Protein 4DJT (pdb70)

Nearest PDB structures (foldseek):
  4djt-assembly1_A  TM=1.005E+00  e=6.568E-42  Encephalitozoon cuniculi GB-M1
  1qg4-assembly1_A  TM=8.975E-01  e=1.927E-22  Canis lupus familiaris
  1byu-assembly1_A  TM=8.974E-01  e=4.120E-22  Canis lupus familiaris
  1qg4-assembly2_B  TM=8.877E-01  e=2.330E-22  Canis lupus familiaris
  3bfk-assembly2_B  TM=8.171E-01  e=3.791E-13  Plasmodium falciparum 3D7

Structure (mmCIF, N/CA/C/O backbone):
data_4DJT
#
_entry.id   4DJT
#
_cell.length_a   42.570
_cell.length_b   89.250
_cell.length_c   54.980
_cell.angle_alpha   90.000
_cell.angle_beta   108.060
_cell.angle_gamma   90.000
#
_symmetry.space_group_name_H-M   'P 1 21 1'
#
loop_
_entity.id
_entity.type
_entity.pdbx_description
1 polymer 'GTP-binding nuclear protein GSP1'
2 non-polymer "GUANOSINE-5'-DIPHOSPHATE"
3 non-polymer 'MAGNESIUM ION'
4 non-polymer 'SODIUM ION'
5 water water
#
loop_
_atom_site.group_PDB
_atom_site.id
_atom_site.type_symbol
_atom_site.label_atom_id
_atom_site.label_alt_id
_atom_site.label_comp_id
_atom_site.label_asym_id
_atom_site.label_entity_id
_atom_site.label_seq_id
_atom_site.pdbx_PDB_ins_code
_atom_site.Cartn_x
_atom_site.Cartn_y
_atom_site.Cartn_z
_atom_site.occupancy
_atom_site.B_iso_or_equiv
_atom_site.auth_seq_id
_atom_site.auth_comp_id
_atom_site.auth_asym_id
_atom_site.auth_atom_id
_atom_site.pdbx_PDB_model_num
ATOM 1 N N . LEU A 1 10 ? -8.366 13.113 20.013 1.00 24.00 6 LEU A N 1
ATOM 2 C CA . LEU A 1 10 ? -8.316 11.955 20.972 1.00 24.20 6 LEU A CA 1
ATOM 3 C C . LEU A 1 10 ? -7.017 12.180 21.751 1.00 21.59 6 LEU A C 1
ATOM 4 O O . LEU A 1 10 ? -5.992 12.318 21.131 1.00 21.56 6 LEU A O 1
ATOM 9 N N . THR A 1 11 ? -7.075 12.204 23.087 1.00 21.26 7 THR A N 1
ATOM 10 C CA . THR A 1 11 ? -5.935 12.670 23.933 1.00 19.77 7 THR A CA 1
ATOM 11 C C . THR A 1 11 ? -5.586 11.670 25.008 1.00 18.79 7 THR A C 1
ATOM 12 O O . THR A 1 11 ? -6.443 11.216 25.755 1.00 18.25 7 THR A O 1
ATOM 16 N N . TYR A 1 12 ? -4.300 11.348 25.113 1.00 16.13 8 TYR A N 1
ATOM 17 C CA . TYR A 1 12 ? -3.851 10.305 26.009 1.00 15.82 8 TYR A CA 1
ATOM 18 C C . TYR A 1 12 ? -2.600 10.749 26.724 1.00 15.60 8 TYR A C 1
ATOM 19 O O . TYR A 1 12 ? -1.689 11.256 26.091 1.00 15.15 8 TYR A O 1
ATOM 28 N N . LYS A 1 13 ? -2.550 10.567 28.036 1.00 15.37 9 LYS A N 1
ATOM 29 C CA . LYS A 1 13 ? -1.301 10.787 28.755 1.00 14.75 9 LYS A CA 1
ATOM 30 C C . LYS A 1 13 ? -0.431 9.551 28.667 1.00 14.56 9 LYS A C 1
ATOM 31 O O . LYS A 1 13 ? -0.891 8.421 28.977 1.00 15.07 9 LYS A O 1
ATOM 37 N N . ILE A 1 14 ? 0.852 9.755 28.377 1.00 12.86 10 ILE A N 1
ATOM 38 C CA . ILE A 1 14 ? 1.786 8.632 28.288 1.00 12.57 10 ILE A CA 1
ATOM 39 C C . ILE A 1 14 ? 2.970 8.957 29.196 1.00 12.52 10 ILE A C 1
ATOM 40 O O . ILE A 1 14 ? 3.525 10.060 29.107 1.00 11.84 10 ILE A O 1
ATOM 45 N N . CYS A 1 15 ? 3.401 7.999 30.006 1.00 12.77 11 CYS A N 1
ATOM 46 C CA . CYS A 1 15 ? 4.610 8.162 30.827 1.00 13.19 11 CYS A CA 1
ATOM 47 C C . CYS A 1 15 ? 5.817 7.524 30.197 1.00 13.70 11 CYS A C 1
ATOM 48 O O . CYS A 1 15 ? 5.774 6.342 29.817 1.00 13.23 11 CYS A O 1
ATOM 51 N N . LEU A 1 16 ? 6.909 8.280 30.114 1.00 13.20 12 LEU A N 1
ATOM 52 C CA . LEU A 1 16 ? 8.222 7.668 29.808 1.00 14.37 12 LEU A CA 1
ATOM 53 C C . LEU A 1 16 ? 8.863 7.195 31.083 1.00 14.86 12 LEU A C 1
ATOM 54 O O . LEU A 1 16 ? 9.022 7.952 32.030 1.00 16.12 12 LEU A O 1
ATOM 59 N N . ILE A 1 17 ? 9.275 5.952 31.085 1.00 14.79 13 ILE A N 1
ATOM 60 C CA . ILE A 1 17 ? 9.911 5.365 32.243 1.00 15.66 13 ILE A CA 1
ATOM 61 C C . ILE A 1 17 ? 11.124 4.556 31.841 1.00 15.84 13 ILE A C 1
ATOM 62 O O . ILE A 1 17 ? 11.310 4.221 30.671 1.00 15.41 13 ILE A O 1
ATOM 67 N N . GLY A 1 18 ? 11.960 4.279 32.838 1.00 16.48 14 GLY A N 1
ATOM 68 C CA . GLY A 1 18 ? 13.228 3.626 32.619 1.00 16.96 14 GLY A CA 1
ATOM 69 C C . GLY A 1 18 ? 14.335 4.338 33.371 1.00 17.07 14 GLY A C 1
ATOM 70 O O . GLY A 1 18 ? 14.192 5.498 33.767 1.00 17.47 14 GLY A O 1
ATOM 71 N N . ASP A 1 19 ? 15.442 3.635 33.569 1.00 18.26 15 ASP A N 1
ATOM 72 C CA . ASP A 1 19 ? 16.528 4.164 34.387 1.00 19.46 15 ASP A CA 1
ATOM 73 C C . ASP A 1 19 ? 17.096 5.468 33.847 1.00 18.77 15 ASP A C 1
ATOM 74 O O . ASP A 1 19 ? 17.027 5.748 32.664 1.00 18.52 15 ASP A O 1
ATOM 79 N N . GLY A 1 20 ? 17.713 6.229 34.737 1.00 18.69 16 GLY A N 1
ATOM 80 C CA . GLY A 1 20 ? 18.500 7.359 34.328 1.00 18.07 16 GLY A CA 1
ATOM 81 C C . GLY A 1 20 ? 19.541 6.926 33.309 1.00 18.15 16 GLY A C 1
ATOM 82 O O . GLY A 1 20 ? 20.192 5.854 33.445 1.00 17.55 16 GLY A O 1
ATOM 83 N N . GLY A 1 21 ? 19.682 7.719 32.263 1.00 17.12 17 GLY A N 1
ATOM 84 C CA . GLY A 1 21 ? 20.736 7.525 31.297 1.00 17.68 17 GLY A CA 1
ATOM 85 C C . GLY A 1 21 ? 20.361 6.692 30.088 1.00 18.19 17 GLY A C 1
ATOM 86 O O . GLY A 1 21 ? 21.182 6.564 29.169 1.00 18.87 17 GLY A O 1
ATOM 87 N N . VAL A 1 22 ? 19.125 6.163 30.052 1.00 17.42 18 VAL A N 1
ATOM 88 C CA . VAL A 1 22 ? 18.738 5.197 28.996 1.00 17.60 18 VAL A CA 1
ATOM 89 C C . VAL A 1 22 ? 18.310 5.871 27.712 1.00 17.01 18 VAL A C 1
ATOM 90 O O . VAL A 1 22 ? 18.255 5.214 26.685 1.00 17.52 18 VAL A O 1
ATOM 94 N N . GLY A 1 23 ? 17.988 7.182 27.772 1.00 16.35 19 GLY A N 1
ATOM 95 C CA . GLY A 1 23 ? 17.667 7.984 26.583 1.00 15.04 19 GLY A CA 1
ATOM 96 C C . GLY A 1 23 ? 16.223 8.520 26.506 1.00 14.25 19 GLY A C 1
ATOM 97 O O . GLY A 1 23 ? 15.788 8.903 25.450 1.00 13.14 19 GLY A O 1
ATOM 98 N N . LYS A 1 24 ? 15.479 8.511 27.622 1.00 13.75 20 LYS A N 1
ATOM 99 C CA . LYS A 1 24 ? 14.097 9.021 27.630 1.00 13.05 20 LYS A CA 1
ATOM 100 C C . LYS A 1 24 ? 14.012 10.454 27.089 1.00 12.81 20 LYS A C 1
ATOM 101 O O . LYS A 1 24 ? 13.194 10.747 26.198 1.00 12.03 20 LYS A O 1
ATOM 107 N N . THR A 1 25 ? 14.835 11.341 27.637 1.00 12.21 21 THR A N 1
ATOM 108 C CA . THR A 1 25 ? 14.799 12.742 27.251 1.00 12.56 21 THR A CA 1
ATOM 109 C C . THR A 1 25 ? 15.271 12.946 25.825 1.00 12.52 21 THR A C 1
ATOM 110 O O . THR A 1 25 ? 14.638 13.698 25.053 1.00 12.85 21 THR A O 1
ATOM 114 N N . THR A 1 26 ? 16.314 12.225 25.425 1.00 13.55 22 THR A N 1
ATOM 115 C CA . THR A 1 26 ? 16.790 12.292 24.026 1.00 14.09 22 THR A CA 1
ATOM 116 C C . THR A 1 26 ? 15.682 11.920 23.031 1.00 13.84 22 THR A C 1
ATOM 117 O O . THR A 1 26 ? 15.530 12.565 21.963 1.00 14.53 22 THR A O 1
ATOM 121 N N . TYR A 1 27 ? 14.893 10.915 23.404 1.00 13.49 23 TYR A N 1
ATOM 122 C CA . TYR A 1 27 ? 13.782 10.457 22.597 1.00 13.70 23 TYR A CA 1
ATOM 123 C C . TYR A 1 27 ? 12.735 11.538 22.405 1.00 13.36 23 TYR A C 1
ATOM 124 O O . TYR A 1 27 ? 12.419 11.888 21.270 1.00 13.29 23 TYR A O 1
ATOM 133 N N . ILE A 1 28 ? 12.222 12.100 23.512 1.00 12.86 24 ILE A N 1
ATOM 134 C CA . ILE A 1 28 ? 11.014 12.927 23.449 1.00 12.66 24 ILE A CA 1
ATOM 135 C C . ILE A 1 28 ? 11.269 14.431 23.317 1.00 12.53 24 ILE A C 1
ATOM 136 O O . ILE A 1 28 ? 10.398 15.146 22.868 1.00 12.24 24 ILE A O 1
ATOM 141 N N . ASN A 1 29 ? 12.449 14.909 23.744 1.00 11.92 25 ASN A N 1
ATOM 142 C CA . ASN A 1 29 ? 12.665 16.338 23.927 1.00 12.19 25 ASN A CA 1
ATOM 143 C C . ASN A 1 29 ? 12.983 16.989 22.544 1.00 13.01 25 ASN A C 1
ATOM 144 O O . ASN A 1 29 ? 14.108 17.474 22.293 1.00 12.38 25 ASN A O 1
ATOM 149 N N . ARG A 1 30 ? 11.982 16.881 21.670 1.00 13.56 26 ARG A N 1
ATOM 150 C CA . ARG A 1 30 ? 12.019 17.398 20.316 1.00 14.87 26 ARG A CA 1
ATOM 151 C C . ARG A 1 30 ? 10.901 18.406 20.169 1.00 14.69 26 ARG A C 1
ATOM 152 O O . ARG A 1 30 ? 10.014 18.499 21.004 1.00 14.89 26 ARG A O 1
ATOM 160 N N . VAL A 1 31 ? 10.941 19.182 19.108 1.00 15.29 27 VAL A N 1
ATOM 161 C CA . VAL A 1 31 ? 9.982 20.258 18.977 1.00 15.30 27 VAL A CA 1
ATOM 162 C C . VAL A 1 31 ? 8.546 19.745 18.993 1.00 15.44 27 VAL A C 1
ATOM 163 O O . VAL A 1 31 ? 7.721 20.268 19.745 1.00 15.60 27 VAL A O 1
ATOM 167 N N . LEU A 1 32 ? 8.260 18.695 18.212 1.00 15.43 28 LEU A N 1
ATOM 168 C CA . LEU A 1 32 ? 6.897 18.084 18.194 1.00 15.03 28 LEU A CA 1
ATOM 169 C C . LEU A 1 32 ? 5.852 19.174 17.947 1.00 15.94 28 LEU A C 1
ATOM 170 O O . LEU A 1 32 ? 6.012 19.922 16.992 1.00 16.22 28 LEU A O 1
ATOM 175 N N . ASP A 1 33 ? 4.773 19.256 18.746 1.00 15.88 29 ASP A N 1
ATOM 176 C CA . ASP A 1 33 ? 3.737 20.278 18.521 1.00 16.86 29 ASP A CA 1
ATOM 177 C C . ASP A 1 33 ? 4.263 21.676 18.749 1.00 17.25 29 ASP A C 1
ATOM 178 O O . ASP A 1 33 ? 3.636 22.634 18.293 1.00 18.87 29 ASP A O 1
ATOM 183 N N . GLY A 1 34 ? 5.417 21.798 19.412 1.00 16.88 30 GLY A N 1
ATOM 184 C CA . GLY A 1 34 ? 6.123 23.088 19.559 1.00 17.45 30 GLY A CA 1
ATOM 185 C C . GLY A 1 34 ? 6.714 23.224 20.967 1.00 17.32 30 GLY A C 1
ATOM 186 O O . GLY A 1 34 ? 6.246 22.589 21.909 1.00 16.48 30 GLY A O 1
ATOM 187 N N . ARG A 1 35 ? 7.756 24.033 21.106 1.00 17.71 31 ARG A N 1
ATOM 188 C CA . ARG A 1 35 ? 8.325 24.284 22.447 1.00 18.34 31 ARG A CA 1
ATOM 189 C C . ARG A 1 35 ? 7.329 24.907 23.409 1.00 19.47 31 ARG A C 1
ATOM 190 O O . ARG A 1 35 ? 7.277 24.531 24.586 1.00 19.28 31 ARG A O 1
ATOM 198 N N . PHE A 1 36 ? 6.585 25.910 22.934 1.00 21.52 32 PHE A N 1
ATOM 199 C CA . PHE A 1 36 ? 5.699 26.713 23.852 1.00 24.51 32 PHE A CA 1
ATOM 200 C C . PHE A 1 36 ? 4.538 25.885 24.362 1.00 23.76 32 PHE A C 1
ATOM 201 O O . PHE A 1 36 ? 4.012 26.125 25.459 1.00 25.27 32 PHE A O 1
ATOM 209 N N . GLU A 1 37 ? 4.172 24.870 23.608 1.00 21.92 33 GLU A N 1
ATOM 210 C CA . GLU A 1 37 ? 3.065 24.020 24.003 1.00 22.14 33 GLU A CA 1
ATOM 211 C C . GLU A 1 37 ? 3.429 23.078 25.152 1.00 19.94 33 GLU A C 1
ATOM 212 O O . GLU A 1 37 ? 2.557 22.505 25.781 1.00 18.50 33 GLU A O 1
ATOM 218 N N . LYS A 1 38 ? 4.725 22.909 25.414 1.00 18.88 34 LYS A N 1
ATOM 219 C CA . LYS A 1 38 ? 5.159 22.003 26.463 1.00 17.26 34 LYS A CA 1
ATOM 220 C C . LYS A 1 38 ? 4.872 22.648 27.806 1.00 18.94 34 LYS A C 1
ATOM 221 O O . LYS A 1 38 ? 4.668 23.875 27.893 1.00 20.46 34 LYS A O 1
ATOM 227 N N . ASN A 1 39 ? 4.804 21.850 28.857 1.00 18.50 35 ASN A N 1
ATOM 228 C CA . ASN A 1 39 ? 4.575 22.425 30.171 1.00 19.16 35 ASN A CA 1
ATOM 229 C C . ASN A 1 39 ? 5.444 21.758 31.202 1.00 17.70 35 ASN A C 1
ATOM 230 O O . ASN A 1 39 ? 5.937 20.677 30.983 1.00 16.08 35 ASN A O 1
ATOM 235 N N . TYR A 1 40 ? 5.664 22.439 32.320 1.00 17.26 36 TYR A N 1
ATOM 236 C CA . TYR A 1 40 ? 6.482 21.910 33.376 1.00 17.41 36 TYR A CA 1
ATOM 237 C C . TYR A 1 40 ? 5.699 21.920 34.675 1.00 18.60 36 TYR A C 1
ATOM 238 O O . TYR A 1 40 ? 5.007 22.900 35.000 1.00 18.80 36 TYR A O 1
ATOM 247 N N . ASN A 1 41 ? 5.833 20.858 35.440 1.00 18.28 37 ASN A N 1
ATOM 248 C CA . ASN A 1 41 ? 5.175 20.794 36.708 1.00 20.42 37 ASN A CA 1
ATOM 249 C C . ASN A 1 41 ? 6.235 20.527 37.764 1.00 20.12 37 ASN A C 1
ATOM 250 O O . ASN A 1 41 ? 6.832 19.463 37.791 1.00 18.94 37 ASN A O 1
ATOM 255 N N . ALA A 1 42 ? 6.497 21.541 38.586 1.00 21.72 38 ALA A N 1
ATOM 256 C CA . ALA A 1 42 ? 7.542 21.457 39.605 1.00 22.97 38 ALA A CA 1
ATOM 257 C C . ALA A 1 42 ? 7.183 20.494 40.738 1.00 24.20 38 ALA A C 1
ATOM 258 O O . ALA A 1 42 ? 8.063 19.874 41.324 1.00 23.89 38 ALA A O 1
ATOM 260 N N . THR A 1 43 ? 5.895 20.349 41.039 1.00 24.54 39 THR A N 1
ATOM 261 C CA . THR A 1 43 ? 5.496 19.425 42.119 1.00 26.15 39 THR A CA 1
ATOM 262 C C . THR A 1 43 ? 5.883 17.991 41.750 1.00 25.92 39 THR A C 1
ATOM 263 O O . THR A 1 43 ? 6.442 17.249 42.570 1.00 25.78 39 THR A O 1
ATOM 267 N N . VAL A 1 44 ? 5.614 17.623 40.502 1.00 25.18 40 VAL A N 1
ATOM 268 C CA . VAL A 1 44 ? 5.919 16.286 40.038 1.00 24.78 40 VAL A CA 1
ATOM 269 C C . VAL A 1 44 ? 7.367 16.134 39.596 1.00 23.86 40 VAL A C 1
ATOM 270 O O . VAL A 1 44 ? 7.931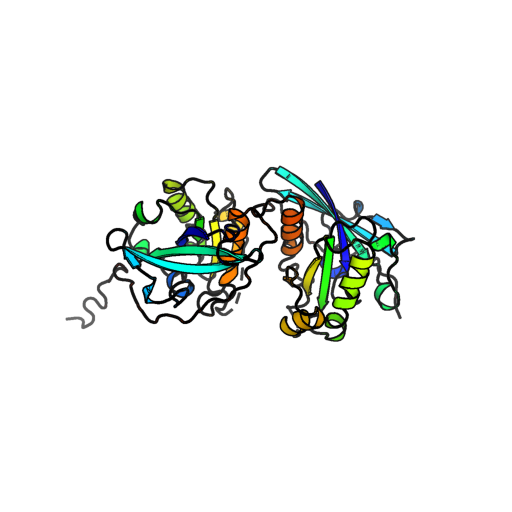 15.068 39.783 1.00 25.05 40 VAL A O 1
ATOM 274 N N . GLY A 1 45 ? 7.975 17.199 39.048 1.00 21.19 41 GLY A N 1
ATOM 275 C CA . GLY A 1 45 ? 9.316 17.098 38.456 1.00 20.33 41 GLY A CA 1
ATOM 276 C C . GLY A 1 45 ? 9.186 16.519 37.035 1.00 18.78 41 GLY A C 1
ATOM 277 O O . GLY A 1 45 ? 9.804 15.499 36.678 1.00 17.46 41 GLY A O 1
ATOM 278 N N . ALA A 1 46 ? 8.317 17.118 36.239 1.00 17.31 42 ALA A N 1
ATOM 279 C CA . ALA A 1 46 ? 8.060 16.564 34.930 1.00 15.96 42 ALA A CA 1
ATOM 280 C C . ALA A 1 46 ? 7.702 17.624 33.925 1.00 14.99 42 ALA A C 1
ATOM 281 O O . ALA A 1 46 ? 7.146 18.660 34.263 1.00 15.45 42 ALA A O 1
ATOM 283 N N . VAL A 1 47 ? 8.086 17.356 32.681 1.00 14.09 43 VAL A N 1
ATOM 284 C CA . VAL A 1 47 ? 7.696 18.134 31.538 1.00 13.55 43 VAL A CA 1
ATOM 285 C C . VAL A 1 47 ? 6.705 17.326 30.710 1.00 13.16 43 VAL A C 1
ATOM 286 O O . VAL A 1 47 ? 6.954 16.160 30.391 1.00 12.90 43 VAL A O 1
ATOM 290 N N . ASN A 1 48 ? 5.594 17.950 30.345 1.00 13.12 44 ASN A N 1
ATOM 291 C CA . ASN A 1 48 ? 4.711 17.375 29.327 1.00 12.85 44 ASN A CA 1
ATOM 292 C C . ASN A 1 48 ? 5.078 17.827 27.935 1.00 12.40 44 ASN A C 1
ATOM 293 O O . ASN A 1 48 ? 5.151 19.023 27.679 1.00 12.98 44 ASN A O 1
ATOM 298 N N . HIS A 1 49 ? 5.229 16.859 27.028 1.00 12.16 45 HIS A N 1
ATOM 299 C CA . HIS A 1 49 ? 5.496 17.095 25.588 1.00 12.64 45 HIS A CA 1
ATOM 300 C C . HIS A 1 49 ? 4.307 16.684 24.764 1.00 12.67 45 HIS A C 1
ATOM 301 O O . HIS A 1 49 ? 4.083 15.499 24.561 1.00 12.65 45 HIS A O 1
ATOM 308 N N . PRO A 1 50 ? 3.502 17.642 24.311 1.00 13.40 46 PRO A N 1
ATOM 309 C CA . PRO A 1 50 ? 2.404 17.258 23.403 1.00 14.02 46 PRO A CA 1
ATOM 310 C C . PRO A 1 50 ? 2.915 16.921 22.021 1.00 13.83 46 PRO A C 1
ATOM 311 O O . PRO A 1 50 ? 3.677 17.698 21.433 1.00 13.62 46 PRO A O 1
ATOM 315 N N . VAL A 1 51 ? 2.489 15.766 21.515 1.00 14.90 47 VAL A N 1
ATOM 316 C CA . VAL A 1 51 ? 2.741 15.379 20.113 1.00 15.27 47 VAL A CA 1
ATOM 317 C C . VAL A 1 51 ? 1.415 14.899 19.460 1.00 16.17 47 VAL A C 1
ATOM 318 O O . VAL A 1 51 ? 0.749 13.972 19.955 1.00 17.17 47 VAL A O 1
ATOM 322 N N . THR A 1 52 ? 1.072 15.552 18.359 1.00 16.72 48 THR A N 1
ATOM 323 C CA . THR A 1 52 ? -0.153 15.315 17.627 1.00 18.08 48 THR A CA 1
ATOM 324 C C . THR A 1 52 ? 0.174 14.646 16.290 1.00 18.00 48 THR A C 1
ATOM 325 O O . THR A 1 52 ? 1.077 15.068 15.558 1.00 18.28 48 THR A O 1
ATOM 329 N N . PHE A 1 53 ? -0.583 13.595 15.999 1.00 17.63 49 PHE A N 1
ATOM 330 C CA . PHE A 1 53 ? -0.567 12.939 14.714 1.00 18.20 49 PHE A CA 1
ATOM 331 C C . PHE A 1 53 ? -1.973 13.010 14.125 1.00 19.76 49 PHE A C 1
ATOM 332 O O . PHE A 1 53 ? -2.964 12.967 14.844 1.00 19.76 49 PHE A O 1
ATOM 340 N N . LEU A 1 54 ? -2.042 13.086 12.815 1.00 21.51 50 LEU A N 1
ATOM 341 C CA . LEU A 1 54 ? -3.314 12.903 12.097 1.00 23.10 50 LEU A CA 1
ATOM 342 C C . LEU A 1 54 ? -3.334 11.485 11.557 1.00 23.25 50 LEU A C 1
ATOM 343 O O . LEU A 1 54 ? -2.335 10.997 10.993 1.00 22.59 50 LEU A O 1
ATOM 348 N N . ASP A 1 55 ? -4.434 10.776 11.767 1.00 24.27 51 ASP A N 1
ATOM 349 C CA . ASP A 1 55 ? -4.546 9.449 11.213 1.00 25.42 51 ASP A CA 1
ATOM 350 C C . ASP A 1 55 ? -5.256 9.408 9.843 1.00 26.21 51 ASP A C 1
ATOM 351 O O . ASP A 1 55 ? -5.635 10.452 9.273 1.00 24.46 51 ASP A O 1
ATOM 356 N N . ASP A 1 56 ? -5.331 8.201 9.300 1.00 26.09 52 ASP A N 1
ATOM 357 C CA . ASP A 1 56 ? -5.785 7.948 7.921 1.00 28.62 52 ASP A CA 1
ATOM 358 C C . ASP A 1 56 ? -7.287 8.174 7.746 1.00 30.25 52 ASP A C 1
ATOM 359 O O . ASP A 1 56 ? -7.808 8.123 6.614 1.00 30.29 52 ASP A O 1
ATOM 364 N N . GLN A 1 57 ? -7.979 8.343 8.866 1.00 30.74 53 GLN A N 1
ATOM 365 C CA . GLN A 1 57 ? -9.408 8.636 8.884 1.00 32.30 53 GLN A CA 1
ATOM 366 C C . GLN A 1 57 ? -9.684 10.059 9.354 1.00 32.71 53 GLN A C 1
ATOM 367 O O . GLN A 1 57 ? -10.836 10.415 9.662 1.00 33.39 53 GLN A O 1
ATOM 373 N N . GLY A 1 58 ? -8.624 10.870 9.412 1.00 31.06 54 GLY A N 1
ATOM 374 C CA . GLY A 1 58 ? -8.744 12.284 9.761 1.00 30.79 54 GLY A CA 1
ATOM 375 C C . GLY A 1 58 ? -8.935 12.574 11.248 1.00 30.88 54 GLY A C 1
ATOM 376 O O . GLY A 1 58 ? -9.326 13.671 11.601 1.00 31.75 54 GLY A O 1
ATOM 377 N N . ASN A 1 59 ? -8.653 11.612 12.124 1.00 29.05 55 ASN A N 1
ATOM 378 C CA . ASN A 1 59 ? -8.714 11.884 13.558 1.00 28.27 55 ASN A CA 1
ATOM 379 C C . ASN A 1 59 ? -7.414 12.533 14.011 1.00 26.31 55 ASN A C 1
ATOM 380 O O . ASN A 1 59 ? -6.327 12.192 13.515 1.00 26.28 55 ASN A O 1
ATOM 385 N N . VAL A 1 60 ? -7.546 13.473 14.933 1.00 26.20 56 VAL A N 1
ATOM 386 C CA . VAL A 1 60 ? -6.411 14.133 15.573 1.00 25.91 56 VAL A CA 1
ATOM 387 C C . VAL A 1 60 ? -6.114 13.347 16.836 1.00 24.12 56 VAL A C 1
ATOM 388 O O . VAL A 1 60 ? -6.976 13.233 17.717 1.00 25.29 56 VAL A O 1
ATOM 392 N N . ILE A 1 61 ? -4.897 12.825 16.936 1.00 22.00 57 ILE A N 1
ATOM 393 C CA . ILE A 1 61 ? -4.519 12.008 18.054 1.00 20.67 57 ILE A CA 1
ATOM 394 C C . ILE A 1 61 ? -3.390 12.686 18.775 1.00 19.15 57 ILE A C 1
ATOM 395 O O . ILE A 1 61 ? -2.329 12.879 18.194 1.00 19.75 57 ILE A O 1
ATOM 400 N N . LYS A 1 62 ? -3.637 13.101 20.007 1.00 18.60 58 LYS A N 1
ATOM 401 C CA . LYS A 1 62 ? -2.626 13.846 20.769 1.00 18.82 58 LYS A CA 1
ATOM 402 C C . LYS A 1 62 ? -2.157 13.018 21.942 1.00 17.01 58 LYS A C 1
ATOM 403 O O . LYS A 1 62 ? -2.979 12.524 22.759 1.00 17.22 58 LYS A O 1
ATOM 409 N N . PHE A 1 63 ? -0.840 12.845 22.023 1.00 15.44 59 PHE A N 1
ATOM 410 C CA . PHE A 1 63 ? -0.218 12.226 23.183 1.00 14.16 59 PHE A CA 1
ATOM 411 C C . PHE A 1 63 ? 0.425 13.326 24.044 1.00 14.59 59 PHE A C 1
ATOM 412 O O . PHE A 1 63 ? 1.231 14.125 23.567 1.00 14.72 59 PHE A O 1
ATOM 420 N N . ASN A 1 64 ? 0.087 13.334 25.323 1.00 14.40 60 ASN A N 1
ATOM 421 C CA . ASN A 1 64 ? 0.749 14.209 26.267 1.00 13.99 60 ASN A CA 1
ATOM 422 C C . ASN A 1 64 ? 1.758 13.374 26.980 1.00 13.06 60 ASN A C 1
ATOM 423 O O . ASN A 1 64 ? 1.407 12.574 27.876 1.00 12.66 60 ASN A O 1
ATOM 428 N N . VAL A 1 65 ? 3.009 13.459 26.512 1.00 12.80 61 VAL A N 1
ATOM 429 C CA . VAL A 1 65 ? 4.039 12.540 26.916 1.00 12.12 61 VAL A CA 1
ATOM 430 C C . VAL A 1 65 ? 4.866 13.172 28.050 1.00 12.21 61 VAL A C 1
ATOM 431 O O . VAL A 1 65 ? 5.454 14.219 27.878 1.00 11.90 61 VAL A O 1
ATOM 435 N N . TRP A 1 66 ? 4.815 12.566 29.243 1.00 12.42 62 TRP A N 1
ATOM 436 C CA . TRP A 1 66 ? 5.541 13.075 30.414 1.00 12.67 62 TRP A CA 1
ATOM 437 C C . TRP A 1 66 ? 6.909 12.533 30.487 1.00 12.57 62 TRP A C 1
ATOM 438 O O . TRP A 1 66 ? 7.118 11.325 30.307 1.00 13.02 62 TRP A O 1
ATOM 449 N N . ASP A 1 67 ? 7.862 13.409 30.750 1.00 12.44 63 ASP A N 1
ATOM 450 C CA . ASP A 1 67 ? 9.276 13.023 30.932 1.00 12.61 63 ASP A CA 1
ATOM 451 C C . ASP A 1 67 ? 9.698 13.565 32.259 1.00 12.99 63 ASP A C 1
ATOM 452 O O . ASP A 1 67 ? 9.225 14.629 32.658 1.00 14.44 63 ASP A O 1
ATOM 457 N N . THR A 1 68 ? 10.637 12.899 32.918 1.00 12.72 64 THR A N 1
ATOM 458 C CA . THR A 1 68 ? 11.148 13.382 34.179 1.00 13.72 64 THR A CA 1
ATOM 459 C C . THR A 1 68 ? 12.199 14.485 33.948 1.00 13.69 64 THR A C 1
ATOM 460 O O . THR A 1 68 ? 12.627 14.729 32.839 1.00 12.92 64 THR A O 1
ATOM 464 N N . ALA A 1 69 ? 12.568 15.158 35.036 1.00 14.61 65 ALA A N 1
ATOM 465 C CA . ALA A 1 69 ? 13.693 16.100 35.032 1.00 14.80 65 ALA A CA 1
ATOM 466 C C . ALA A 1 69 ? 14.987 15.459 35.622 1.00 16.34 65 ALA A C 1
ATOM 467 O O . ALA A 1 69 ? 15.900 16.163 36.036 1.00 16.26 65 ALA A O 1
ATOM 469 N N . GLY A 1 70 ? 15.054 14.129 35.653 1.00 17.00 66 GLY A N 1
ATOM 470 C CA . GLY A 1 70 ? 16.244 13.424 36.035 1.00 17.84 66 GLY A CA 1
ATOM 471 C C . GLY A 1 70 ? 16.200 12.831 37.436 1.00 19.08 66 GLY A C 1
ATOM 472 O O . GLY A 1 70 ? 17.130 12.125 37.841 1.00 20.03 66 GLY A O 1
ATOM 473 N N . GLN A 1 71 ? 15.122 13.082 38.176 1.00 18.95 67 GLN A N 1
ATOM 474 C CA . GLN A 1 71 ? 15.098 12.700 39.599 1.00 20.20 67 GLN A CA 1
ATOM 475 C C . GLN A 1 71 ? 15.141 11.165 39.827 1.00 20.81 67 G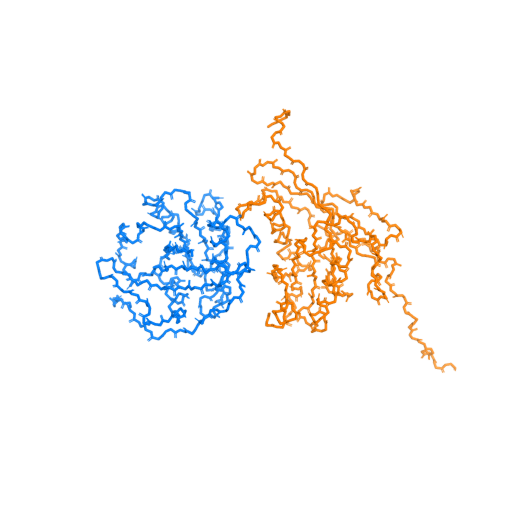LN A C 1
ATOM 476 O O . GLN A 1 71 ? 15.534 10.727 40.924 1.00 22.32 67 GLN A O 1
ATOM 482 N N . GLU A 1 72 ? 14.787 10.363 38.792 1.00 20.52 68 GLU A N 1
ATOM 483 C CA . GLU A 1 72 ? 14.859 8.887 38.849 1.00 21.37 68 GLU A CA 1
ATOM 484 C C . GLU A 1 72 ? 16.276 8.361 39.099 1.00 24.30 68 GLU A C 1
ATOM 485 O O . GLU A 1 72 ? 16.436 7.217 39.488 1.00 26.28 68 GLU A O 1
ATOM 491 N N . LYS A 1 73 ? 17.279 9.204 38.877 1.00 26.72 69 LYS A N 1
ATOM 492 C CA . LYS A 1 73 ? 18.673 8.812 39.060 1.00 29.83 69 LYS A CA 1
ATOM 493 C C . LYS A 1 73 ? 18.967 8.540 40.516 1.00 31.36 69 LYS A C 1
ATOM 494 O O . LYS A 1 73 ? 19.745 7.645 40.834 1.00 33.88 69 LYS A O 1
ATOM 500 N N . LYS A 1 74 ? 18.331 9.290 41.401 1.00 32.07 70 LYS A N 1
ATOM 501 C CA . LYS A 1 74 ? 18.609 9.169 42.837 1.00 33.21 70 LYS A CA 1
ATOM 502 C C . LYS A 1 74 ? 17.342 8.874 43.661 1.00 35.02 70 LYS A C 1
ATOM 503 O O . LYS A 1 74 ? 17.439 8.566 44.831 1.00 36.52 70 LYS A O 1
ATOM 505 N N . ALA A 1 75 ? 16.158 8.932 43.054 1.00 34.16 71 ALA A N 1
ATOM 506 C CA . ALA A 1 75 ? 14.911 8.891 43.824 1.00 34.83 71 ALA A CA 1
ATOM 507 C C . ALA A 1 75 ? 13.822 8.115 43.148 1.00 34.99 71 ALA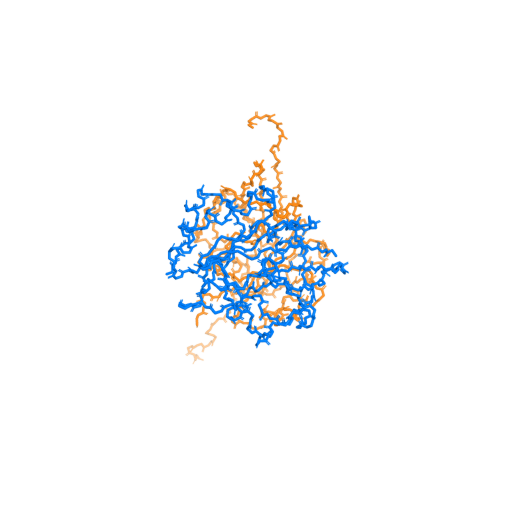 A C 1
ATOM 508 O O . ALA A 1 75 ? 13.919 7.790 41.973 1.00 35.24 71 ALA A O 1
ATOM 510 N N . VAL A 1 76 ? 12.758 7.836 43.903 1.00 36.40 72 VAL A N 1
ATOM 511 C CA . VAL A 1 76 ? 11.551 7.203 43.370 1.00 34.31 72 VAL A CA 1
ATOM 512 C C . VAL A 1 76 ? 10.615 8.277 42.824 1.00 31.18 72 VAL A C 1
ATOM 513 O O . VAL A 1 76 ? 10.484 9.334 43.408 1.00 31.86 72 VAL A O 1
ATOM 517 N N . LEU A 1 77 ? 9.956 8.005 41.713 1.00 29.30 73 LEU A N 1
ATOM 518 C CA . LEU A 1 77 ? 9.024 8.981 41.145 1.00 27.67 73 LEU A CA 1
ATOM 519 C C . LEU A 1 77 ? 7.745 9.001 41.964 1.00 28.77 73 LEU A C 1
ATOM 520 O O . LEU A 1 77 ? 7.336 7.967 42.514 1.00 29.32 73 LEU A O 1
ATOM 525 N N . LYS A 1 78 ? 7.134 10.185 42.056 1.00 27.11 74 LYS A N 1
ATOM 526 C CA . LYS A 1 78 ? 5.881 10.383 42.767 1.00 27.24 74 LYS A CA 1
ATOM 527 C C . LYS A 1 78 ? 4.746 9.704 42.004 1.00 26.18 74 LYS A C 1
ATOM 528 O O . LYS A 1 78 ? 4.792 9.583 40.790 1.00 24.87 74 LYS A O 1
ATOM 534 N N . ASP A 1 79 ? 3.732 9.268 42.738 1.00 26.38 75 ASP A N 1
ATOM 535 C CA . ASP A 1 79 ? 2.550 8.666 42.153 1.00 25.67 75 ASP A CA 1
ATOM 536 C C . ASP A 1 79 ? 1.878 9.582 41.142 1.00 23.36 75 ASP A C 1
ATOM 537 O O . ASP A 1 79 ? 1.360 9.110 40.144 1.00 22.05 75 ASP A O 1
ATOM 542 N N . VAL A 1 80 ? 1.879 10.890 41.405 1.00 23.09 76 VAL A N 1
ATOM 543 C CA . VAL A 1 80 ? 1.261 11.861 40.481 1.00 22.12 76 VAL A CA 1
ATOM 544 C C . VAL A 1 80 ? 1.899 11.860 39.093 1.00 20.60 76 VAL A C 1
ATOM 545 O O . VAL A 1 80 ? 1.255 12.240 38.133 1.00 20.84 76 VAL A O 1
ATOM 549 N N . TYR A 1 81 ? 3.138 11.410 38.996 1.00 18.91 77 TYR A N 1
ATOM 550 C CA . TYR A 1 81 ? 3.762 11.205 37.698 1.00 17.65 77 TYR A CA 1
ATOM 551 C C . TYR A 1 81 ? 2.938 10.221 36.885 1.00 17.55 77 TYR A C 1
ATOM 552 O O . TYR A 1 81 ? 2.681 10.442 35.698 1.00 18.05 77 TYR A O 1
ATOM 561 N N . TYR A 1 82 ? 2.549 9.119 37.531 1.00 18.73 78 TYR A N 1
ATOM 562 C CA . TYR A 1 82 ? 1.851 8.025 36.847 1.00 19.49 78 TYR A CA 1
ATOM 563 C C . TYR A 1 82 ? 0.350 8.279 36.700 1.00 20.12 78 TYR A C 1
ATOM 564 O O . TYR A 1 82 ? -0.270 7.834 35.735 1.00 18.58 78 TYR A O 1
ATOM 573 N N . ILE A 1 83 ? -0.250 8.961 37.675 1.00 21.27 79 ILE A N 1
ATOM 574 C CA . ILE A 1 83 ? -1.716 9.051 37.743 1.00 22.37 79 ILE A CA 1
ATOM 575 C C . ILE A 1 83 ? -2.324 9.619 36.463 1.00 21.69 79 ILE A C 1
ATOM 576 O O . ILE A 1 83 ? -1.852 10.611 35.923 1.00 20.96 79 ILE A O 1
ATOM 581 N N . GLY A 1 84 ? -3.363 8.971 35.971 1.00 21.25 80 GLY A N 1
ATOM 582 C CA . GLY A 1 84 ? -4.047 9.446 34.783 1.00 21.41 80 GLY A CA 1
ATOM 583 C C . GLY A 1 84 ? -3.446 8.955 33.465 1.00 20.24 80 GLY A C 1
ATOM 584 O O . GLY A 1 84 ? -4.006 9.240 32.403 1.00 20.49 80 GLY A O 1
ATOM 585 N N . ALA A 1 85 ? -2.312 8.245 33.524 1.00 18.28 81 ALA A N 1
ATOM 586 C CA . ALA A 1 85 ? -1.664 7.708 32.306 1.00 17.15 81 ALA A CA 1
ATOM 587 C C . ALA A 1 85 ? -2.530 6.653 31.663 1.00 17.11 81 ALA A C 1
ATOM 588 O O . ALA A 1 85 ? -3.098 5.796 32.363 1.00 17.29 81 ALA A O 1
ATOM 590 N N . SER A 1 86 ? -2.586 6.702 30.334 1.00 16.38 82 SER A N 1
ATOM 591 C CA . SER A 1 86 ? -3.220 5.669 29.532 1.00 16.65 82 SER A CA 1
ATOM 592 C C . SER A 1 86 ? -2.224 4.611 29.100 1.00 15.79 82 SER A C 1
ATOM 593 O O . SER A 1 86 ? -2.641 3.554 28.644 1.00 16.68 82 SER A O 1
ATOM 596 N N . GLY A 1 87 ? -0.917 4.911 29.178 1.00 14.44 83 GLY A N 1
ATOM 597 C CA . GLY A 1 87 ? 0.113 4.009 28.699 1.00 13.91 83 GLY A CA 1
ATOM 598 C C . GLY A 1 87 ? 1.471 4.470 29.128 1.00 13.53 83 GLY A C 1
ATOM 599 O O . GLY A 1 87 ? 1.595 5.556 29.709 1.00 13.96 83 GLY A O 1
ATOM 600 N N . ALA A 1 88 ? 2.484 3.644 28.851 1.00 12.84 84 ALA A N 1
ATOM 601 C CA . ALA A 1 88 ? 3.869 3.954 29.174 1.00 12.30 84 ALA A CA 1
ATOM 602 C C . ALA A 1 88 ? 4.759 3.471 28.044 1.00 12.19 84 ALA A C 1
ATOM 603 O O . ALA A 1 88 ? 4.443 2.473 27.343 1.00 12.09 84 ALA A O 1
ATOM 605 N N . ILE A 1 89 ? 5.875 4.174 27.849 1.00 12.31 85 ILE A N 1
ATOM 606 C CA . ILE A 1 89 ? 6.943 3.743 27.001 1.00 12.55 85 ILE A CA 1
ATOM 607 C C . ILE A 1 89 ? 8.127 3.540 27.914 1.00 12.82 85 ILE A C 1
ATOM 608 O O . ILE A 1 89 ? 8.541 4.462 28.613 1.00 12.57 85 ILE A O 1
ATOM 613 N N . LEU A 1 90 ? 8.595 2.300 27.986 1.00 12.79 86 LEU A N 1
ATOM 614 C CA . LEU A 1 90 ? 9.614 1.905 28.956 1.00 13.76 86 LEU A CA 1
ATOM 615 C C . LEU A 1 90 ? 10.889 1.593 28.219 1.00 14.34 86 LEU A C 1
ATOM 616 O O . LEU A 1 90 ? 10.899 0.759 27.311 1.00 14.76 86 LEU A O 1
ATOM 621 N N . PHE A 1 91 ? 11.963 2.330 28.531 1.00 15.34 87 PHE A N 1
ATOM 622 C CA . PHE A 1 91 ? 13.199 2.225 27.789 1.00 16.25 87 PHE A CA 1
ATOM 623 C C . PHE A 1 91 ? 14.244 1.492 28.604 1.00 17.89 87 PHE A C 1
ATOM 624 O O . PHE A 1 91 ? 14.287 1.617 29.831 1.00 17.07 87 PHE A O 1
ATOM 632 N N . PHE A 1 92 ? 15.136 0.816 27.898 1.00 18.72 88 PHE A N 1
ATOM 633 C CA . PHE A 1 92 ? 16.429 0.483 28.462 1.00 20.77 88 PHE A CA 1
ATOM 634 C C . PHE A 1 92 ? 17.527 0.797 27.458 1.00 21.98 88 PHE A C 1
ATOM 635 O O . PHE A 1 92 ? 17.276 1.074 26.303 1.00 20.53 88 PHE A O 1
ATOM 643 N N . ASP A 1 93 ? 18.755 0.755 27.950 1.00 25.29 89 ASP A N 1
ATOM 64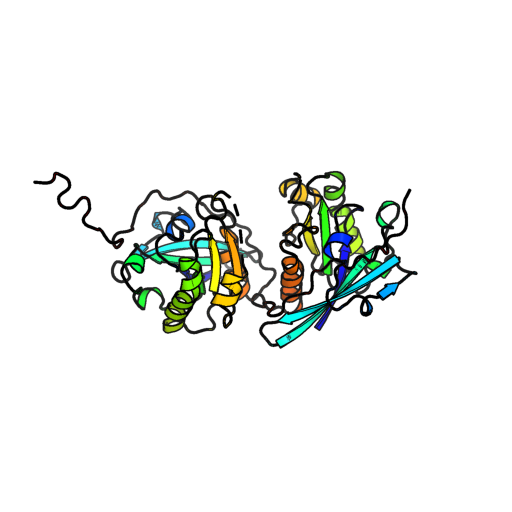4 C CA . ASP A 1 93 ? 19.953 0.974 27.179 1.00 26.32 89 ASP A CA 1
ATOM 645 C C . ASP A 1 93 ? 20.536 -0.407 26.883 1.00 29.33 89 ASP A C 1
ATOM 646 O O . ASP A 1 93 ? 20.894 -1.152 27.820 1.00 30.47 89 ASP A O 1
ATOM 651 N N . VAL A 1 94 ? 20.615 -0.760 25.603 1.00 29.25 90 VAL A N 1
ATOM 652 C CA . VAL A 1 94 ? 21.053 -2.094 25.196 1.00 31.90 90 VAL A CA 1
ATOM 653 C C . VAL A 1 94 ? 22.510 -2.358 25.554 1.00 35.06 90 VAL A C 1
ATOM 654 O O . VAL A 1 94 ? 22.978 -3.506 25.460 1.00 38.42 90 VAL A O 1
ATOM 658 N N . THR A 1 95 ? 23.231 -1.310 25.948 1.00 35.80 91 THR A N 1
ATOM 659 C CA . THR A 1 95 ? 24.620 -1.464 26.390 1.00 39.41 91 THR A CA 1
ATOM 660 C C . THR A 1 95 ? 24.792 -1.450 27.931 1.00 41.73 91 THR A C 1
ATOM 661 O O . THR A 1 95 ? 25.929 -1.408 28.411 1.00 45.86 91 THR A O 1
ATOM 665 N N . SER A 1 96 ? 23.694 -1.525 28.704 1.00 40.13 92 SER A N 1
ATOM 666 C CA . SER A 1 96 ? 23.801 -1.537 30.186 1.00 39.96 92 SER A CA 1
ATOM 667 C C . SER A 1 96 ? 22.814 -2.488 30.915 1.00 40.47 92 SER A C 1
ATOM 668 O O . SER A 1 96 ? 21.598 -2.222 30.969 1.00 36.06 92 SER A O 1
ATOM 671 N N . ARG A 1 97 ? 23.362 -3.548 31.542 1.00 38.60 93 ARG A N 1
ATOM 672 C CA . ARG A 1 97 ? 22.546 -4.623 32.151 1.00 39.11 93 ARG A CA 1
ATOM 673 C C . ARG A 1 97 ? 21.707 -4.169 33.361 1.00 37.42 93 ARG A C 1
ATOM 674 O O . ARG A 1 97 ? 20.627 -4.686 33.589 1.00 41.01 93 ARG A O 1
ATOM 676 N N . ILE A 1 98 ? 22.223 -3.240 34.150 1.00 38.40 94 ILE A N 1
ATOM 677 C CA . ILE A 1 98 ? 21.466 -2.641 35.273 1.00 37.44 94 ILE A CA 1
ATOM 678 C C . ILE A 1 98 ? 20.098 -2.110 34.805 1.00 34.74 94 ILE A C 1
ATOM 679 O O . ILE A 1 98 ? 19.051 -2.363 35.442 1.00 32.08 94 ILE A O 1
ATOM 681 N N . THR A 1 99 ? 20.121 -1.375 33.693 1.00 34.15 95 THR A N 1
ATOM 682 C CA . THR A 1 99 ? 18.906 -0.740 33.150 1.00 31.85 95 THR A CA 1
ATOM 683 C C . THR A 1 99 ? 17.904 -1.781 32.685 1.00 31.81 95 THR A C 1
ATOM 684 O O . THR A 1 99 ? 16.674 -1.598 32.845 1.00 30.84 95 THR A O 1
ATOM 688 N N . CYS A 1 100 ? 18.415 -2.880 32.124 1.00 32.49 96 CYS A N 1
ATOM 689 C CA . CYS A 1 100 ? 17.573 -4.000 31.750 1.00 33.81 96 CYS A CA 1
ATOM 690 C C . CYS A 1 100 ? 17.018 -4.707 32.986 1.00 33.41 96 CYS A C 1
ATOM 691 O O . CYS A 1 100 ? 15.843 -5.023 33.039 1.00 32.16 96 CYS A O 1
ATOM 694 N N . GLN A 1 101 ? 17.870 -4.910 33.992 1.00 36.05 97 GLN A N 1
ATOM 695 C CA . GLN A 1 101 ? 17.472 -5.586 35.245 1.00 36.15 97 GLN A CA 1
ATOM 696 C C . GLN A 1 101 ? 16.305 -4.891 35.947 1.00 34.20 97 GLN A C 1
ATOM 697 O O . GLN A 1 101 ? 15.404 -5.566 36.459 1.00 35.23 97 GLN A O 1
ATOM 699 N N . ASN A 1 102 ? 16.299 -3.548 35.949 1.00 30.68 98 ASN A N 1
ATOM 700 C CA A ASN A 1 102 ? 15.277 -2.793 36.671 0.50 28.92 98 ASN A CA 1
ATOM 701 C CA B ASN A 1 102 ? 15.271 -2.808 36.666 0.50 29.29 98 ASN A CA 1
ATOM 702 C C . ASN A 1 102 ? 13.963 -2.699 35.883 1.00 27.49 98 ASN A C 1
ATOM 703 O O . ASN A 1 102 ? 13.007 -2.069 36.349 1.00 26.39 98 ASN A O 1
ATOM 712 N N . LEU A 1 103 ? 13.900 -3.317 34.693 1.00 26.42 99 LEU A N 1
ATOM 713 C CA . LEU A 1 103 ? 12.672 -3.243 33.899 1.00 24.98 99 LEU A CA 1
ATOM 714 C C . LEU A 1 103 ? 11.440 -3.733 34.673 1.00 25.20 99 LEU A C 1
ATOM 715 O O . LEU A 1 103 ? 10.378 -3.122 34.613 1.00 23.46 99 LEU A O 1
ATOM 720 N N . ALA A 1 104 ? 11.579 -4.845 35.395 1.00 26.77 100 ALA A N 1
ATOM 721 C CA . ALA A 1 104 ? 10.440 -5.426 36.097 1.00 26.18 100 ALA A CA 1
ATOM 722 C C . ALA A 1 104 ? 9.973 -4.496 37.205 1.00 25.66 100 ALA A C 1
ATOM 723 O O . ALA A 1 104 ? 8.775 -4.398 37.490 1.00 27.53 100 ALA A O 1
ATOM 725 N N . ARG A 1 105 ? 10.927 -3.854 37.839 1.00 25.87 101 ARG A N 1
ATOM 726 C CA . ARG A 1 105 ? 10.672 -2.853 38.872 1.00 26.47 101 ARG A CA 1
ATOM 727 C C . ARG A 1 105 ? 9.893 -1.653 38.303 1.00 24.26 101 ARG A C 1
ATOM 728 O O . ARG A 1 105 ? 8.954 -1.170 38.931 1.00 24.24 101 ARG A O 1
ATOM 730 N N . TRP A 1 106 ? 10.285 -1.199 37.110 1.00 22.34 102 TRP A N 1
ATOM 731 C CA . TRP A 1 106 ? 9.587 -0.116 36.424 1.00 20.81 102 TRP A CA 1
ATOM 732 C C . TRP A 1 106 ? 8.197 -0.495 36.048 1.00 20.76 102 TRP A C 1
ATOM 733 O O . TRP A 1 106 ? 7.239 0.262 36.299 1.00 20.44 102 TRP A O 1
ATOM 744 N N . VAL A 1 107 ? 8.033 -1.673 35.455 1.00 20.80 103 VAL A N 1
ATOM 745 C CA . VAL A 1 107 ? 6.684 -2.154 35.164 1.00 20.96 103 VAL A CA 1
ATOM 746 C C . VAL A 1 107 ? 5.828 -2.197 36.440 1.00 22.69 103 VAL A C 1
ATOM 747 O O . VAL A 1 107 ? 4.654 -1.771 36.429 1.00 21.93 103 VAL A O 1
ATOM 751 N N . LYS A 1 108 ? 6.385 -2.718 37.528 1.00 24.54 104 LYS A N 1
ATOM 752 C CA . LYS A 1 108 ? 5.592 -2.883 38.765 1.00 26.70 104 LYS A CA 1
ATOM 753 C C . LYS A 1 108 ? 5.223 -1.521 39.351 1.00 26.96 104 LYS A C 1
ATOM 754 O O . LYS A 1 108 ? 4.118 -1.334 39.814 1.00 28.35 104 LYS A O 1
ATOM 756 N N . GLU A 1 109 ? 6.143 -0.570 39.277 1.00 28.49 105 GLU A N 1
ATOM 757 C CA . GLU A 1 109 ? 5.914 0.759 39.806 1.00 28.78 105 GLU A CA 1
ATOM 758 C C . GLU A 1 1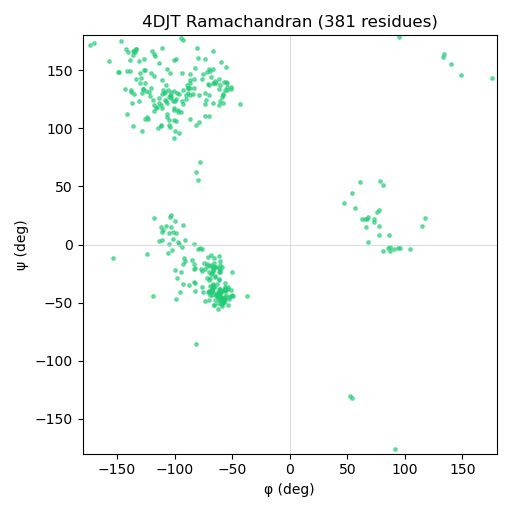09 ? 4.770 1.457 39.026 1.00 26.11 105 GLU A C 1
ATOM 759 O O . GLU A 1 109 ? 3.872 2.065 39.632 1.00 24.61 105 GLU A O 1
ATOM 765 N N . PHE A 1 110 ? 4.785 1.319 37.698 1.00 23.16 106 PHE A N 1
ATOM 766 C CA . PHE A 1 110 ? 3.774 1.905 36.839 1.00 21.26 106 PHE A CA 1
ATOM 767 C C . PHE A 1 110 ? 2.407 1.261 37.086 1.00 21.54 106 PHE A C 1
ATOM 768 O O . PHE A 1 110 ? 1.419 1.969 37.353 1.00 21.12 106 PHE A O 1
ATOM 776 N N . GLN A 1 111 ? 2.376 -0.074 37.031 1.00 21.58 107 GLN A N 1
ATOM 777 C CA .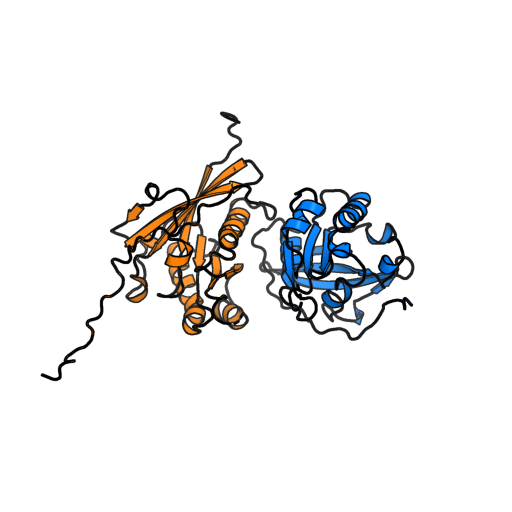 GLN A 1 111 ? 1.178 -0.836 37.250 1.00 22.30 107 GLN A CA 1
ATOM 778 C C . GLN A 1 111 ? 0.634 -0.708 38.665 1.00 23.55 107 GLN A C 1
ATOM 779 O O . GLN A 1 111 ? -0.563 -0.829 38.865 1.00 23.49 107 GLN A O 1
ATOM 785 N N . ALA A 1 112 ? 1.495 -0.433 39.630 1.00 23.26 108 ALA A N 1
ATOM 786 C CA . ALA A 1 112 ? 1.021 -0.238 41.016 1.00 25.89 108 ALA A CA 1
ATOM 787 C C . ALA A 1 112 ? 0.115 1.010 41.144 1.00 25.46 108 ALA A C 1
ATOM 788 O O . ALA A 1 112 ? -0.742 1.069 42.021 1.00 27.17 108 ALA A O 1
ATOM 790 N N . VAL A 1 113 ? 0.329 1.998 40.269 1.00 23.51 109 VAL A N 1
ATOM 791 C CA . VAL A 1 113 ? -0.532 3.174 40.194 1.00 23.78 109 VAL A CA 1
ATOM 792 C C . VAL A 1 113 ? -1.665 3.116 39.132 1.00 22.68 109 VAL A C 1
ATOM 793 O O . VAL A 1 113 ? -2.780 3.538 39.421 1.00 23.54 109 VAL A O 1
ATOM 797 N N . VAL A 1 114 ? -1.408 2.594 37.932 1.00 21.75 110 VAL A N 1
ATOM 798 C CA A VAL A 1 114 ? -2.327 2.688 36.784 0.50 21.56 110 VAL A CA 1
ATOM 799 C CA B VAL A 1 114 ? -2.428 2.692 36.868 0.50 21.60 110 VAL A CA 1
ATOM 800 C C . VAL A 1 114 ? -3.093 1.378 36.527 1.00 22.07 110 VAL A C 1
ATOM 801 O O . VAL A 1 114 ? -4.076 1.372 35.813 1.00 21.90 110 VAL A O 1
ATOM 808 N N . GLY A 1 115 ? -2.590 0.269 37.093 1.00 23.12 111 GLY A N 1
ATOM 809 C CA . GLY A 1 115 ? -3.183 -1.054 36.885 1.00 23.89 111 GLY A CA 1
ATOM 810 C C . GLY A 1 115 ? -2.498 -1.816 35.759 1.00 24.06 111 GLY A C 1
ATOM 811 O O . GLY A 1 115 ? -1.612 -1.282 35.085 1.00 22.55 111 GLY A O 1
ATOM 812 N N . ASN A 1 116 ? -2.956 -3.040 35.535 1.00 24.50 112 ASN A N 1
ATOM 813 C CA . ASN A 1 116 ? -2.293 -3.996 34.667 1.00 26.13 112 ASN A CA 1
ATOM 814 C C . ASN A 1 116 ? -2.862 -4.040 33.264 1.00 25.68 112 ASN A C 1
ATOM 815 O O . ASN A 1 116 ? -2.443 -4.874 32.476 1.00 27.52 112 ASN A O 1
ATOM 820 N N . GLU A 1 117 ? -3.835 -3.206 32.945 1.00 26.18 113 GLU A N 1
ATOM 821 C CA . GLU A 1 117 ? -4.414 -3.210 31.586 1.00 26.63 113 GLU A CA 1
ATOM 822 C C . GLU A 1 117 ? -3.745 -2.207 30.632 1.00 23.33 113 GLU A C 1
ATOM 823 O O . GLU A 1 117 ? -3.652 -2.460 29.432 1.00 21.91 113 GLU A O 1
ATOM 829 N N . ALA A 1 118 ? -3.319 -1.076 31.173 1.00 21.75 114 ALA A N 1
ATOM 830 C CA . ALA A 1 118 ? -2.696 -0.015 30.359 1.00 20.29 114 ALA A CA 1
ATOM 831 C C . ALA A 1 118 ? -1.473 -0.506 29.605 1.00 19.37 114 ALA A C 1
ATOM 832 O O . ALA A 1 118 ? -0.554 -1.099 30.197 1.00 19.97 114 ALA A O 1
ATOM 834 N N . PRO A 1 119 ? -1.423 -0.240 28.301 1.00 18.37 115 PRO A N 1
ATOM 835 C CA . PRO A 1 119 ? -0.338 -0.782 27.513 1.00 18.00 115 PRO A CA 1
ATOM 836 C C . PRO A 1 119 ? 1.014 -0.209 27.908 1.00 17.18 115 PRO A C 1
ATOM 837 O O . PRO A 1 119 ? 1.142 1.023 28.156 1.00 16.62 115 PRO A O 1
ATOM 841 N N . ILE A 1 120 ? 2.009 -1.088 27.941 1.00 16.84 116 ILE A N 1
ATOM 842 C CA . ILE A 1 120 ? 3.386 -0.706 28.130 1.00 15.96 116 ILE A CA 1
ATOM 843 C C . ILE A 1 120 ? 4.178 -1.144 26.892 1.00 15.86 116 ILE A C 1
ATOM 844 O O . ILE A 1 120 ? 4.120 -2.296 26.512 1.00 15.31 116 ILE A O 1
ATOM 849 N N . VAL A 1 121 ? 4.874 -0.207 26.241 1.00 14.40 117 VAL A N 1
ATOM 850 C CA . VAL A 1 121 ? 5.675 -0.513 25.067 1.00 14.53 117 VAL A CA 1
ATOM 851 C C . VAL A 1 121 ? 7.094 -0.480 25.536 1.00 15.01 117 VAL A C 1
ATOM 852 O O . VAL A 1 121 ? 7.481 0.443 26.263 1.00 13.73 117 VAL A O 1
ATOM 856 N N . VAL A 1 122 ? 7.862 -1.504 25.166 1.00 15.07 118 VAL A N 1
ATOM 857 C CA . VAL A 1 122 ? 9.256 -1.595 25.590 1.00 15.72 118 VAL A CA 1
ATOM 858 C C . VAL A 1 122 ? 10.143 -1.215 24.429 1.00 16.04 118 VAL A C 1
ATOM 859 O O . VAL A 1 122 ? 9.984 -1.738 23.339 1.00 17.72 118 VAL A O 1
ATOM 863 N N . CYS A 1 123 ? 11.075 -0.282 24.681 1.00 16.43 119 CYS A N 1
ATOM 864 C CA . CYS A 1 123 ? 12.048 0.162 23.686 1.00 16.83 119 CYS A CA 1
ATOM 865 C C . CYS A 1 123 ? 13.481 -0.121 24.102 1.00 17.35 119 CYS A C 1
ATOM 866 O O . CYS A 1 123 ? 13.946 0.354 25.121 1.00 16.73 119 CYS A O 1
ATOM 869 N N . ALA A 1 124 ? 14.146 -0.912 23.275 1.00 18.05 120 ALA A N 1
ATOM 870 C CA . ALA A 1 124 ? 15.566 -1.107 23.319 1.00 19.27 120 ALA A CA 1
ATOM 871 C C . ALA A 1 124 ? 16.238 0.083 22.655 1.00 18.93 120 ALA A C 1
ATOM 872 O O . ALA A 1 124 ? 16.263 0.179 21.421 1.00 19.35 120 ALA A O 1
ATOM 874 N N . ASN A 1 125 ? 16.828 0.967 23.460 1.00 19.15 121 ASN A N 1
ATOM 875 C CA . ASN A 1 125 ? 17.428 2.180 22.923 1.00 18.84 121 ASN A CA 1
ATOM 876 C C . ASN A 1 125 ? 18.962 2.092 22.780 1.00 20.40 121 ASN A C 1
ATOM 877 O O . ASN A 1 125 ? 19.615 1.270 23.438 1.00 21.73 121 ASN A O 1
ATOM 882 N N . LYS A 1 126 ? 19.495 2.946 21.911 1.00 20.62 122 LYS A N 1
ATOM 883 C CA . LYS A 1 126 ? 20.948 3.077 21.680 1.00 23.85 122 LYS A CA 1
ATOM 884 C C . LYS A 1 126 ? 21.447 1.916 20.846 1.00 26.28 122 LYS A C 1
ATOM 885 O O . LYS A 1 126 ? 22.639 1.553 20.926 1.00 28.73 122 LYS A O 1
ATOM 891 N N . ILE A 1 127 ? 20.562 1.347 20.010 1.00 27.95 123 ILE A N 1
ATOM 892 C CA . ILE A 1 127 ? 20.992 0.257 19.102 1.00 31.23 123 ILE A CA 1
ATOM 893 C C . ILE A 1 127 ? 22.065 0.728 18.144 1.00 33.51 123 ILE A C 1
ATOM 894 O O . ILE A 1 127 ? 22.643 -0.087 17.429 1.00 35.84 123 ILE A O 1
ATOM 899 N N . ASP A 1 128 ? 22.306 2.038 18.104 1.00 33.35 124 ASP A N 1
ATOM 900 C CA . ASP A 1 128 ? 23.413 2.587 17.294 1.00 35.30 124 ASP A CA 1
ATOM 901 C C . ASP A 1 128 ? 24.823 2.321 17.838 1.00 38.06 124 ASP A C 1
ATOM 902 O O . ASP A 1 128 ? 25.781 2.433 17.095 1.00 40.24 124 ASP A O 1
ATOM 907 N N . ILE A 1 129 ? 24.955 1.951 19.111 1.00 39.07 125 ILE A N 1
ATOM 908 C CA . ILE A 1 129 ? 26.285 1.809 19.720 1.00 40.84 125 ILE A CA 1
ATOM 909 C C . ILE A 1 129 ? 26.908 0.462 19.377 1.00 43.05 125 ILE A C 1
ATOM 910 O O . ILE A 1 129 ? 26.210 -0.464 18.964 1.00 40.66 125 ILE A O 1
ATOM 915 N N . LYS A 1 134 ? 25.786 -5.960 23.114 1.00 48.78 130 LYS A N 1
ATOM 916 C CA . LYS A 1 134 ? 24.447 -5.403 23.334 1.00 46.53 130 LYS A CA 1
ATOM 917 C C . LYS A 1 134 ? 23.553 -6.430 24.061 1.00 47.56 130 LYS A C 1
ATOM 918 O O . LYS A 1 134 ? 23.656 -7.644 23.827 1.00 47.65 130 LYS A O 1
ATOM 920 N N . ILE A 1 135 ? 22.702 -5.937 24.960 1.00 46.41 131 ILE A N 1
ATOM 921 C CA . ILE A 1 135 ? 21.806 -6.790 25.732 1.00 45.20 131 ILE A CA 1
ATOM 922 C C . ILE A 1 135 ? 20.782 -7.438 24.813 1.00 45.56 131 ILE A C 1
ATOM 923 O O . ILE A 1 135 ? 20.008 -6.755 24.150 1.00 47.69 131 ILE A O 1
ATOM 928 N N . SER A 1 136 ? 20.774 -8.763 24.819 1.00 45.06 132 SER A N 1
ATOM 929 C CA . SER A 1 136 ? 19.824 -9.557 24.069 1.00 43.90 132 SER A CA 1
ATOM 930 C C . SER A 1 136 ? 18.398 -9.347 24.575 1.00 42.97 132 SER A C 1
ATOM 931 O O . SER A 1 136 ? 18.159 -9.253 25.786 1.00 44.88 132 SER A O 1
ATOM 934 N N . LYS A 1 137 ? 17.449 -9.295 23.645 1.00 40.74 133 LYS A N 1
ATOM 935 C CA . LYS A 1 137 ? 16.047 -9.391 23.969 1.00 39.36 133 LYS A CA 1
ATOM 936 C C . LYS A 1 137 ? 15.678 -10.598 24.886 1.00 39.29 133 LYS A C 1
ATOM 937 O O . LYS A 1 137 ? 14.643 -10.562 25.560 1.00 34.55 133 LYS A O 1
ATOM 943 N N . LYS A 1 138 ? 16.498 -11.661 24.886 1.00 32.76 134 LYS A N 1
ATOM 944 C CA . LYS A 1 138 ? 16.251 -12.815 25.761 1.00 32.40 134 LYS A CA 1
ATOM 945 C C . LYS A 1 138 ? 16.308 -12.392 27.196 1.00 33.58 134 LYS A C 1
ATOM 946 O O . LYS A 1 138 ? 15.495 -12.845 28.017 1.00 33.64 134 LYS A O 1
ATOM 952 N N . LEU A 1 139 ? 17.289 -11.541 27.512 1.00 32.19 135 LEU A N 1
ATOM 953 C CA . LEU A 1 139 ? 17.501 -11.109 28.884 1.00 33.19 135 LEU A CA 1
ATOM 954 C C . LEU A 1 139 ? 16.330 -10.263 29.322 1.00 31.23 135 LEU A C 1
ATOM 955 O O . LEU A 1 139 ? 15.897 -10.360 30.475 1.00 31.08 135 LEU A O 1
ATOM 960 N N . VAL A 1 140 ? 15.787 -9.468 28.391 1.00 30.98 136 VAL A N 1
ATOM 961 C CA . VAL A 1 140 ? 14.576 -8.660 28.678 1.00 30.07 136 VAL A CA 1
ATOM 962 C C . VAL A 1 140 ? 13.412 -9.570 29.040 1.00 29.48 136 VAL A C 1
ATOM 963 O O . VAL A 1 140 ? 12.747 -9.389 30.067 1.00 26.44 136 VAL A O 1
ATOM 967 N N . MET A 1 141 ? 13.215 -10.594 28.219 1.00 29.20 137 MET A N 1
ATOM 968 C CA . MET A 1 141 ? 12.150 -11.540 28.437 1.00 31.17 137 MET A CA 1
ATOM 969 C C . MET A 1 141 ? 12.288 -12.246 29.772 1.00 31.23 137 MET A C 1
ATOM 970 O O . MET A 1 141 ? 11.295 -12.487 30.445 1.00 31.99 137 MET A O 1
ATOM 975 N N . GLU A 1 142 ? 13.509 -12.576 30.166 1.00 31.47 138 GLU A N 1
ATOM 976 C CA . GLU A 1 142 ? 13.678 -13.242 31.458 1.00 32.49 138 GLU A CA 1
ATOM 977 C C . GLU A 1 142 ? 13.526 -12.319 32.646 1.00 31.83 138 GLU A C 1
ATOM 978 O O . GLU A 1 142 ? 12.868 -12.678 33.619 1.00 30.57 138 GLU A O 1
ATOM 984 N N . VAL A 1 143 ? 14.075 -11.102 32.550 1.00 31.62 139 VAL A N 1
ATOM 985 C CA . VAL A 1 143 ? 13.877 -10.107 33.597 1.00 31.52 139 VAL A CA 1
ATOM 986 C C . VAL A 1 143 ? 12.376 -9.900 33.785 1.00 29.83 139 VAL A C 1
ATOM 987 O O . VAL A 1 143 ? 11.886 -9.760 34.907 1.00 29.42 139 VAL A O 1
ATOM 991 N N . LEU A 1 144 ? 11.633 -9.938 32.687 1.00 28.77 140 LEU A N 1
ATOM 992 C CA . LEU A 1 144 ? 10.200 -9.715 32.738 1.00 28.42 140 LEU A CA 1
ATOM 993 C C . LEU A 1 144 ? 9.395 -11.023 32.881 1.00 27.68 140 LEU A C 1
ATOM 994 O O . LEU A 1 144 ? 8.191 -11.031 32.691 1.00 28.17 140 LEU A O 1
ATOM 999 N N . LYS A 1 145 ? 10.063 -12.114 33.289 1.00 27.20 141 LYS A N 1
ATOM 1000 C CA . LYS A 1 145 ? 9.403 -13.390 33.586 1.00 26.52 141 LYS A CA 1
ATOM 1001 C C . LYS A 1 145 ? 8.614 -13.872 32.394 1.00 24.14 141 LYS A C 1
ATOM 1002 O O . LYS A 1 145 ? 7.586 -14.499 32.535 1.00 24.60 141 LYS A O 1
ATOM 1004 N N . GLY A 1 146 ? 9.088 -13.554 31.208 1.00 24.07 142 GLY A N 1
ATOM 1005 C CA . GLY A 1 146 ? 8.460 -14.032 30.011 1.00 22.60 142 GLY A CA 1
ATOM 1006 C C . GLY A 1 146 ? 7.242 -13.280 29.534 1.00 22.12 142 GLY A C 1
ATOM 1007 O O . GLY A 1 146 ? 6.748 -13.582 28.458 1.00 20.85 142 GLY A O 1
ATOM 1008 N N . LYS A 1 147 ? 6.745 -12.292 30.307 1.00 21.37 143 LYS A N 1
ATOM 1009 C CA . LYS A 1 147 ? 5.531 -11.564 29.886 1.00 21.91 143 LYS A CA 1
ATOM 1010 C C . LYS A 1 147 ? 5.805 -10.799 28.603 1.00 21.08 143 LYS A C 1
ATOM 1011 O O . LYS A 1 147 ? 6.877 -10.210 28.442 1.00 21.24 143 LYS A O 1
ATOM 1013 N N . ASN A 1 148 ? 4.847 -10.817 27.689 1.00 20.26 144 ASN A N 1
ATOM 1014 C CA . ASN A 1 148 ? 5.014 -10.133 26.429 1.00 20.86 144 ASN A CA 1
ATOM 1015 C C . ASN A 1 148 ? 4.591 -8.658 26.537 1.00 19.43 144 ASN A C 1
ATOM 1016 O O . ASN A 1 148 ? 3.519 -8.325 27.107 1.00 19.19 144 ASN A O 1
ATOM 1021 N N . TYR A 1 149 ? 5.431 -7.814 25.974 1.00 18.39 145 TYR A N 1
ATOM 1022 C CA . TYR A 1 149 ? 5.171 -6.383 25.759 1.00 18.42 145 TYR A CA 1
ATOM 1023 C C . TYR A 1 149 ? 5.593 -6.100 24.353 1.00 17.72 145 TYR A C 1
ATOM 1024 O O . TYR A 1 149 ? 6.553 -6.703 23.856 1.00 16.74 145 TYR A O 1
ATOM 1033 N N . GLU A 1 150 ? 4.848 -5.246 23.661 1.00 16.73 146 GLU A N 1
ATOM 1034 C CA . GLU A 1 150 ? 5.221 -4.844 22.328 1.00 16.78 146 GLU A CA 1
ATOM 1035 C C . GLU A 1 150 ? 6.577 -4.174 22.436 1.00 16.89 146 GLU A C 1
ATOM 1036 O O . GLU A 1 150 ? 6.828 -3.446 23.381 1.00 17.20 146 GLU A O 1
ATOM 1042 N N . TYR A 1 151 ? 7.473 -4.491 21.503 1.00 17.45 147 TYR A N 1
ATOM 1043 C CA . TYR A 1 151 ? 8.905 -4.260 21.675 1.00 17.15 147 TYR A CA 1
ATOM 1044 C C . TYR A 1 151 ? 9.458 -3.653 20.413 1.00 17.10 147 TYR A C 1
ATOM 1045 O O . TYR A 1 151 ? 9.264 -4.185 19.325 1.00 16.31 147 TYR A O 1
ATOM 1054 N N . PHE A 1 152 ? 10.183 -2.549 20.565 1.00 17.01 148 PHE A N 1
ATOM 1055 C CA . PHE A 1 152 ? 10.854 -1.923 19.430 1.00 18.69 148 PHE A CA 1
ATOM 1056 C C . PHE A 1 152 ? 12.312 -1.647 19.717 1.00 19.47 148 PHE A C 1
ATOM 1057 O O . PHE A 1 152 ? 12.668 -1.270 20.826 1.00 18.92 148 PHE A O 1
ATOM 1065 N N . GLU A 1 153 ? 13.142 -1.823 18.688 1.00 21.06 149 GLU A N 1
ATOM 1066 C CA . GLU A 1 153 ? 14.557 -1.385 18.729 1.00 23.42 149 GLU A CA 1
ATOM 1067 C C . GLU A 1 153 ? 14.610 0.012 18.127 1.00 22.58 149 GLU A C 1
ATOM 1068 O O . GLU A 1 153 ? 14.080 0.244 17.035 1.00 23.99 149 GLU A O 1
ATOM 1074 N N . ILE A 1 154 ? 15.137 0.974 18.878 1.00 21.83 150 ILE A N 1
ATOM 1075 C CA . ILE A 1 154 ? 15.171 2.385 18.409 1.00 21.20 150 ILE A CA 1
ATOM 1076 C C . ILE A 1 154 ? 16.550 3.021 18.661 1.00 21.33 150 ILE A C 1
ATOM 1077 O O . ILE A 1 154 ? 17.343 2.548 19.480 1.00 21.52 150 ILE A O 1
ATOM 1082 N N . SER A 1 155 ? 16.766 4.153 18.016 1.00 21.37 151 SER A N 1
ATOM 1083 C CA . SER A 1 155 ? 17.823 5.088 18.424 1.00 21.96 151 SER A CA 1
ATOM 1084 C C . SER A 1 155 ? 17.198 6.462 18.694 1.00 21.12 151 SER A C 1
ATOM 1085 O O . SER A 1 155 ? 16.746 7.145 17.805 1.00 21.34 151 SER A O 1
ATOM 1088 N N . ALA A 1 156 ? 17.127 6.832 19.958 1.00 20.64 152 ALA A N 1
ATOM 1089 C CA . ALA A 1 156 ? 16.601 8.137 20.305 1.00 21.66 152 ALA A CA 1
ATOM 1090 C C . ALA A 1 156 ? 17.455 9.239 19.705 1.00 22.91 152 ALA A C 1
ATOM 1091 O O . ALA A 1 156 ? 16.958 10.312 19.431 1.00 22.43 152 ALA A O 1
ATOM 1093 N N . LYS A 1 157 ? 18.751 8.987 19.528 1.00 26.03 153 LYS A N 1
ATOM 1094 C CA . LYS A 1 157 ? 19.656 9.997 18.924 1.00 28.61 153 LYS A CA 1
ATOM 1095 C C . LYS A 1 157 ? 19.195 10.405 17.514 1.00 30.23 153 LYS A C 1
ATOM 1096 O O . LYS A 1 157 ? 19.000 11.598 17.227 1.00 31.45 153 LYS A O 1
ATOM 1102 N N . THR A 1 158 ? 18.987 9.413 16.649 1.00 29.38 154 THR A N 1
ATOM 1103 C CA . THR A 1 158 ? 18.711 9.667 15.237 1.00 29.99 154 THR A CA 1
ATOM 1104 C C . THR A 1 158 ? 17.217 9.664 14.906 1.00 30.06 154 THR A C 1
ATOM 1105 O O . THR A 1 158 ? 16.840 9.828 13.753 1.00 31.29 154 THR A O 1
ATOM 1109 N N . ALA A 1 159 ? 16.382 9.453 15.912 1.00 28.91 155 ALA A N 1
ATOM 1110 C CA . ALA A 1 159 ? 14.947 9.345 15.719 1.00 29.96 155 ALA A CA 1
ATOM 1111 C C . ALA A 1 159 ? 14.518 8.097 14.905 1.00 29.81 155 ALA A C 1
ATOM 1112 O O . ALA A 1 159 ? 13.372 8.009 14.466 1.00 30.75 155 ALA A O 1
ATOM 1114 N N . HIS A 1 160 ? 15.421 7.119 14.748 1.00 30.43 156 HIS A N 1
ATOM 1115 C CA . HIS A 1 160 ? 15.092 5.862 14.062 1.00 29.58 156 HIS A CA 1
ATOM 1116 C C . HIS A 1 160 ? 13.939 5.226 14.786 1.00 26.02 156 HIS A C 1
ATOM 1117 O O . HIS A 1 160 ? 14.030 4.965 15.971 1.00 23.97 156 HIS A O 1
ATOM 1124 N N . ASN A 1 161 ? 12.849 4.999 14.058 1.00 25.04 157 ASN A N 1
ATOM 1125 C CA . ASN A 1 161 ? 11.640 4.358 14.567 1.00 23.33 157 ASN A CA 1
ATOM 1126 C C . ASN A 1 161 ? 10.846 5.171 15.604 1.00 21.23 157 ASN A C 1
ATOM 1127 O O . ASN A 1 161 ? 10.071 4.588 16.361 1.00 20.51 157 ASN A O 1
ATOM 1132 N N . PHE A 1 162 ? 10.998 6.504 15.593 1.00 19.76 158 PHE A N 1
ATOM 1133 C CA . PHE A 1 162 ? 10.398 7.360 16.599 1.00 17.64 158 PHE A CA 1
ATOM 1134 C C . PHE A 1 162 ? 8.911 7.107 16.722 1.00 16.97 158 PHE A C 1
ATOM 1135 O O . PHE A 1 162 ? 8.368 7.069 17.822 1.00 15.40 158 PHE A O 1
ATOM 1143 N N . GLY A 1 163 ? 8.245 7.008 15.566 1.00 16.45 159 GLY A N 1
ATOM 1144 C CA . GLY A 1 163 ? 6.813 6.868 15.547 1.00 16.42 159 GLY A CA 1
ATOM 1145 C C . GLY A 1 163 ? 6.236 5.556 15.986 1.00 15.20 159 GLY A C 1
ATOM 1146 O O . GLY A 1 163 ? 5.013 5.503 16.294 1.00 14.20 159 GLY A O 1
ATOM 1147 N N . LEU A 1 164 ? 7.042 4.479 16.002 1.00 15.27 160 LEU A N 1
ATOM 1148 C CA . LEU A 1 164 ? 6.456 3.145 16.164 1.00 15.54 160 LEU A CA 1
ATOM 1149 C C . LEU A 1 164 ? 5.728 2.952 17.516 1.00 14.32 160 LEU A C 1
ATOM 1150 O O . LEU A 1 164 ? 4.636 2.393 17.529 1.00 14.44 160 LEU A O 1
ATOM 1155 N N . PRO A 1 165 ? 6.338 3.404 18.657 1.00 13.67 161 PRO A N 1
ATOM 1156 C CA . PRO A 1 165 ? 5.610 3.219 19.910 1.00 13.04 161 PRO A CA 1
ATOM 1157 C C . PRO A 1 165 ? 4.269 3.938 19.899 1.00 12.73 161 PRO A C 1
ATOM 1158 O O . PRO A 1 165 ? 3.285 3.411 20.396 1.00 11.98 161 PRO A O 1
ATOM 1162 N N . PHE A 1 166 ? 4.247 5.146 19.335 1.00 12.24 162 PHE A N 1
ATOM 1163 C CA . PHE A 1 166 ? 3.004 5.938 19.292 1.00 12.36 162 PHE A CA 1
ATOM 1164 C C . PHE A 1 166 ? 1.995 5.313 18.349 1.00 12.15 162 PHE A C 1
ATOM 1165 O O . PHE A 1 166 ? 0.782 5.283 18.624 1.00 12.25 162 PHE A O 1
ATOM 1173 N N . LEU A 1 167 ? 2.459 4.810 17.228 1.00 12.73 163 LEU A N 1
ATOM 1174 C CA . LEU A 1 167 ? 1.573 4.106 16.298 1.00 13.02 163 LEU A CA 1
ATOM 1175 C C . LEU A 1 167 ? 0.891 2.931 16.982 1.00 13.07 163 LEU A C 1
ATOM 1176 O O . LEU A 1 167 ? -0.326 2.760 16.880 1.00 13.13 163 LEU A O 1
ATOM 1181 N N . HIS A 1 168 ? 1.669 2.105 17.682 1.00 12.76 164 HIS A N 1
ATOM 1182 C CA . HIS A 1 168 ? 1.088 0.987 18.452 1.00 13.10 164 HIS A CA 1
ATOM 1183 C C . HIS A 1 168 ? 0.063 1.428 19.479 1.00 12.52 164 HIS A C 1
ATOM 1184 O O . HIS A 1 168 ? -1.027 0.868 19.575 1.00 13.12 164 HIS A O 1
ATOM 1191 N N . LEU A 1 169 ? 0.411 2.451 20.242 1.00 12.65 165 LEU A N 1
ATOM 1192 C CA . LEU A 1 169 ? -0.461 2.975 21.294 1.00 12.63 165 LEU A CA 1
ATOM 1193 C C . LEU A 1 169 ? -1.779 3.501 20.711 1.00 12.92 165 LEU A C 1
ATOM 1194 O O . LEU A 1 169 ? -2.848 3.191 21.232 1.00 13.45 165 LEU A O 1
ATOM 1199 N N . ALA A 1 170 ? -1.713 4.233 19.606 1.00 13.11 166 ALA A N 1
ATOM 1200 C CA . ALA A 1 170 ? -2.922 4.720 18.901 1.00 13.90 166 ALA A CA 1
ATOM 1201 C C . ALA A 1 170 ? -3.825 3.585 18.448 1.00 14.30 166 ALA A C 1
ATOM 1202 O O . ALA A 1 170 ? -5.093 3.651 18.596 1.00 15.38 166 ALA A O 1
ATOM 1204 N N . ARG A 1 171 ? -3.215 2.503 17.957 1.00 14.36 167 ARG A N 1
ATOM 1205 C CA . ARG A 1 171 ? -3.971 1.309 17.594 1.00 14.93 167 ARG A CA 1
ATOM 1206 C C . ARG A 1 171 ? -4.704 0.658 18.759 1.00 15.74 167 ARG A C 1
ATOM 1207 O O . ARG A 1 171 ? -5.907 0.355 18.643 1.00 16.61 167 ARG A O 1
ATOM 1215 N N . ILE A 1 172 ? -4.018 0.495 19.888 1.00 16.30 168 ILE A N 1
ATOM 1216 C CA . ILE A 1 172 ? -4.624 -0.030 21.107 1.00 17.17 168 ILE A CA 1
ATOM 1217 C C . ILE A 1 172 ? -5.803 0.838 21.563 1.00 18.15 168 ILE A C 1
ATOM 1218 O O . ILE A 1 172 ? -6.929 0.341 21.841 1.00 17.74 168 ILE A O 1
ATOM 1223 N N . PHE A 1 173 ? -5.546 2.140 21.656 1.00 18.00 169 PHE A N 1
ATOM 1224 C CA . PHE A 1 173 ? -6.526 3.047 22.201 1.00 19.26 169 PHE A CA 1
ATOM 1225 C C . PHE A 1 173 ? -7.756 3.167 21.316 1.00 19.77 169 PHE A C 1
ATOM 1226 O O . PHE A 1 173 ? -8.891 3.220 21.849 1.00 21.48 169 PHE A O 1
ATOM 1234 N N . THR A 1 174 ? -7.556 3.216 19.992 1.00 19.22 170 THR A N 1
ATOM 1235 C CA . THR A 1 174 ? -8.679 3.329 19.029 1.00 19.96 170 THR A CA 1
ATOM 1236 C C . THR A 1 174 ? -9.318 1.980 18.719 1.00 21.12 170 THR A C 1
ATOM 1237 O O . THR A 1 174 ? -10.464 1.924 18.241 1.00 22.10 170 THR A O 1
ATOM 1241 N N . GLY A 1 175 ? -8.588 0.895 18.961 1.00 19.76 171 GLY A N 1
ATOM 1242 C CA . GLY A 1 175 ? -9.039 -0.423 18.577 1.00 20.41 171 GLY A CA 1
ATOM 1243 C C . GLY A 1 175 ? -8.894 -0.755 17.090 1.00 20.89 171 GLY A C 1
ATOM 1244 O O . GLY A 1 175 ? -9.386 -1.787 16.658 1.00 21.70 171 GLY A O 1
ATOM 1245 N N . ARG A 1 176 ? -8.226 0.115 16.318 1.00 20.03 172 ARG A N 1
ATOM 1246 C CA . ARG A 1 176 ? -8.113 -0.016 14.880 1.00 20.12 172 ARG A CA 1
ATOM 1247 C C . ARG A 1 176 ? -6.709 -0.510 14.556 1.00 18.91 172 ARG A C 1
ATOM 1248 O O . ARG A 1 176 ? -5.761 0.264 14.575 1.00 17.69 172 ARG A O 1
ATOM 1256 N N . PRO A 1 177 ? -6.563 -1.804 14.241 1.00 18.85 173 PRO A N 1
ATOM 1257 C CA . PRO A 1 177 ? -5.206 -2.333 14.019 1.00 18.80 173 PRO A CA 1
ATOM 1258 C C . PRO A 1 177 ? -4.568 -1.795 12.747 1.00 18.87 173 PRO A C 1
ATOM 1259 O O . PRO A 1 177 ? -3.335 -1.851 12.594 1.00 17.80 173 PRO A O 1
ATOM 1263 N N . ASP A 1 178 ? -5.396 -1.272 11.845 1.00 20.06 174 ASP A N 1
ATOM 1264 C CA . ASP A 1 178 ? -4.910 -0.731 10.558 1.00 21.80 174 ASP A CA 1
ATOM 1265 C C . ASP A 1 178 ? -4.760 0.781 10.542 1.00 21.80 174 ASP A C 1
ATOM 1266 O O . ASP A 1 178 ? -4.451 1.370 9.506 1.00 23.61 174 ASP A O 1
ATOM 1271 N N . LEU A 1 179 ? -4.884 1.412 11.707 1.00 21.07 175 LEU A N 1
ATOM 1272 C CA . LEU A 1 179 ? -4.692 2.837 11.804 1.00 20.30 175 LEU A CA 1
ATOM 1273 C C . LEU A 1 179 ? -3.271 3.137 11.391 1.00 20.39 175 LEU A C 1
ATOM 1274 O O . LEU A 1 179 ? -2.350 2.464 11.831 1.00 19.01 175 LEU A O 1
ATOM 1279 N N . ILE A 1 180 ? -3.098 4.143 10.544 1.00 21.86 176 ILE A N 1
ATOM 1280 C CA . ILE A 1 180 ? -1.760 4.688 10.233 1.00 22.63 176 ILE A CA 1
ATOM 1281 C C . ILE A 1 180 ? -1.706 6.207 10.440 1.00 22.00 176 ILE A C 1
ATOM 1282 O O . ILE A 1 180 ? -2.727 6.884 10.452 1.00 22.25 176 ILE A O 1
ATOM 1287 N N . PHE A 1 181 ? -0.498 6.740 10.597 1.00 22.36 177 PHE A N 1
ATOM 1288 C CA . PHE A 1 181 ? -0.330 8.182 10.718 1.00 21.97 177 PHE A CA 1
ATOM 1289 C C . PHE A 1 181 ? -0.077 8.735 9.340 1.00 22.61 177 PHE A C 1
ATOM 1290 O O . PHE A 1 181 ? 0.705 8.183 8.594 1.00 24.75 177 PHE A O 1
ATOM 1298 N N . VAL A 1 182 ? -0.763 9.804 8.992 1.00 23.68 178 VAL A N 1
ATOM 1299 C CA . VAL A 1 182 ? -0.578 10.415 7.673 1.00 25.23 178 VAL A CA 1
ATOM 1300 C C . VAL A 1 182 ? 0.097 11.763 7.744 1.00 26.32 178 VAL A C 1
ATOM 1301 O O . VAL A 1 182 ? 0.207 12.440 6.744 1.00 27.99 178 VAL A O 1
ATOM 1305 N N . SER A 1 183 ? 0.491 12.181 8.937 1.00 26.03 179 SER A N 1
ATOM 1306 C CA . SER A 1 183 ? 1.235 13.437 9.128 1.00 26.28 179 SER A CA 1
ATOM 1307 C C . SER A 1 183 ? 2.630 13.086 9.617 1.00 26.62 179 SER A C 1
ATOM 1308 O O . SER A 1 183 ? 2.842 12.005 10.139 1.00 27.24 179 SER A O 1
ATOM 1311 N N . ASN A 1 184 ? 3.581 13.984 9.394 1.00 28.79 180 ASN A N 1
ATOM 1312 C CA . ASN A 1 184 ? 4.972 13.804 9.835 1.00 29.84 180 ASN A CA 1
ATOM 1313 C C . ASN A 1 184 ? 5.252 14.726 11.008 1.00 29.57 180 ASN A C 1
ATOM 1314 O O . ASN A 1 184 ? 4.862 15.890 10.980 1.00 32.62 180 ASN A O 1
ATOM 1319 N N . VAL A 1 185 ? 5.936 14.227 12.027 1.00 27.19 181 VAL A N 1
ATOM 1320 C CA . VAL A 1 185 ? 6.185 15.054 13.210 1.00 26.32 181 VAL A CA 1
ATOM 1321 C C . VAL A 1 185 ? 7.518 15.776 13.123 1.00 24.93 181 VAL A C 1
ATOM 1322 O O . VAL A 1 185 ? 8.491 15.240 12.548 1.00 25.72 181 VAL A O 1
ATOM 1326 N N . ASN A 1 186 ? 7.567 16.971 13.706 1.00 23.55 182 ASN A N 1
ATOM 1327 C CA . ASN A 1 186 ? 8.819 17.773 13.789 1.00 23.36 182 ASN A CA 1
ATOM 1328 C C . ASN A 1 186 ? 9.758 17.154 14.820 1.00 22.10 182 ASN A C 1
ATOM 1329 O O . ASN A 1 186 ? 9.465 17.179 16.035 1.00 20.87 182 ASN A O 1
ATOM 1334 N N . LEU A 1 187 ? 10.854 16.582 14.345 1.00 20.77 183 LEU A N 1
ATOM 1335 C CA . LEU A 1 187 ? 11.738 15.780 15.214 1.00 21.29 183 LEU A CA 1
ATOM 1336 C C . LEU A 1 187 ? 12.994 16.518 15.604 1.00 19.98 183 LEU A C 1
ATOM 1337 O O . LEU A 1 187 ? 13.965 15.904 16.084 1.00 19.50 183 LEU A O 1
ATOM 1342 N N . GLU A 1 188 ? 13.008 17.835 15.393 1.00 19.42 184 GLU A N 1
ATOM 1343 C CA A GLU A 1 188 ? 14.183 18.601 15.726 0.70 20.17 184 GLU A CA 1
ATOM 1344 C CA B GLU A 1 188 ? 14.161 18.679 15.733 0.30 19.39 184 GLU A CA 1
ATOM 1345 C C . GLU A 1 188 ? 14.357 18.653 17.252 1.00 18.46 184 GLU A C 1
ATOM 1346 O O . GLU A 1 188 ? 13.399 18.844 17.989 1.00 16.56 184 GLU A O 1
ATOM 1357 N N . PRO A 1 189 ? 15.588 18.376 17.718 1.00 17.78 185 PRO A N 1
ATOM 1358 C CA . PRO A 1 189 ? 15.870 18.533 19.159 1.00 17.05 185 PRO A CA 1
ATOM 1359 C C . PRO A 1 189 ? 15.529 19.941 19.624 1.00 16.54 185 PRO A C 1
ATOM 1360 O O . PRO A 1 189 ? 15.810 20.901 18.907 1.00 17.31 185 PRO A O 1
ATOM 1364 N N . THR A 1 190 ? 14.935 20.080 20.813 1.00 15.25 186 THR A N 1
ATOM 1365 C CA . THR A 1 190 ? 14.524 21.401 21.296 1.00 15.28 186 THR A CA 1
ATOM 1366 C C . THR A 1 190 ? 15.666 22.324 21.661 1.00 16.23 186 THR A C 1
ATOM 1367 O O . THR A 1 190 ? 15.484 23.540 21.657 1.00 16.16 186 THR A O 1
ATOM 1371 N N . GLU A 1 191 ? 16.791 21.746 22.073 1.00 16.80 187 GLU A N 1
ATOM 1372 C CA . GLU A 1 191 ? 17.906 22.490 22.682 1.00 18.06 187 GLU A CA 1
ATOM 1373 C C . GLU A 1 191 ? 17.516 23.104 24.047 1.00 17.46 187 GLU A C 1
ATOM 1374 O O . GLU A 1 191 ? 18.162 24.046 24.543 1.00 17.91 187 GLU A O 1
ATOM 1380 N N . VAL A 1 192 ? 16.476 22.540 24.679 1.00 16.48 188 VAL A N 1
ATOM 1381 C CA . VAL A 1 192 ? 16.021 22.971 25.984 1.00 15.94 188 VAL A CA 1
ATOM 1382 C C . VAL A 1 192 ? 16.433 21.902 26.977 1.00 15.55 188 VAL A C 1
ATOM 1383 O O . VAL A 1 192 ? 15.976 20.751 26.906 1.00 15.66 188 VAL A O 1
ATOM 1387 N N . ASN A 1 193 ? 17.354 22.260 27.854 1.00 15.57 189 ASN A N 1
ATOM 1388 C CA . ASN A 1 193 ? 17.705 21.377 28.947 1.00 16.02 189 ASN A CA 1
ATOM 1389 C C . ASN A 1 193 ? 16.905 21.736 30.185 1.00 15.07 189 ASN A C 1
ATOM 1390 O O . ASN A 1 193 ? 17.087 22.807 30.770 1.00 14.74 189 ASN A O 1
ATOM 1395 N N . TYR A 1 194 ? 16.024 20.831 30.603 1.00 14.44 190 TYR A N 1
ATOM 1396 C CA . TYR A 1 194 ? 15.214 21.054 31.773 1.00 13.95 190 TYR A CA 1
ATOM 1397 C C . TYR A 1 194 ? 15.611 20.127 32.930 1.00 14.88 190 TYR A C 1
ATOM 1398 O O . TYR A 1 194 ? 14.894 20.062 33.954 1.00 15.49 190 TYR A O 1
ATOM 1407 N N . ASP A 1 195 ? 16.741 19.443 32.782 1.00 15.26 191 ASP A N 1
ATOM 1408 C CA . ASP A 1 195 ? 17.132 18.449 33.758 1.00 15.87 191 ASP A CA 1
ATOM 1409 C C . ASP A 1 195 ? 17.678 19.159 35.000 1.00 15.64 191 ASP A C 1
ATOM 1410 O O . ASP A 1 195 ? 18.444 20.110 34.898 1.00 15.00 191 ASP A O 1
ATOM 1415 N N . TYR A 1 196 ? 17.379 18.606 36.162 1.00 16.63 192 TYR A N 1
ATOM 1416 C CA . TYR A 1 196 ? 18.046 19.023 37.384 1.00 16.92 192 TYR A CA 1
ATOM 1417 C C . TYR A 1 196 ? 19.490 18.578 37.295 1.00 18.29 192 TYR A C 1
ATOM 1418 O O . TYR A 1 196 ? 19.798 17.518 36.754 1.00 17.90 192 TYR A O 1
ATOM 1427 N N . HIS A 1 197 ? 20.387 19.387 37.824 1.00 19.51 193 HIS A N 1
ATOM 1428 C CA . HIS A 1 197 ? 21.769 18.983 37.905 1.00 21.16 193 HIS A CA 1
ATOM 1429 C C . HIS A 1 197 ? 21.933 17.880 38.936 1.00 23.00 193 HIS A C 1
ATOM 1430 O O . HIS A 1 197 ? 21.392 17.968 40.038 1.00 22.67 193 HIS A O 1
ATOM 1437 N N . SER A 1 198 ? 22.731 16.877 38.599 1.00 26.66 194 SER A N 1
ATOM 1438 C CA . SER A 1 198 ? 22.904 15.682 39.442 1.00 31.15 194 SER A CA 1
ATOM 1439 C C . SER A 1 198 ? 24.413 15.321 39.504 1.00 34.21 194 SER A C 1
ATOM 1440 O O . SER A 1 198 ? 24.946 14.760 38.547 1.00 37.11 194 SER A O 1
ATOM 1443 N N . PRO A 1 199 ? 25.100 15.671 40.618 1.00 36.00 195 PRO A N 1
ATOM 1444 C CA . PRO A 1 199 ? 26.585 15.603 40.786 1.00 37.38 195 PRO A CA 1
ATOM 1445 C C . PRO A 1 199 ? 27.257 14.227 40.655 1.00 38.06 195 PRO A C 1
ATOM 1446 O O . PRO A 1 199 ? 26.672 13.289 40.136 1.00 37.99 195 PRO A O 1
ATOM 1450 N N . GLY B 1 1 ? -10.443 -26.367 24.715 1.00 39.42 -3 GLY B N 1
ATOM 1451 C CA . GLY B 1 1 ? -10.094 -27.802 24.505 1.00 38.43 -3 GLY B CA 1
ATOM 1452 C C . GLY B 1 1 ? -11.036 -28.417 23.484 1.00 35.12 -3 GLY B C 1
ATOM 1453 O O . GLY B 1 1 ? -11.940 -27.737 22.999 1.00 34.95 -3 GLY B O 1
ATOM 1454 N N . PRO B 1 2 ? -10.815 -29.702 23.145 1.00 35.51 -2 PRO B N 1
ATOM 1455 C CA . PRO B 1 2 ? -11.627 -30.485 22.214 1.00 33.99 -2 PRO B CA 1
ATOM 1456 C C . PRO B 1 2 ? -13.116 -30.278 22.407 1.00 30.88 -2 PRO B C 1
ATOM 1457 O O . PRO B 1 2 ? -13.630 -30.558 23.480 1.00 29.03 -2 PRO B O 1
ATOM 1461 N N . GLY B 1 3 ? -13.792 -29.807 21.360 1.00 30.08 -1 GLY B N 1
ATOM 1462 C CA . GLY B 1 3 ? -15.246 -29.665 21.366 1.00 29.13 -1 GLY B CA 1
ATOM 1463 C C . GLY B 1 3 ? -15.785 -28.323 21.853 1.00 27.54 -1 GLY B C 1
ATOM 1464 O O . GLY B 1 3 ? -16.977 -28.108 21.808 1.00 27.87 -1 GLY B O 1
ATOM 1465 N N . SER B 1 4 ? -14.931 -27.417 22.299 1.00 29.23 0 SER B N 1
ATOM 1466 C CA . SER B 1 4 ? -15.411 -26.171 22.946 1.00 30.58 0 SER B CA 1
ATOM 1467 C C . SER B 1 4 ? -16.079 -25.195 21.959 1.00 30.69 0 SER B C 1
ATOM 1468 O O . SER B 1 4 ? -16.922 -24.356 22.362 1.00 32.21 0 SER B O 1
ATOM 1471 N N . MET B 1 5 ? -15.728 -25.325 20.677 1.00 29.32 1 MET B N 1
ATOM 1472 C CA . MET B 1 5 ? -16.229 -24.421 19.608 1.00 29.92 1 MET B CA 1
ATOM 1473 C C . MET B 1 5 ? -15.701 -23.013 19.743 1.00 32.95 1 MET B C 1
ATOM 1474 O O . MET B 1 5 ? -16.080 -22.150 18.967 1.00 35.26 1 MET B O 1
ATOM 1479 N N . GLU B 1 6 ? -14.842 -22.772 20.733 1.00 34.48 2 GLU B N 1
ATOM 1480 C CA . GLU B 1 6 ? -14.283 -21.433 20.968 1.00 38.94 2 GLU B CA 1
ATOM 1481 C C . GLU B 1 6 ? -13.085 -21.168 20.023 1.00 39.88 2 GLU B C 1
ATOM 1482 O O . GLU B 1 6 ? -12.722 -20.016 19.751 1.00 42.59 2 GLU B O 1
ATOM 1484 N N . ARG B 1 7 ? -12.511 -22.243 19.500 1.00 38.64 3 ARG B N 1
ATOM 1485 C CA . ARG B 1 7 ? -11.310 -22.185 18.683 1.00 40.27 3 ARG B CA 1
ATOM 1486 C C . ARG B 1 7 ? -11.688 -21.937 17.220 1.00 39.50 3 ARG B C 1
ATOM 1487 O O . ARG B 1 7 ? -12.237 -22.812 16.571 1.00 41.95 3 ARG B O 1
ATOM 1495 N N . ARG B 1 8 ? -11.419 -20.741 16.713 1.00 37.44 4 ARG B N 1
ATOM 1496 C CA . ARG B 1 8 ? -11.795 -20.392 15.353 1.00 37.00 4 ARG B CA 1
ATOM 1497 C C . ARG B 1 8 ? -10.686 -20.842 14.376 1.00 34.04 4 ARG B C 1
ATOM 1498 O O . ARG B 1 8 ? -9.485 -20.718 14.678 1.00 29.97 4 ARG B O 1
ATOM 1506 N N . GLU B 1 9 ? -11.099 -21.380 13.231 1.00 32.47 5 GLU B N 1
ATOM 1507 C CA . GLU B 1 9 ? -10.188 -21.688 12.128 1.00 31.11 5 GLU B CA 1
ATOM 1508 C C . GLU B 1 9 ? -10.387 -20.626 11.086 1.00 29.96 5 GLU B C 1
ATOM 1509 O O . GLU B 1 9 ? -11.386 -20.619 10.368 1.00 31.91 5 GLU B O 1
ATOM 1515 N N . LEU B 1 10 ? -9.473 -19.680 11.063 1.00 20.20 6 LEU B N 1
ATOM 1516 C CA . LEU B 1 10 ? -9.563 -18.533 10.204 1.00 19.95 6 LEU B CA 1
ATOM 1517 C C . LEU B 1 10 ? -8.535 -18.701 9.115 1.00 19.51 6 LEU B C 1
ATOM 1518 O O . LEU B 1 10 ? -7.362 -18.888 9.412 1.00 19.78 6 LEU B O 1
ATOM 1523 N N . THR B 1 11 ? -8.982 -18.660 7.868 1.00 17.95 7 THR B N 1
ATOM 1524 C CA . THR B 1 11 ? -8.140 -18.982 6.742 1.00 17.25 7 THR B CA 1
ATOM 1525 C C . THR B 1 11 ? -8.200 -17.855 5.721 1.00 17.09 7 THR B C 1
ATOM 1526 O O . THR B 1 11 ? -9.289 -17.375 5.372 1.00 17.18 7 THR B O 1
ATOM 1530 N N . TYR B 1 12 ? -7.036 -17.449 5.235 1.00 15.42 8 TYR B N 1
ATOM 1531 C CA . TYR B 1 12 ? -6.918 -16.273 4.381 1.00 15.83 8 TYR B CA 1
ATOM 1532 C C . TYR B 1 12 ? -5.986 -16.541 3.254 1.00 15.73 8 TYR B C 1
ATOM 1533 O O . TYR B 1 12 ? -4.864 -16.950 3.484 1.00 15.46 8 TYR B O 1
ATOM 1542 N N . LYS B 1 13 ? -6.402 -16.216 2.039 1.00 15.92 9 LYS B N 1
ATOM 1543 C CA . LYS B 1 13 ? -5.459 -16.232 0.888 1.00 15.79 9 LYS B CA 1
ATOM 1544 C C . LYS B 1 13 ? -4.699 -14.903 0.835 1.00 15.47 9 LYS B C 1
ATOM 1545 O O . LYS B 1 13 ? -5.325 -13.821 0.825 1.00 15.21 9 LYS B O 1
ATOM 1551 N N . ILE B 1 14 ? -3.374 -14.989 0.736 1.00 14.18 10 ILE B N 1
ATOM 1552 C CA . ILE B 1 14 ? -2.515 -13.831 0.637 1.00 14.74 10 ILE B CA 1
ATOM 1553 C C . ILE B 1 14 ? -1.698 -13.949 -0.654 1.00 15.43 10 ILE B C 1
ATOM 1554 O O . ILE B 1 14 ? -1.086 -14.987 -0.917 1.00 16.03 10 ILE B O 1
ATOM 1559 N N . CYS B 1 15 ? -1.668 -12.893 -1.437 1.00 15.67 11 CYS B N 1
ATOM 1560 C CA . CYS B 1 15 ? -0.849 -12.833 -2.645 1.00 15.76 11 CYS B CA 1
ATOM 1561 C C . CYS B 1 15 ? 0.482 -12.140 -2.341 1.00 15.35 11 CYS B C 1
ATOM 1562 O O . CYS B 1 15 ? 0.496 -11.033 -1.809 1.00 14.88 11 CYS B O 1
ATOM 1565 N N . LEU B 1 16 ? 1.579 -12.775 -2.725 1.00 15.53 12 LEU B N 1
ATOM 1566 C CA . LEU B 1 16 ? 2.885 -12.134 -2.730 1.00 15.78 12 LEU B CA 1
ATOM 1567 C C . LEU B 1 16 ? 3.067 -11.455 -4.058 1.00 16.98 12 LEU B C 1
ATOM 1568 O O . LEU B 1 16 ? 2.855 -12.068 -5.098 1.00 18.88 12 LEU B O 1
ATOM 1573 N N . ILE B 1 17 ? 3.465 -10.196 -4.042 1.00 17.10 13 ILE B N 1
ATOM 1574 C CA . ILE B 1 17 ? 3.597 -9.454 -5.266 1.00 18.18 13 ILE B CA 1
ATOM 1575 C C . ILE B 1 17 ? 4.799 -8.564 -5.251 1.00 18.37 13 ILE B C 1
ATOM 1576 O O . ILE B 1 17 ? 5.409 -8.348 -4.211 1.00 18.57 13 ILE B O 1
ATOM 1581 N N . GLY B 1 18 ? 5.149 -8.084 -6.438 1.00 18.56 14 GLY B N 1
ATOM 1582 C CA . GLY B 1 18 ? 6.320 -7.259 -6.620 1.00 18.55 14 GLY B CA 1
ATOM 1583 C C . GLY B 1 18 ? 7.122 -7.707 -7.811 1.00 18.94 14 GLY B C 1
ATOM 1584 O O . GLY B 1 18 ? 6.958 -8.827 -8.308 1.00 17.59 14 GLY B O 1
ATOM 1585 N N . ASP B 1 19 ? 8.024 -6.831 -8.256 1.00 19.15 15 ASP B N 1
ATOM 1586 C CA . ASP B 1 19 ? 8.828 -7.114 -9.432 1.00 19.89 15 ASP B CA 1
ATOM 1587 C C . ASP B 1 19 ? 9.609 -8.416 -9.332 1.00 19.99 15 ASP B C 1
ATOM 1588 O O . ASP B 1 19 ? 9.979 -8.872 -8.236 1.00 19.24 15 ASP B O 1
ATOM 1593 N N . GLY B 1 20 ? 9.888 -9.005 -10.499 1.00 20.28 16 GLY B N 1
ATOM 1594 C CA . GLY B 1 20 ? 10.870 -10.069 -10.571 1.00 20.33 16 GLY B CA 1
ATOM 1595 C C . GLY B 1 20 ? 12.188 -9.717 -9.917 1.00 20.27 16 GLY B C 1
ATOM 1596 O O . GLY B 1 20 ? 12.699 -8.582 -10.073 1.00 20.79 16 GLY B O 1
ATOM 1597 N N . GLY B 1 21 ? 12.703 -10.656 -9.114 1.00 19.44 17 GLY B N 1
ATOM 1598 C CA . GLY B 1 21 ? 13.974 -10.521 -8.432 1.00 19.25 17 GLY B CA 1
ATOM 1599 C C . GLY B 1 21 ? 13.996 -9.832 -7.070 1.00 18.53 17 GLY B C 1
ATOM 1600 O O . GLY B 1 21 ? 15.069 -9.712 -6.465 1.00 19.28 17 GLY B O 1
ATOM 1601 N N . VAL B 1 22 ? 12.853 -9.356 -6.586 1.00 17.63 18 VAL B N 1
ATOM 1602 C CA . VAL B 1 22 ? 12.827 -8.588 -5.332 1.00 17.32 18 VAL B CA 1
ATOM 1603 C C . VAL B 1 22 ? 12.954 -9.490 -4.088 1.00 17.32 18 VAL B C 1
ATOM 1604 O O . VAL B 1 22 ? 13.301 -9.009 -3.000 1.00 17.52 18 VAL B O 1
ATOM 1608 N N . GLY B 1 23 ? 12.633 -10.784 -4.259 1.00 18.30 19 GLY B N 1
ATOM 1609 C CA . GLY B 1 23 ? 12.869 -11.816 -3.226 1.00 17.64 19 GLY B CA 1
ATOM 1610 C C . GLY B 1 23 ? 11.630 -12.496 -2.695 1.00 16.99 19 GLY B C 1
ATOM 1611 O O . GLY B 1 23 ? 11.665 -13.091 -1.621 1.00 16.73 19 GLY B O 1
ATOM 1612 N N . LYS B 1 24 ? 10.550 -12.481 -3.479 1.00 16.82 20 LYS B N 1
ATOM 1613 C CA . LYS B 1 24 ? 9.265 -13.092 -3.042 1.00 16.22 20 LYS B CA 1
ATOM 1614 C C . LYS B 1 24 ? 9.417 -14.582 -2.704 1.00 15.90 20 LYS B C 1
ATOM 1615 O O . LYS B 1 24 ? 8.987 -15.034 -1.654 1.00 15.32 20 LYS B O 1
ATOM 1621 N N . THR B 1 25 ? 10.045 -15.318 -3.613 1.00 15.78 21 THR B N 1
ATOM 1622 C CA . THR B 1 25 ? 10.196 -16.748 -3.488 1.00 15.60 21 THR B CA 1
ATOM 1623 C C . THR B 1 25 ? 11.119 -17.082 -2.325 1.00 15.75 21 THR B C 1
ATOM 1624 O O . THR B 1 25 ? 10.821 -17.961 -1.540 1.00 15.77 21 THR B O 1
ATOM 1628 N N . THR B 1 26 ? 12.233 -16.360 -2.187 1.00 15.87 22 THR B N 1
ATOM 1629 C CA . THR B 1 26 ? 13.132 -16.556 -1.057 1.00 16.03 22 THR B CA 1
ATOM 1630 C C . THR B 1 26 ? 12.418 -16.393 0.296 1.00 15.55 22 THR B C 1
ATOM 1631 O O . THR B 1 26 ? 12.686 -17.126 1.230 1.00 15.89 22 THR B O 1
ATOM 1635 N N . TYR B 1 27 ? 11.533 -15.417 0.389 1.00 15.35 23 TYR B N 1
ATOM 1636 C CA . TYR B 1 27 ? 10.760 -15.168 1.598 1.00 14.61 23 TYR B CA 1
ATOM 1637 C C . TYR B 1 27 ? 9.919 -16.368 1.967 1.00 14.49 23 TYR B C 1
ATOM 1638 O O . TYR B 1 27 ? 10.017 -16.868 3.093 1.00 14.53 23 TYR B O 1
ATOM 1647 N N . ILE B 1 28 ? 9.153 -16.875 1.003 1.00 15.15 24 ILE B N 1
ATOM 1648 C CA . ILE B 1 28 ? 8.081 -17.856 1.312 1.00 14.35 24 ILE B CA 1
ATOM 1649 C C . ILE B 1 28 ? 8.432 -19.321 1.063 1.00 15.26 24 ILE B C 1
ATOM 1650 O O . ILE B 1 28 ? 7.764 -20.221 1.608 1.00 14.67 24 ILE B O 1
ATOM 1655 N N . ASN B 1 29 ? 9.418 -19.591 0.212 1.00 15.00 25 ASN B N 1
ATOM 1656 C CA . ASN B 1 29 ? 9.648 -20.970 -0.256 1.00 15.78 25 ASN B CA 1
ATOM 1657 C C . ASN B 1 29 ? 10.367 -21.809 0.789 1.00 16.04 25 ASN B C 1
ATOM 1658 O O . ASN B 1 29 ? 11.519 -22.185 0.629 1.00 16.30 25 ASN B O 1
ATOM 1663 N N . ARG B 1 30 ? 9.639 -22.121 1.855 1.00 15.52 26 ARG B N 1
ATOM 1664 C CA . ARG B 1 30 ? 10.157 -22.764 3.038 1.00 16.24 26 ARG B CA 1
ATOM 1665 C C . ARG B 1 30 ? 9.171 -23.856 3.450 1.00 15.51 26 ARG B C 1
ATOM 1666 O O . ARG B 1 30 ? 8.024 -23.863 2.962 1.00 14.91 26 ARG B O 1
ATOM 1674 N N . VAL B 1 31 ? 9.594 -24.739 4.357 1.00 14.90 27 VAL B N 1
ATOM 1675 C CA . VAL B 1 31 ? 8.734 -25.843 4.742 1.00 14.75 27 VAL B CA 1
ATOM 1676 C C . VAL B 1 31 ? 7.382 -25.373 5.274 1.00 13.81 27 VAL B C 1
ATOM 1677 O O . VAL B 1 31 ? 6.323 -25.877 4.848 1.00 13.25 27 VAL B O 1
ATOM 1681 N N . LEU B 1 32 ? 7.408 -24.421 6.206 1.00 13.30 28 LEU B N 1
ATOM 1682 C CA . LEU B 1 32 ? 6.193 -23.894 6.787 1.00 13.10 28 LEU B CA 1
ATOM 1683 C C . LEU B 1 32 ? 5.334 -25.051 7.339 1.00 13.58 28 LEU B C 1
ATOM 1684 O O . LEU B 1 32 ? 5.851 -25.872 8.085 1.00 14.14 28 LEU B O 1
ATOM 1689 N N . ASP B 1 33 ? 4.048 -25.063 7.030 1.00 14.09 29 ASP B N 1
ATOM 1690 C CA . ASP B 1 33 ? 3.137 -26.114 7.494 1.00 15.41 29 ASP B CA 1
ATOM 1691 C C . ASP B 1 33 ? 3.535 -27.519 7.016 1.00 16.56 29 ASP B C 1
ATOM 1692 O O . ASP B 1 33 ? 3.144 -28.513 7.650 1.00 17.98 29 ASP B O 1
ATOM 1697 N N . GLY B 1 34 ? 4.307 -27.602 5.942 1.00 17.25 30 GLY B N 1
ATOM 1698 C CA . GLY B 1 34 ? 4.857 -28.876 5.466 1.00 18.56 30 GLY B CA 1
ATOM 1699 C C . GLY B 1 34 ? 5.023 -28.871 3.960 1.00 19.82 30 GLY B C 1
ATOM 1700 O O . GLY B 1 34 ? 4.239 -28.228 3.245 1.00 19.30 30 GLY B O 1
ATOM 1701 N N . ARG B 1 35 ? 6.059 -29.552 3.462 1.00 21.20 31 ARG B N 1
ATOM 1702 C CA . ARG B 1 35 ? 6.258 -29.678 2.014 1.00 23.20 31 ARG B CA 1
ATOM 1703 C C . ARG B 1 35 ? 5.014 -30.169 1.275 1.00 24.09 31 ARG B C 1
ATOM 1704 O O . ARG B 1 35 ? 4.692 -29.728 0.178 1.00 23.54 31 ARG B O 1
ATOM 1712 N N . PHE B 1 36 ? 4.303 -31.095 1.872 1.00 25.00 32 PHE B N 1
ATOM 1713 C CA . PHE B 1 36 ? 3.229 -31.725 1.136 1.00 26.52 32 PHE B CA 1
ATOM 1714 C C . PHE B 1 36 ? 1.859 -31.044 1.289 1.00 24.62 32 PHE B C 1
ATOM 1715 O O . PHE B 1 36 ? 0.898 -31.482 0.717 1.00 24.97 32 PHE B O 1
ATOM 1723 N N . GLU B 1 37 ? 1.824 -29.923 1.993 1.00 22.84 33 GLU B N 1
ATOM 1724 C CA . GLU B 1 37 ? 0.653 -29.088 2.089 1.00 22.48 33 GLU B CA 1
ATOM 1725 C C . GLU B 1 37 ? 0.572 -28.117 0.912 1.00 21.04 33 GLU B C 1
ATOM 1726 O O . GLU B 1 37 ? -0.458 -27.458 0.717 1.00 20.37 33 GLU B O 1
ATOM 1732 N N . LYS B 1 38 ? 1.672 -27.980 0.170 1.00 19.29 34 LYS B N 1
ATOM 1733 C CA . LYS B 1 38 ? 1.769 -26.996 -0.899 1.00 19.26 34 LYS B CA 1
ATOM 1734 C C . LYS B 1 38 ? 1.071 -27.532 -2.137 1.00 19.96 34 LYS B C 1
ATOM 1735 O O . LYS B 1 38 ? 0.850 -28.709 -2.239 1.00 18.42 34 LYS B O 1
ATOM 1741 N N . ASN B 1 39 ? 0.718 -26.638 -3.043 1.00 19.75 35 ASN B N 1
ATOM 1742 C CA . ASN B 1 39 ? -0.010 -27.004 -4.254 1.00 22.13 35 ASN B CA 1
ATOM 1743 C C . ASN B 1 39 ? 0.501 -26.146 -5.382 1.00 21.80 35 ASN B C 1
ATOM 1744 O O . ASN B 1 39 ? 0.623 -24.935 -5.221 1.00 20.39 35 ASN B O 1
ATOM 1749 N N . TYR B 1 40 ? 0.775 -26.747 -6.526 1.00 21.96 36 TYR B N 1
ATOM 1750 C CA . TYR B 1 40 ? 1.033 -25.956 -7.721 1.00 21.91 36 TYR B CA 1
ATOM 1751 C C . TYR B 1 40 ? -0.220 -25.895 -8.561 1.00 22.75 36 TYR B C 1
ATOM 1752 O O . TYR B 1 40 ? -0.797 -26.936 -8.876 1.00 22.01 36 TYR B O 1
ATOM 1761 N N . ASN B 1 41 ? -0.655 -24.675 -8.870 1.00 22.39 37 ASN B N 1
ATOM 1762 C CA . ASN B 1 41 ? -1.777 -24.425 -9.786 1.00 22.61 37 ASN B CA 1
ATOM 1763 C C . ASN B 1 41 ? -1.218 -24.069 -11.158 1.00 22.41 37 ASN B C 1
ATOM 1764 O O . ASN B 1 41 ? -0.715 -22.984 -11.345 1.00 22.67 37 ASN B O 1
ATOM 1769 N N . ALA B 1 42 ? -1.318 -25.007 -12.104 1.00 21.80 38 ALA B N 1
ATOM 1770 C CA . ALA B 1 42 ? -0.798 -24.844 -13.463 1.00 21.99 38 ALA B CA 1
ATOM 1771 C C . ALA B 1 42 ? -1.523 -23.777 -14.305 1.00 21.90 38 ALA B C 1
ATOM 1772 O O . ALA B 1 42 ? -0.948 -23.255 -15.257 1.00 22.46 38 ALA B O 1
ATOM 1774 N N . THR B 1 43 ? -2.781 -23.486 -13.974 1.00 21.50 39 THR B N 1
ATOM 1775 C CA . THR B 1 43 ? -3.565 -22.472 -14.695 1.00 22.28 39 THR B CA 1
ATOM 1776 C C . THR B 1 43 ? -3.092 -21.068 -14.345 1.00 22.54 39 THR B C 1
ATOM 1777 O O . THR B 1 43 ? -2.801 -20.253 -15.213 1.00 23.61 39 THR B O 1
ATOM 1781 N N . VAL B 1 44 ? -2.954 -20.818 -13.052 1.00 22.71 40 VAL B N 1
ATOM 1782 C CA . VAL B 1 44 ? -2.463 -19.540 -12.559 1.00 23.37 40 VAL B CA 1
ATOM 1783 C C . VAL B 1 44 ? -0.944 -19.397 -12.733 1.00 22.98 40 VAL B C 1
ATOM 1784 O O . VAL B 1 44 ? -0.432 -18.297 -12.976 1.00 25.56 40 VAL B O 1
ATOM 1788 N N . GLY B 1 45 ? -0.213 -20.501 -12.561 1.00 23.15 41 GLY B N 1
ATOM 1789 C CA . GLY B 1 45 ? 1.249 -20.457 -12.503 1.00 23.13 41 GLY B CA 1
ATOM 1790 C C . GLY B 1 45 ? 1.680 -19.974 -11.130 1.00 21.88 41 GLY B C 1
ATOM 1791 O O . GLY B 1 45 ? 2.403 -18.991 -11.001 1.00 21.96 41 GLY B O 1
ATOM 1792 N N . ALA B 1 46 ? 1.193 -20.655 -10.085 1.00 21.45 42 ALA B N 1
ATOM 1793 C CA . ALA B 1 46 ? 1.407 -20.200 -8.714 1.00 20.12 42 ALA B CA 1
ATOM 1794 C C . ALA B 1 46 ? 1.498 -21.384 -7.784 1.00 19.62 42 ALA B C 1
ATOM 1795 O O . ALA B 1 46 ? 0.868 -22.424 -8.007 1.00 20.04 42 ALA B O 1
ATOM 1797 N N . VAL B 1 47 ? 2.282 -21.231 -6.731 1.00 17.81 43 VAL B N 1
ATOM 1798 C CA . VAL B 1 47 ? 2.337 -22.227 -5.699 1.00 17.10 43 VAL B CA 1
ATOM 1799 C C . VAL B 1 47 ? 1.674 -21.632 -4.503 1.00 16.70 43 VAL B C 1
ATOM 1800 O O . VAL B 1 47 ? 1.977 -20.501 -4.128 1.00 16.33 43 VAL B O 1
ATOM 1804 N N . ASN B 1 48 ? 0.749 -22.382 -3.916 1.00 15.98 44 ASN B N 1
ATOM 1805 C CA . ASN B 1 48 ? 0.214 -22.038 -2.621 1.00 15.60 44 ASN B CA 1
ATOM 1806 C C . ASN B 1 48 ? 1.035 -22.674 -1.508 1.00 15.19 44 ASN B C 1
ATOM 1807 O O . ASN B 1 48 ? 1.230 -23.919 -1.484 1.00 14.83 44 ASN B O 1
ATOM 1812 N N . HIS B 1 49 ? 1.493 -21.813 -0.592 1.00 14.29 45 HIS B N 1
ATOM 1813 C CA . HIS B 1 49 ? 2.248 -22.183 0.601 1.00 14.40 45 HIS B CA 1
ATOM 1814 C C . HIS B 1 49 ? 1.434 -21.928 1.852 1.00 14.23 45 HIS B C 1
ATOM 1815 O O . HIS B 1 49 ? 1.364 -20.807 2.312 1.00 13.66 45 HIS B O 1
ATOM 1822 N N . PRO B 1 50 ? 0.857 -22.991 2.460 1.00 14.46 46 PRO B N 1
ATOM 1823 C CA . PRO B 1 50 ? 0.143 -22.848 3.735 1.00 14.05 46 PRO B CA 1
ATOM 1824 C C . PRO B 1 50 ? 1.097 -22.559 4.883 1.00 14.14 46 PRO B C 1
ATOM 1825 O O . PRO B 1 50 ? 2.116 -23.259 5.031 1.00 14.42 46 PRO B O 1
ATOM 1829 N N . VAL B 1 51 ? 0.811 -21.519 5.646 1.00 13.21 47 VAL B N 1
ATOM 1830 C CA . VAL B 1 51 ? 1.532 -21.287 6.881 1.00 13.43 47 VAL B CA 1
ATOM 1831 C C . VAL B 1 51 ? 0.510 -20.889 7.947 1.00 13.54 47 VAL B C 1
ATOM 1832 O O . VAL B 1 51 ? -0.288 -19.947 7.777 1.00 13.83 47 VAL B O 1
ATOM 1836 N N . THR B 1 52 ? 0.491 -21.681 9.007 1.00 13.65 48 THR B N 1
ATOM 1837 C CA . THR B 1 52 ? -0.484 -21.531 10.082 1.00 14.02 48 THR B CA 1
ATOM 1838 C C . THR B 1 52 ? 0.195 -21.035 11.352 1.00 14.42 48 THR B C 1
ATOM 1839 O O . THR B 1 52 ? 1.344 -21.460 11.688 1.00 14.60 48 THR B O 1
ATOM 1843 N N . PHE B 1 53 ? -0.504 -20.160 12.051 1.00 13.99 49 PHE B N 1
ATOM 1844 C CA . PHE B 1 53 ? -0.074 -19.635 13.362 1.00 15.17 49 PHE B CA 1
ATOM 1845 C C . PHE B 1 53 ? -1.190 -19.834 14.375 1.00 15.82 49 PHE B C 1
ATOM 1846 O O . PHE B 1 53 ? -2.367 -19.781 14.015 1.00 15.11 49 PHE B O 1
ATOM 1854 N N . LEU B 1 54 ? -0.811 -20.010 15.644 1.00 16.62 50 LEU B N 1
ATOM 1855 C CA . LEU B 1 54 ? -1.765 -20.027 16.719 1.00 17.32 50 LEU B CA 1
ATOM 1856 C C . LEU B 1 54 ? -1.677 -18.660 17.432 1.00 16.99 50 LEU B C 1
ATOM 1857 O O . LEU B 1 54 ? -0.591 -18.181 17.763 1.00 15.92 50 LEU B O 1
ATOM 1862 N N . ASP B 1 55 ? -2.821 -18.028 17.661 1.00 17.77 51 ASP B N 1
ATOM 1863 C CA . ASP B 1 55 ? -2.795 -16.751 18.365 1.00 18.16 51 ASP B CA 1
ATOM 1864 C C . ASP B 1 55 ? -2.986 -16.921 19.862 1.00 19.12 51 ASP B C 1
ATOM 1865 O O . ASP B 1 55 ? -3.147 -18.043 20.376 1.00 18.12 51 ASP B O 1
ATOM 1870 N N . ASP B 1 56 ? -2.891 -15.811 20.575 1.00 19.91 52 ASP B N 1
ATOM 1871 C CA . ASP B 1 56 ? -2.954 -15.818 22.029 1.00 22.15 52 ASP B CA 1
ATOM 1872 C C . ASP B 1 56 ? -4.335 -16.189 22.608 1.00 23.20 52 ASP B C 1
ATOM 1873 O O . ASP B 1 56 ? -4.467 -16.399 23.816 1.00 23.78 52 ASP B O 1
ATOM 1878 N N . GLN B 1 57 ? -5.333 -16.273 21.748 1.00 23.51 53 GLN B N 1
ATOM 1879 C CA . GLN B 1 57 ? -6.669 -16.734 22.141 1.00 25.75 53 GLN B CA 1
ATOM 1880 C C . GLN B 1 57 ? -6.974 -18.174 21.770 1.00 26.28 53 GLN B C 1
ATOM 1881 O O . GLN B 1 57 ? -8.088 -18.647 22.008 1.00 27.97 53 GLN B O 1
ATOM 1887 N N . GLY B 1 58 ? -5.992 -18.882 21.223 1.00 23.95 54 GLY B N 1
ATOM 1888 C CA . GLY B 1 58 ? -6.172 -20.255 20.813 1.00 24.15 54 GLY B CA 1
ATOM 1889 C C . GLY B 1 58 ? -6.725 -20.447 19.407 1.00 23.52 54 GLY B C 1
ATOM 1890 O O . GLY B 1 58 ? -7.031 -21.568 19.019 1.00 25.63 54 GLY B O 1
ATOM 1891 N N . ASN B 1 59 ? -6.844 -19.384 18.616 1.00 22.36 55 ASN B N 1
ATOM 1892 C CA . ASN B 1 59 ? -7.377 -19.540 17.270 1.00 21.67 55 ASN B CA 1
ATOM 1893 C C . ASN B 1 59 ? -6.295 -20.002 16.310 1.00 20.89 55 ASN B C 1
ATOM 1894 O O . ASN B 1 59 ? -5.140 -19.710 16.515 1.00 19.29 55 ASN B O 1
ATOM 1899 N N . VAL B 1 60 ? -6.716 -20.704 15.276 1.00 19.02 56 VAL B N 1
ATOM 1900 C CA . VAL B 1 60 ? -5.843 -21.266 14.271 1.00 18.91 56 VAL B CA 1
ATOM 1901 C C . VAL B 1 60 ? -5.970 -20.400 13.025 1.00 18.51 56 VAL B C 1
ATOM 1902 O O . VAL B 1 60 ? -7.017 -20.402 12.337 1.00 20.33 56 VAL B O 1
ATOM 1906 N N . ILE B 1 61 ? -4.933 -19.614 12.767 1.00 17.24 57 ILE B N 1
ATOM 1907 C CA . ILE B 1 61 ? -4.928 -18.682 11.641 1.00 16.67 57 ILE B CA 1
ATOM 1908 C C . ILE B 1 61 ? -4.025 -19.191 10.534 1.00 16.25 57 ILE B C 1
ATOM 1909 O O . ILE B 1 61 ? -2.772 -19.249 10.702 1.00 14.61 57 ILE B O 1
ATOM 1914 N N . LYS B 1 62 ? -4.650 -19.617 9.422 1.00 16.62 58 LYS B N 1
ATOM 1915 C CA . LYS B 1 62 ? -3.919 -20.212 8.319 1.00 16.43 58 LYS B CA 1
ATOM 1916 C C . LY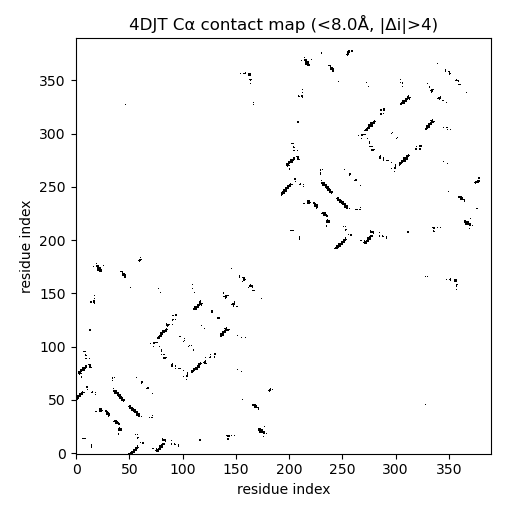S B 1 62 ? -3.902 -19.239 7.154 1.00 15.67 58 LYS B C 1
ATOM 1917 O O . LYS B 1 62 ? -4.955 -18.744 6.729 1.00 14.76 58 LYS B O 1
ATOM 1923 N N . PHE B 1 63 ? -2.699 -18.923 6.696 1.00 13.80 59 PHE B N 1
ATOM 1924 C CA . PHE B 1 63 ? -2.494 -18.142 5.515 1.00 13.63 59 PHE B CA 1
ATOM 1925 C C . PHE B 1 63 ? -2.112 -19.056 4.340 1.00 13.75 59 PHE B C 1
ATOM 1926 O O . PHE B 1 63 ? -1.130 -19.796 4.404 1.00 13.38 59 PHE B O 1
ATOM 1934 N N . ASN B 1 64 ? -2.896 -18.972 3.268 1.00 14.03 60 ASN B N 1
ATOM 1935 C CA . ASN B 1 64 ? -2.628 -19.677 2.034 1.00 14.34 60 ASN B CA 1
ATOM 1936 C C . ASN B 1 64 ? -1.903 -18.658 1.152 1.00 14.57 60 ASN B C 1
ATOM 1937 O O . ASN B 1 64 ? -2.542 -17.796 0.530 1.00 15.16 60 ASN B O 1
ATOM 1942 N N . VAL B 1 65 ? -0.582 -18.726 1.156 1.00 13.99 61 VAL B N 1
ATOM 1943 C CA . VAL B 1 65 ? 0.227 -17.675 0.603 1.00 14.05 61 VAL B CA 1
ATOM 1944 C C . VAL B 1 65 ? 0.618 -18.076 -0.817 1.00 14.36 61 VAL B C 1
ATOM 1945 O O . VAL B 1 65 ? 1.374 -19.018 -0.995 1.00 14.10 61 VAL B O 1
ATOM 1949 N N . TRP B 1 66 ? 0.126 -17.325 -1.800 1.00 14.84 62 TRP B N 1
ATOM 1950 C CA . TRP B 1 66 ? 0.407 -17.599 -3.224 1.00 16.14 62 TRP B CA 1
ATOM 1951 C C . TRP B 1 66 ? 1.646 -16.934 -3.693 1.00 15.89 62 TRP B C 1
ATOM 1952 O O . TRP B 1 66 ? 1.865 -15.747 -3.404 1.00 17.37 62 TRP B O 1
ATOM 1963 N N . ASP B 1 67 ? 2.474 -17.669 -4.416 1.00 16.08 63 ASP B N 1
ATOM 1964 C CA . ASP B 1 67 ? 3.740 -17.139 -4.971 1.00 16.62 63 ASP B CA 1
ATOM 1965 C C . ASP B 1 67 ? 3.776 -17.517 -6.455 1.00 16.89 63 ASP B C 1
ATOM 1966 O O . ASP B 1 67 ? 3.361 -18.616 -6.837 1.00 17.21 63 ASP B O 1
ATOM 1971 N N . THR B 1 68 ? 4.235 -16.584 -7.290 1.00 16.87 64 THR B N 1
ATOM 1972 C CA . THR B 1 68 ? 4.344 -16.816 -8.727 1.00 17.36 64 THR B CA 1
ATOM 1973 C C . THR B 1 68 ? 5.392 -17.870 -9.070 1.00 17.63 64 THR B C 1
ATOM 1974 O O . THR B 1 68 ? 6.210 -18.244 -8.220 1.00 16.42 64 THR B O 1
ATOM 1978 N N . ALA B 1 69 ? 5.342 -18.323 -10.333 1.00 17.97 65 ALA B N 1
ATOM 1979 C CA . ALA B 1 69 ? 6.342 -19.200 -10.938 1.00 19.52 65 ALA B CA 1
ATOM 1980 C C . ALA B 1 69 ? 7.249 -18.387 -11.877 1.00 20.96 65 ALA B C 1
ATOM 1981 O O . ALA B 1 69 ? 7.886 -18.939 -12.794 1.00 21.88 65 ALA B O 1
ATOM 1983 N N . GLY B 1 70 ? 7.350 -17.080 -11.608 1.00 20.90 66 GLY B N 1
ATOM 1984 C CA . GLY B 1 70 ? 8.316 -16.223 -12.296 1.00 22.00 66 GLY B CA 1
ATOM 1985 C C . GLY B 1 70 ? 7.772 -15.463 -13.489 1.00 23.22 66 GLY B C 1
ATOM 1986 O O . GLY B 1 70 ? 8.512 -14.671 -14.106 1.00 25.75 66 GLY B O 1
ATOM 1987 N N . GLN B 1 71 ? 6.499 -15.685 -13.830 1.00 23.16 67 GLN B N 1
ATOM 1988 C CA . GLN B 1 71 ? 5.868 -15.020 -14.970 1.00 24.47 67 GLN B CA 1
ATOM 1989 C C . GLN B 1 71 ? 5.806 -13.483 -14.884 1.00 25.04 67 GLN B C 1
ATOM 1990 O O . GLN B 1 71 ? 5.691 -12.809 -15.921 1.00 27.26 67 GLN B O 1
ATOM 1996 N N . GLU B 1 72 ? 5.864 -12.920 -13.677 1.00 24.56 68 GLU B N 1
ATOM 1997 C CA . GLU B 1 72 ? 5.844 -11.452 -13.522 1.00 24.50 68 GLU B CA 1
ATOM 1998 C C . GLU B 1 72 ? 6.988 -10.753 -14.250 1.00 26.13 68 GLU B C 1
ATOM 1999 O O . GLU B 1 72 ? 6.912 -9.554 -14.481 1.00 27.06 68 GLU B O 1
ATOM 2005 N N . LYS B 1 73 ? 8.057 -11.482 -14.589 1.00 28.63 69 LYS B N 1
ATOM 2006 C CA . LYS B 1 73 ? 9.184 -10.905 -15.376 1.00 31.19 69 LYS B CA 1
ATOM 2007 C C . LYS B 1 73 ? 8.859 -10.843 -16.860 1.00 34.67 69 LYS B C 1
ATOM 2008 O O . LYS B 1 73 ? 9.665 -10.364 -17.650 1.00 37.32 69 LYS B O 1
ATOM 2014 N N . LYS B 1 74 ? 7.705 -11.370 -17.241 1.00 37.77 70 LYS B N 1
ATOM 2015 C CA . LYS B 1 74 ? 7.305 -11.445 -18.633 1.00 40.74 70 LYS B CA 1
ATOM 2016 C C . LYS B 1 74 ? 6.041 -10.654 -18.825 1.00 42.55 70 LYS B C 1
ATOM 2017 O O . LYS B 1 74 ? 5.895 -9.922 -19.807 1.00 43.88 70 LYS B O 1
ATOM 2019 N N . ALA B 1 75 ? 5.107 -10.819 -17.901 1.00 40.21 71 ALA B N 1
ATOM 2020 C CA . ALA B 1 75 ? 3.760 -10.367 -18.117 1.00 40.58 71 ALA B CA 1
ATOM 2021 C C . ALA B 1 75 ? 3.088 -9.893 -16.851 1.00 39.40 71 ALA B C 1
ATOM 2022 O O . ALA B 1 75 ? 3.635 -9.974 -15.749 1.00 34.61 71 ALA B O 1
ATOM 2024 N N . VAL B 1 76 ? 1.882 -9.386 -17.050 1.00 41.02 72 VAL B N 1
ATOM 2025 C CA . VAL B 1 76 ? 0.892 -9.245 -15.996 1.00 39.85 72 VAL B CA 1
ATOM 2026 C C . VAL B 1 76 ? 0.542 -10.626 -15.447 1.00 38.07 72 VAL B C 1
ATOM 2027 O O . VAL B 1 76 ? 0.457 -11.614 -16.204 1.00 39.79 72 VAL B O 1
ATOM 2031 N N . LEU B 1 77 ? 0.336 -10.711 -14.143 1.00 31.15 73 LEU B N 1
ATOM 2032 C CA . LEU B 1 77 ? -0.195 -11.940 -13.563 1.00 29.01 73 LEU B CA 1
ATOM 2033 C C . LEU B 1 77 ? -1.661 -12.094 -13.934 1.00 28.58 73 LEU B C 1
ATOM 2034 O O . LEU B 1 77 ? -2.380 -11.098 -14.106 1.00 28.45 73 LEU B O 1
ATOM 2039 N N . LYS B 1 78 ? -2.111 -13.343 -14.068 1.00 28.91 74 LYS B N 1
ATOM 2040 C CA . LYS B 1 78 ? -3.499 -13.600 -14.429 1.00 27.84 74 LYS B CA 1
ATOM 2041 C C . LYS B 1 78 ? -4.427 -13.165 -13.311 1.00 28.39 74 LYS B C 1
ATOM 2042 O O . LYS B 1 78 ? -4.049 -13.202 -12.121 1.00 26.64 74 LYS B O 1
ATOM 2048 N N . ASP B 1 79 ? -5.650 -12.776 -13.679 1.00 28.69 75 ASP B N 1
ATOM 2049 C CA . ASP B 1 79 ? -6.670 -12.353 -12.705 1.00 29.67 75 ASP B CA 1
ATOM 2050 C C . ASP B 1 79 ? -6.914 -13.398 -11.608 1.00 28.09 75 ASP B C 1
ATOM 2051 O O . ASP B 1 79 ? -7.079 -13.060 -10.425 1.00 28.46 75 ASP B O 1
ATOM 2056 N N . VAL B 1 80 ? -6.889 -14.666 -11.997 1.00 26.96 76 VAL B N 1
ATOM 2057 C CA . VAL B 1 80 ? -7.104 -15.746 -11.054 1.00 26.78 76 VAL B CA 1
ATOM 2058 C C . VAL B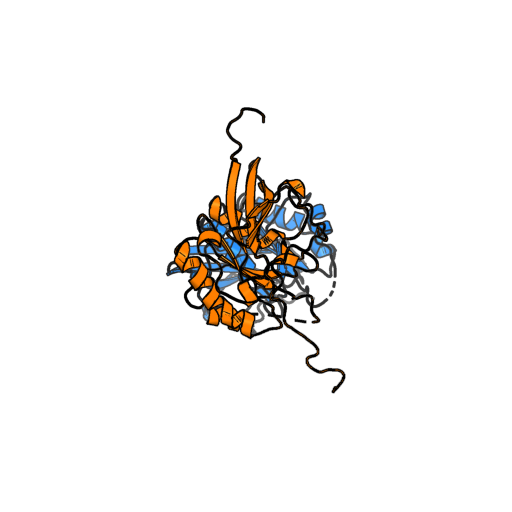 1 80 ? -5.982 -15.842 -9.982 1.00 25.33 76 VAL B C 1
ATOM 2059 O O . VAL B 1 80 ? -6.199 -16.408 -8.904 1.00 26.73 76 VAL B O 1
ATOM 2063 N N . TYR B 1 81 ? -4.812 -15.255 -10.230 1.00 24.49 77 TYR B N 1
ATOM 2064 C CA . TYR B 1 81 ? -3.813 -15.188 -9.149 1.00 23.62 77 TYR B CA 1
ATOM 2065 C C . TYR B 1 81 ? -4.379 -14.421 -7.951 1.00 23.49 77 TYR B C 1
ATOM 2066 O O . TYR B 1 81 ? -4.193 -14.814 -6.786 1.00 23.22 77 TYR B O 1
ATOM 2075 N N . TYR B 1 82 ? -5.089 -13.341 -8.248 1.00 23.57 78 TYR B N 1
ATOM 2076 C CA . TYR B 1 82 ? -5.576 -12.426 -7.234 1.00 23.20 78 TYR B CA 1
ATOM 2077 C C . TYR B 1 82 ? -6.932 -12.792 -6.644 1.00 23.35 78 TYR B C 1
ATOM 2078 O O . TYR B 1 82 ? -7.185 -12.554 -5.471 1.00 21.69 78 TYR B O 1
ATOM 2087 N N . ILE B 1 83 ? -7.819 -13.349 -7.456 1.00 23.26 79 ILE B N 1
ATOM 2088 C CA . ILE B 1 83 ? -9.193 -13.607 -6.998 1.00 25.51 79 ILE B CA 1
ATOM 2089 C C . ILE B 1 83 ? -9.231 -14.366 -5.669 1.00 24.97 79 ILE B C 1
ATOM 2090 O O . ILE B 1 83 ? -8.506 -15.353 -5.465 1.00 24.76 79 ILE B O 1
ATOM 2095 N N . GLY B 1 84 ? -10.094 -13.908 -4.766 1.00 25.61 80 GLY B N 1
ATOM 2096 C CA . GLY B 1 84 ? -10.295 -14.567 -3.480 1.00 23.59 80 GLY B CA 1
ATOM 2097 C C . GLY B 1 84 ? -9.293 -14.143 -2.406 1.00 22.30 80 GLY B C 1
ATOM 2098 O O . GLY B 1 84 ? -9.370 -14.606 -1.270 1.00 22.22 80 GLY B O 1
ATOM 2099 N N . ALA B 1 85 ? -8.330 -13.294 -2.756 1.00 21.49 81 ALA B N 1
ATOM 2100 C CA . ALA B 1 85 ? -7.318 -12.865 -1.777 1.00 20.52 81 ALA B CA 1
ATOM 2101 C C . ALA B 1 85 ? -7.929 -11.940 -0.731 1.00 20.90 81 ALA B C 1
ATOM 2102 O O . ALA B 1 85 ? -8.761 -11.100 -1.058 1.00 21.83 81 ALA B O 1
ATOM 2104 N N . SER B 1 86 ? -7.549 -12.129 0.528 1.00 19.92 82 SER B N 1
ATOM 2105 C CA . SER B 1 86 ? -7.928 -11.214 1.614 1.00 20.03 82 SER B CA 1
ATOM 2106 C C . SER B 1 86 ? -6.909 -10.088 1.847 1.00 19.94 82 SER B C 1
ATOM 2107 O O . SER B 1 86 ? -7.201 -9.118 2.561 1.00 19.80 82 SER B O 1
ATOM 2110 N N . GLY B 1 87 ? -5.711 -10.244 1.274 1.00 17.97 83 GLY B N 1
ATOM 2111 C CA . GLY B 1 87 ? -4.621 -9.328 1.503 1.00 17.67 83 GLY B CA 1
ATOM 2112 C C . GLY B 1 87 ? -3.433 -9.648 0.625 1.00 16.54 83 GLY B C 1
ATOM 2113 O O . GLY B 1 87 ? -3.412 -10.656 -0.076 1.00 16.49 83 GLY B O 1
ATOM 2114 N N . ALA B 1 88 ? -2.458 -8.764 0.640 1.00 16.51 84 ALA B N 1
ATOM 2115 C CA . ALA B 1 88 ? -1.226 -8.934 -0.163 1.00 15.76 84 ALA B CA 1
ATOM 2116 C C . ALA B 1 88 ? 0.002 -8.529 0.611 1.00 15.01 84 ALA B C 1
ATOM 2117 O O . ALA B 1 88 ? -0.064 -7.673 1.480 1.00 15.18 84 ALA B O 1
ATOM 2119 N N . ILE B 1 89 ? 1.107 -9.176 0.306 1.00 14.41 85 ILE B N 1
ATOM 2120 C CA . ILE B 1 89 ? 2.411 -8.754 0.807 1.00 14.07 85 ILE B CA 1
ATOM 2121 C C . ILE B 1 89 ? 3.187 -8.343 -0.448 1.00 14.80 85 ILE B C 1
ATOM 2122 O O . ILE B 1 89 ? 3.421 -9.164 -1.356 1.00 14.83 85 ILE B O 1
ATOM 2127 N N . LEU B 1 90 ? 3.577 -7.072 -0.501 1.00 15.58 86 LEU B N 1
ATOM 2128 C CA . LEU B 1 90 ? 4.184 -6.510 -1.694 1.00 16.37 86 LEU B CA 1
ATOM 2129 C C . LEU B 1 90 ? 5.634 -6.155 -1.391 1.00 16.34 86 LEU B C 1
ATOM 2130 O O . LEU B 1 90 ? 5.927 -5.387 -0.458 1.00 17.05 86 LEU B O 1
ATOM 2135 N N . PHE B 1 91 ? 6.538 -6.735 -2.151 1.00 16.25 87 PHE B N 1
ATOM 2136 C CA A PHE B 1 91 ? 7.980 -6.586 -1.898 0.50 16.31 87 PHE B CA 1
ATOM 2137 C CA B PHE B 1 91 ? 7.988 -6.612 -1.910 0.50 16.89 87 PHE B CA 1
ATOM 2138 C C . PHE B 1 91 ? 8.603 -5.623 -2.889 1.00 17.01 87 PHE B C 1
ATOM 2139 O O . PHE B 1 91 ? 8.181 -5.554 -4.030 1.00 16.78 87 PHE B O 1
ATOM 2154 N N . PHE B 1 92 ? 9.613 -4.892 -2.433 1.00 17.52 88 PHE B N 1
ATOM 2155 C CA . PHE B 1 92 ? 10.565 -4.246 -3.340 1.00 17.72 88 PHE B CA 1
ATOM 2156 C C . PHE B 1 92 ? 11.925 -4.522 -2.805 1.00 18.27 88 PHE B C 1
ATOM 2157 O O . PHE B 1 92 ? 12.056 -5.020 -1.681 1.00 17.34 88 PHE B O 1
ATOM 2165 N N . ASP B 1 93 ? 12.929 -4.219 -3.621 1.00 18.82 89 ASP B N 1
ATOM 2166 C CA . ASP B 1 93 ? 14.325 -4.451 -3.294 1.00 19.72 89 ASP B CA 1
ATOM 2167 C C . ASP B 1 93 ? 14.956 -3.104 -2.984 1.00 19.67 89 ASP B C 1
ATOM 2168 O O . ASP B 1 93 ? 14.924 -2.184 -3.828 1.00 19.66 89 ASP B O 1
ATOM 2173 N N . VAL B 1 94 ? 15.503 -2.972 -1.776 1.00 20.76 90 VAL B N 1
ATOM 2174 C CA . VAL B 1 94 ? 15.980 -1.664 -1.295 1.00 22.20 90 VAL B CA 1
ATOM 2175 C C . VAL B 1 94 ? 17.133 -1.133 -2.137 1.00 24.59 90 VAL B C 1
ATOM 2176 O O . VAL B 1 94 ? 17.431 0.067 -2.108 1.00 26.98 90 VAL B O 1
ATOM 2180 N N . THR B 1 95 ? 17.785 -2.020 -2.878 1.00 25.89 91 THR B N 1
ATOM 2181 C CA . THR B 1 95 ? 18.905 -1.631 -3.746 1.00 26.72 91 THR B CA 1
ATOM 2182 C C . THR B 1 95 ? 18.474 -1.324 -5.180 1.00 26.12 91 THR B C 1
ATOM 2183 O O . THR B 1 95 ? 19.305 -0.983 -6.023 1.00 26.80 91 THR B O 1
ATOM 2187 N N . SER B 1 96 ? 17.190 -1.483 -5.480 1.00 23.78 92 SER B N 1
ATOM 2188 C CA . SER B 1 96 ? 16.702 -1.254 -6.824 1.00 23.66 92 SER B CA 1
ATOM 2189 C C . SER B 1 96 ? 15.506 -0.302 -6.840 1.00 23.27 92 SER B C 1
ATOM 2190 O O . SER B 1 96 ? 14.360 -0.700 -6.642 1.00 22.01 92 SER B O 1
ATOM 2193 N N . ARG B 1 97 ? 15.794 0.966 -7.122 1.00 23.65 93 ARG B N 1
ATOM 2194 C CA . ARG B 1 97 ? 14.784 2.037 -7.125 1.00 23.67 93 ARG B CA 1
ATOM 2195 C C . ARG B 1 97 ? 13.557 1.732 -7.952 1.00 22.54 93 ARG B C 1
ATOM 2196 O O . ARG B 1 97 ? 12.395 1.973 -7.502 1.00 21.85 93 ARG B O 1
ATOM 2204 N N . ILE B 1 98 ? 13.762 1.195 -9.159 1.00 22.46 94 ILE B N 1
ATOM 2205 C CA . ILE B 1 98 ? 12.624 0.879 -10.021 1.00 22.48 94 ILE B CA 1
ATOM 2206 C C . ILE B 1 98 ? 11.617 -0.059 -9.331 1.00 21.44 94 ILE B C 1
ATOM 2207 O O . ILE B 1 98 ? 10.405 0.011 -9.594 1.00 21.57 94 ILE B O 1
ATOM 2212 N N . THR B 1 99 ? 12.107 -0.952 -8.485 1.00 20.88 95 THR B N 1
ATOM 2213 C CA . THR B 1 99 ? 11.206 -1.917 -7.845 1.00 19.82 95 THR B CA 1
ATOM 2214 C C . THR B 1 99 ? 10.343 -1.204 -6.803 1.00 20.10 95 THR B C 1
ATOM 2215 O O . THR B 1 99 ? 9.218 -1.608 -6.543 1.00 18.79 95 THR B O 1
ATOM 2219 N N . CYS B 1 100 ? 10.888 -0.136 -6.230 1.00 20.47 96 CYS B N 1
ATOM 2220 C CA . CYS B 1 100 ? 10.136 0.772 -5.375 1.00 21.28 96 CYS B CA 1
ATOM 2221 C C . CYS B 1 100 ? 9.131 1.596 -6.184 1.00 22.89 96 CYS B C 1
ATOM 2222 O O . CYS B 1 100 ? 7.940 1.640 -5.827 1.00 21.97 96 CYS B O 1
ATOM 2225 N N . GLN B 1 101 ? 9.574 2.187 -7.306 1.00 23.71 97 GLN B N 1
ATOM 2226 C CA . GLN B 1 101 ? 8.663 2.931 -8.167 1.00 25.65 97 GLN B CA 1
ATOM 2227 C C . GLN B 1 101 ? 7.486 2.083 -8.614 1.00 25.52 97 GLN B C 1
ATOM 2228 O O . GLN B 1 101 ? 6.362 2.563 -8.667 1.00 26.24 97 GLN B O 1
ATOM 2234 N N . ASN B 1 102 ? 7.742 0.812 -8.907 1.00 24.18 98 ASN B N 1
ATOM 2235 C CA . ASN B 1 102 ? 6.718 -0.077 -9.418 1.00 24.77 98 ASN B CA 1
ATOM 2236 C C . ASN B 1 102 ? 5.717 -0.586 -8.369 1.00 24.52 98 ASN B C 1
ATOM 2237 O O . ASN B 1 102 ? 4.791 -1.290 -8.727 1.00 25.04 98 ASN B O 1
ATOM 2242 N N . LEU B 1 103 ? 5.919 -0.245 -7.089 1.00 23.76 99 LEU B N 1
ATOM 2243 C CA . LEU B 1 103 ? 4.950 -0.576 -6.029 1.00 23.81 99 LEU B CA 1
ATOM 2244 C C . LEU B 1 103 ? 3.547 -0.072 -6.387 1.00 25.81 99 LEU B C 1
ATOM 2245 O O . LEU B 1 103 ? 2.553 -0.741 -6.125 1.00 25.52 99 LEU B O 1
ATOM 2250 N N . ALA B 1 104 ? 3.482 1.099 -7.026 1.00 27.08 100 ALA B N 1
ATOM 2251 C CA . ALA B 1 104 ? 2.209 1.705 -7.376 1.00 28.95 100 ALA B CA 1
ATOM 2252 C C . ALA B 1 104 ? 1.515 0.866 -8.425 1.00 29.25 100 ALA B C 1
ATOM 2253 O O . ALA B 1 104 ? 0.333 0.629 -8.347 1.00 29.85 100 ALA B O 1
ATOM 2255 N N . ARG B 1 105 ? 2.257 0.340 -9.380 1.00 31.15 101 ARG B N 1
ATOM 2256 C CA . ARG B 1 105 ? 1.617 -0.475 -10.394 1.00 34.05 101 ARG B CA 1
ATOM 2257 C C . ARG B 1 105 ? 1.103 -1.815 -9.806 1.00 31.78 101 ARG B C 1
ATOM 2258 O O . ARG B 1 105 ? 0.041 -2.301 -10.195 1.00 31.74 101 ARG B O 1
ATOM 2266 N N . TRP B 1 106 ? 1.832 -2.384 -8.847 1.00 29.53 102 TRP B N 1
ATOM 2267 C CA . TRP B 1 106 ? 1.424 -3.673 -8.258 1.00 27.72 102 TRP B CA 1
ATOM 2268 C C . TRP B 1 106 ? 0.204 -3.495 -7.433 1.00 26.86 102 TRP B C 1
ATOM 2269 O O . TRP B 1 106 ? -0.692 -4.346 -7.423 1.00 26.07 102 TRP B O 1
ATOM 2280 N N . VAL B 1 107 ? 0.157 -2.391 -6.705 1.00 26.10 103 VAL B N 1
ATOM 2281 C CA . VAL B 1 107 ? -0.988 -2.110 -5.887 1.00 25.90 103 VAL B CA 1
ATOM 2282 C C . VAL B 1 107 ? -2.227 -1.981 -6.771 1.00 26.80 103 VAL B C 1
ATOM 2283 O O . VAL B 1 107 ? -3.302 -2.438 -6.400 1.00 25.51 103 VAL B O 1
ATOM 2287 N N . LYS B 1 108 ? -2.076 -1.372 -7.952 1.00 27.97 104 LYS B N 1
ATOM 2288 C CA . LYS B 1 108 ? -3.222 -1.215 -8.864 1.00 27.82 104 LYS B CA 1
ATOM 2289 C C . LYS B 1 108 ? -3.649 -2.527 -9.477 1.00 27.84 104 LYS B C 1
ATOM 2290 O O . LYS B 1 108 ? -4.849 -2.765 -9.665 1.00 29.84 104 LYS B O 1
ATOM 2292 N N . GLU B 1 109 ? -2.686 -3.358 -9.864 1.00 28.06 105 GLU B N 1
ATOM 2293 C CA . GLU B 1 109 ? -2.988 -4.674 -10.450 1.00 28.28 105 GLU B CA 1
ATOM 2294 C C . GLU B 1 109 ? -3.755 -5.540 -9.461 1.00 27.79 105 GLU B C 1
ATOM 2295 O O . GLU B 1 109 ? -4.711 -6.188 -9.825 1.00 26.88 105 GLU B O 1
ATOM 2301 N N . PHE B 1 110 ? -3.349 -5.504 -8.192 1.00 26.67 106 PHE B N 1
ATOM 2302 C CA . PHE B 1 110 ? -4.027 -6.262 -7.115 1.00 26.21 106 PHE B CA 1
ATOM 2303 C C . PHE B 1 110 ? -5.440 -5.745 -6.888 1.00 27.59 106 PHE B C 1
ATOM 2304 O O . PHE B 1 110 ? -6.429 -6.514 -6.874 1.00 26.51 106 PHE B O 1
ATOM 2312 N N . GLN B 1 111 ? -5.528 -4.432 -6.696 1.00 30.50 107 GLN B N 1
ATOM 2313 C CA . GLN B 1 111 ? -6.804 -3.766 -6.430 1.00 33.15 107 GLN B CA 1
ATOM 2314 C C . GLN B 1 111 ? -7.761 -3.808 -7.625 1.00 32.74 107 GLN B C 1
ATOM 2315 O O . GLN B 1 111 ? -8.982 -3.781 -7.452 1.00 36.12 107 GLN B O 1
ATOM 2321 N N . ALA B 1 112 ? -7.227 -3.986 -8.827 1.00 33.33 108 ALA B N 1
ATOM 2322 C CA . ALA B 1 112 ? -8.086 -4.139 -10.009 1.00 33.76 108 ALA B CA 1
ATOM 2323 C C . ALA B 1 112 ? -8.888 -5.446 -9.959 1.00 32.46 108 ALA B C 1
ATOM 2324 O O . ALA B 1 112 ? -9.931 -5.541 -10.583 1.00 33.10 108 ALA B O 1
ATOM 2326 N N . VAL B 1 113 ? -8.418 -6.433 -9.185 1.00 30.31 109 VAL B N 1
ATOM 2327 C CA . VAL B 1 113 ? -9.164 -7.650 -8.948 1.00 30.09 109 VAL B CA 1
ATOM 2328 C C . VAL B 1 113 ? -9.929 -7.644 -7.591 1.00 29.59 109 VAL B C 1
ATOM 2329 O O . VAL B 1 113 ? -11.118 -7.951 -7.540 1.00 28.96 109 VAL B O 1
ATOM 2333 N N . VAL B 1 114 ? -9.275 -7.258 -6.510 1.00 30.43 110 VAL B N 1
ATOM 2334 C CA . VAL B 1 114 ? -9.849 -7.504 -5.179 1.00 31.08 110 VAL B CA 1
ATOM 2335 C C . VAL B 1 114 ? -10.413 -6.286 -4.488 1.00 31.52 110 VAL B C 1
ATOM 2336 O O . VAL B 1 114 ? -11.053 -6.409 -3.451 1.00 30.87 110 VAL B O 1
ATOM 2340 N N . GLY B 1 115 ? -10.206 -5.110 -5.067 1.00 33.16 111 GLY B N 1
ATOM 2341 C CA . GLY B 1 115 ? -10.765 -3.879 -4.506 1.00 35.03 111 GLY B CA 1
ATOM 2342 C C . GLY B 1 115 ? -9.795 -3.225 -3.548 1.00 35.38 111 GLY B C 1
ATOM 2343 O O . GLY B 1 115 ? -8.700 -3.743 -3.342 1.00 30.82 111 GLY B O 1
ATOM 2344 N N . ASN B 1 116 ? -10.226 -2.126 -2.905 1.00 36.59 112 ASN B N 1
ATOM 2345 C CA . ASN B 1 116 ? -9.331 -1.286 -2.056 1.00 37.62 112 ASN B CA 1
ATOM 2346 C C . ASN B 1 116 ? -9.518 -1.363 -0.535 1.00 35.26 112 ASN B C 1
ATOM 2347 O O . ASN B 1 116 ? -9.027 -0.502 0.177 1.00 36.65 112 ASN B O 1
ATOM 2352 N N . GLU B 1 117 ? -10.203 -2.367 -0.022 1.00 33.58 113 GLU B N 1
ATOM 2353 C CA . GLU B 1 117 ? -10.253 -2.543 1.427 1.00 33.03 113 GLU B CA 1
ATOM 2354 C C . GLU B 1 117 ? -9.215 -3.595 1.900 1.00 31.13 113 GLU B C 1
ATOM 2355 O O . GLU B 1 117 ? -8.772 -3.555 3.028 1.00 31.38 113 GLU B O 1
ATOM 2357 N N . ALA B 1 118 ? -8.886 -4.559 1.044 1.00 29.59 114 ALA B N 1
ATOM 2358 C CA . ALA B 1 118 ? -7.959 -5.634 1.420 1.00 27.05 114 ALA B CA 1
ATOM 2359 C C . ALA B 1 118 ? -6.632 -5.031 1.849 1.00 25.44 114 ALA B C 1
ATOM 2360 O O . ALA B 1 118 ? -6.084 -4.197 1.126 1.00 25.49 114 ALA B O 1
ATOM 2362 N N . PRO B 1 119 ? -6.120 -5.431 3.036 1.00 22.27 115 PRO B N 1
ATOM 2363 C CA . PRO B 1 119 ? -4.882 -4.816 3.513 1.00 22.04 115 PRO B CA 1
ATOM 2364 C C . PRO B 1 119 ? -3.657 -5.208 2.692 1.00 20.06 115 PRO B C 1
ATOM 2365 O O . PRO B 1 119 ? -3.581 -6.305 2.180 1.00 19.62 115 PRO B O 1
ATOM 2369 N N . ILE B 1 120 ? -2.706 -4.297 2.623 1.00 19.86 116 ILE B N 1
ATOM 2370 C CA . ILE B 1 120 ? -1.440 -4.493 1.929 1.00 18.30 116 ILE B CA 1
ATOM 2371 C C . ILE B 1 120 ? -0.309 -4.214 2.914 1.00 17.49 116 ILE B C 1
ATOM 2372 O O . ILE B 1 120 ? -0.347 -3.234 3.669 1.00 17.89 116 ILE B O 1
ATOM 2377 N N . VAL B 1 121 ? 0.657 -5.120 2.957 1.00 16.70 117 VAL B N 1
ATOM 2378 C CA . VAL B 1 121 ? 1.865 -4.923 3.729 1.00 16.09 117 VAL B CA 1
ATOM 2379 C C . VAL B 1 121 ? 2.971 -4.753 2.721 1.00 16.07 117 VAL B C 1
ATOM 2380 O O . VAL B 1 121 ? 3.084 -5.552 1.793 1.00 16.29 117 VAL B O 1
ATOM 2384 N N . VAL B 1 122 ? 3.765 -3.705 2.883 1.00 15.51 118 VAL B N 1
ATOM 2385 C CA . VAL B 1 122 ? 4.883 -3.460 1.994 1.00 15.29 118 VAL B CA 1
ATOM 2386 C C . VAL B 1 122 ? 6.164 -3.857 2.687 1.00 15.39 118 VAL B C 1
ATOM 2387 O O . VAL B 1 122 ? 6.427 -3.443 3.832 1.00 15.59 118 VAL B O 1
ATOM 2391 N N . CYS B 1 123 ? 6.937 -4.708 2.019 1.00 15.28 119 CYS B N 1
ATOM 2392 C CA . CYS B 1 123 ? 8.241 -5.163 2.542 1.00 15.51 119 CYS B CA 1
ATOM 2393 C C . CYS B 1 123 ? 9.427 -4.639 1.750 1.00 15.61 119 CYS B C 1
ATOM 2394 O O . CYS B 1 123 ? 9.583 -4.908 0.528 1.00 16.35 119 CYS B O 1
ATOM 2397 N N . ALA B 1 124 ? 10.240 -3.855 2.439 1.00 15.79 120 ALA B N 1
ATOM 2398 C CA . ALA B 1 124 ? 11.522 -3.395 1.924 1.00 16.20 120 ALA B CA 1
ATOM 2399 C C . ALA B 1 124 ? 12.524 -4.531 2.155 1.00 15.58 120 ALA B C 1
ATOM 2400 O O . ALA B 1 124 ? 12.951 -4.759 3.260 1.00 16.33 120 ALA B O 1
ATOM 2402 N N . ASN B 1 125 ? 12.838 -5.269 1.097 1.00 16.61 121 ASN B N 1
ATOM 2403 C CA . ASN B 1 125 ? 13.649 -6.471 1.203 1.00 16.61 121 ASN B CA 1
ATOM 2404 C C . ASN B 1 125 ? 15.128 -6.234 0.849 1.00 18.22 121 ASN B C 1
ATOM 2405 O O . ASN B 1 125 ? 15.467 -5.248 0.184 1.00 19.37 121 ASN B O 1
ATOM 2410 N N . LYS B 1 126 ? 15.979 -7.153 1.314 1.00 19.19 122 LYS B N 1
ATOM 2411 C CA . LYS B 1 126 ? 17.431 -7.210 1.026 1.00 20.41 122 LYS B CA 1
ATOM 2412 C C . LYS B 1 126 ? 18.212 -6.185 1.860 1.00 21.91 122 LYS B C 1
ATOM 2413 O O . LYS B 1 126 ? 19.277 -5.704 1.431 1.00 23.52 122 LYS B O 1
ATOM 2419 N N . ILE B 1 127 ? 17.686 -5.875 3.050 1.00 21.61 123 ILE B N 1
ATOM 2420 C CA . ILE B 1 127 ? 18.321 -4.882 3.961 1.00 24.48 123 ILE B CA 1
ATOM 2421 C C . ILE B 1 127 ? 19.654 -5.375 4.528 1.00 25.73 123 ILE B C 1
ATOM 2422 O O . ILE B 1 127 ? 20.439 -4.582 4.992 1.00 26.83 123 ILE B O 1
ATOM 2427 N N . ASP B 1 128 ? 19.894 -6.684 4.446 1.00 27.27 124 ASP B N 1
ATOM 2428 C CA . ASP B 1 128 ? 21.179 -7.291 4.776 1.00 30.16 124 ASP B CA 1
ATOM 2429 C C . ASP B 1 128 ? 22.318 -6.895 3.807 1.00 32.03 124 ASP B C 1
ATOM 2430 O O . ASP B 1 128 ? 23.499 -7.060 4.143 1.00 32.72 124 ASP B O 1
ATOM 2435 N N . ILE B 1 129 ? 21.970 -6.426 2.607 1.00 32.69 125 ILE B N 1
ATOM 2436 C CA . ILE B 1 129 ? 22.976 -6.094 1.613 1.00 33.56 125 ILE B CA 1
ATOM 2437 C C . ILE B 1 129 ? 23.649 -4.801 2.045 1.00 36.70 125 ILE B C 1
ATOM 2438 O O . ILE B 1 129 ? 22.993 -3.769 2.187 1.00 35.86 125 ILE B O 1
ATOM 2443 N N . LYS B 1 130 ? 24.965 -4.874 2.242 1.00 39.46 126 LYS B N 1
ATOM 2444 C CA . LYS B 1 130 ? 25.734 -3.810 2.909 1.00 42.61 126 LYS B CA 1
ATOM 2445 C C . LYS B 1 130 ? 26.472 -2.913 1.904 1.00 44.05 126 LYS B C 1
ATOM 2446 O O . LYS B 1 130 ? 26.710 -3.302 0.752 1.00 46.65 126 LYS B O 1
ATOM 2448 N N . LYS B 1 137 ? 13.017 5.638 2.964 1.00 49.41 133 LYS B N 1
ATOM 2449 C CA . LYS B 1 137 ? 11.587 5.313 3.057 1.00 48.34 133 LYS B CA 1
ATOM 2450 C C . LYS B 1 137 ? 10.747 6.451 2.492 1.00 46.06 133 LYS B C 1
ATOM 2451 O O . LYS B 1 137 ? 9.533 6.302 2.296 1.00 46.77 133 LYS B O 1
ATOM 2457 N N . LYS B 1 138 ? 11.392 7.591 2.260 1.00 46.53 134 LYS B N 1
ATOM 2458 C CA . LYS B 1 138 ? 10.737 8.751 1.662 1.00 43.81 134 LYS B CA 1
ATOM 2459 C C . LYS B 1 138 ? 10.135 8.364 0.322 1.00 40.37 134 LYS B C 1
ATOM 2460 O O . LYS B 1 138 ? 8.971 8.639 0.062 1.00 38.30 134 LYS B O 1
ATOM 2462 N N . LEU B 1 139 ? 10.919 7.680 -0.510 1.00 37.68 135 LEU B N 1
ATOM 2463 C CA . LEU B 1 139 ? 10.445 7.270 -1.834 1.00 36.52 135 LEU B CA 1
ATOM 2464 C C . LEU B 1 139 ? 9.155 6.405 -1.741 1.00 33.68 135 LEU B C 1
ATOM 2465 O O . LEU B 1 139 ? 8.162 6.689 -2.423 1.00 31.11 135 LEU B O 1
ATOM 2470 N N . VAL B 1 140 ? 9.162 5.374 -0.891 1.00 32.46 136 VAL B N 1
ATOM 2471 C CA . VAL B 1 140 ? 7.957 4.545 -0.725 1.00 31.29 136 VAL B CA 1
ATOM 2472 C C . VAL B 1 140 ? 6.785 5.426 -0.330 1.00 31.02 136 VAL B C 1
ATOM 2473 O O . VAL B 1 140 ? 5.690 5.292 -0.868 1.00 30.95 136 VAL B O 1
ATOM 2477 N N . MET B 1 141 ? 7.031 6.305 0.638 1.00 33.61 137 MET B N 1
ATOM 2478 C CA . MET B 1 141 ? 6.029 7.265 1.127 1.00 36.80 137 MET B CA 1
ATOM 2479 C C . MET B 1 141 ? 5.380 8.025 -0.035 1.00 35.92 137 MET B C 1
ATOM 2480 O O . MET B 1 141 ? 4.159 8.211 -0.063 1.00 35.16 137 MET B O 1
ATOM 2485 N N . GLU B 1 142 ? 6.204 8.451 -0.992 1.00 34.41 138 GLU B N 1
ATOM 2486 C CA . GLU B 1 142 ? 5.733 9.289 -2.103 1.00 34.17 138 GLU B CA 1
ATOM 2487 C C . GLU B 1 142 ? 5.109 8.430 -3.202 1.00 33.18 138 GLU B C 1
ATOM 2488 O O . GLU B 1 142 ? 4.083 8.802 -3.769 1.00 34.10 138 GLU B O 1
ATOM 2490 N N . VAL B 1 143 ? 5.713 7.270 -3.486 1.00 31.07 139 VAL B N 1
ATOM 2491 C CA . VAL B 1 143 ? 5.185 6.365 -4.498 1.00 30.62 139 VAL B CA 1
ATOM 2492 C C . VAL B 1 143 ? 3.770 5.921 -4.146 1.00 30.76 139 VAL B C 1
ATOM 2493 O O . VAL B 1 143 ? 2.922 5.855 -5.011 1.00 29.34 139 VAL B O 1
ATOM 2497 N N . LEU B 1 144 ? 3.517 5.640 -2.865 1.00 31.33 140 LEU B N 1
ATOM 2498 C CA . LEU B 1 144 ? 2.238 5.078 -2.438 1.00 30.49 140 LEU B CA 1
ATOM 2499 C C . LEU B 1 144 ? 1.323 6.106 -1.759 1.00 32.73 140 LEU B C 1
ATOM 2500 O O . LEU B 1 144 ? 0.391 5.730 -1.017 1.00 29.72 140 LEU B O 1
ATOM 2505 N N . LYS B 1 145 ? 1.550 7.395 -2.083 1.00 33.78 141 LYS B N 1
ATOM 2506 C CA . LYS B 1 145 ? 0.834 8.542 -1.469 1.00 36.45 141 LYS B CA 1
ATOM 2507 C C . LYS B 1 145 ? -0.651 8.306 -1.172 1.00 38.21 141 LYS B C 1
ATOM 2508 O O . LYS B 1 145 ? -1.133 8.617 -0.062 1.00 41.46 141 LYS B O 1
ATOM 2510 N N . GLY B 1 146 ? -1.375 7.716 -2.111 1.00 39.16 142 GLY B N 1
ATOM 2511 C CA . GLY B 1 146 ? -2.825 7.517 -1.917 1.00 41.96 142 GLY B CA 1
ATOM 2512 C C . GLY B 1 146 ? -3.273 6.370 -1.005 1.00 41.98 142 GLY B C 1
ATOM 2513 O O . GLY B 1 146 ? -4.472 6.198 -0.763 1.00 41.99 142 GLY B O 1
ATOM 2514 N N . LYS B 1 147 ? -2.328 5.581 -0.495 1.00 40.44 143 LYS B N 1
ATOM 2515 C CA . LYS B 1 147 ? -2.646 4.214 -0.089 1.00 38.73 143 LYS B CA 1
ATOM 2516 C C . LYS B 1 147 ? -2.437 3.961 1.406 1.00 35.65 143 LYS B C 1
ATOM 2517 O O . LYS B 1 147 ? -1.561 4.556 2.037 1.00 35.60 143 LYS B O 1
ATOM 2523 N N . ASN B 1 148 ? -3.287 3.124 1.983 1.00 33.06 144 ASN B N 1
ATOM 2524 C CA A ASN B 1 148 ? -3.068 2.617 3.346 0.50 32.07 144 ASN B CA 1
ATOM 2525 C CA B ASN B 1 148 ? -3.046 2.643 3.315 0.50 31.88 144 ASN B CA 1
ATOM 2526 C C . ASN B 1 148 ? -2.242 1.364 3.165 1.00 30.58 144 ASN B C 1
ATOM 2527 O O . ASN B 1 148 ? -2.609 0.495 2.382 1.00 32.02 144 ASN B O 1
ATOM 2536 N N . TYR B 1 149 ? -1.101 1.300 3.844 1.00 27.24 145 TYR B N 1
ATOM 2537 C CA . TYR B 1 149 ? -0.254 0.123 3.814 1.00 24.65 145 TYR B CA 1
ATOM 2538 C C . TYR B 1 149 ? 0.594 0.150 5.089 1.00 22.91 145 TYR B C 1
ATOM 2539 O O . TYR B 1 149 ? 0.752 1.218 5.731 1.00 21.59 145 TYR B O 1
ATOM 2548 N N . GLU B 1 150 ? 1.085 -1.014 5.482 1.00 20.41 146 GLU B N 1
ATOM 2549 C CA . GLU B 1 150 ? 2.035 -1.120 6.555 1.00 20.40 146 GLU B CA 1
ATOM 2550 C C . GLU B 1 150 ? 3.389 -1.360 5.907 1.00 20.38 146 GLU B C 1
ATOM 2551 O O . GLU B 1 150 ? 3.470 -2.010 4.867 1.00 21.57 146 GLU B O 1
ATOM 2557 N N . TYR B 1 151 ? 4.449 -0.858 6.520 1.00 18.75 147 TYR B N 1
ATOM 2558 C CA . TYR B 1 151 ? 5.784 -0.953 5.940 1.00 18.92 147 TYR B CA 1
ATOM 2559 C C . TYR B 1 151 ? 6.713 -1.687 6.906 1.00 18.27 147 TYR B C 1
ATOM 2560 O O . TYR B 1 151 ? 6.790 -1.324 8.078 1.00 18.45 147 TYR B O 1
ATOM 2569 N N . PHE B 1 152 ? 7.402 -2.712 6.425 1.00 17.12 148 PHE B N 1
ATOM 2570 C CA . PHE B 1 152 ? 8.441 -3.385 7.240 1.00 17.70 148 PHE B CA 1
ATOM 2571 C C . PHE B 1 152 ? 9.726 -3.519 6.439 1.00 17.55 148 PHE B C 1
ATOM 2572 O O . PHE B 1 152 ? 9.684 -3.704 5.225 1.00 17.46 148 PHE B O 1
ATOM 2580 N N . GLU B 1 153 ? 10.861 -3.457 7.131 1.00 19.07 149 GLU B N 1
ATOM 2581 C CA . GLU B 1 153 ? 12.176 -3.715 6.543 1.00 20.33 149 GLU B CA 1
ATOM 2582 C C . GLU B 1 153 ? 12.558 -5.146 6.916 1.00 20.54 149 GLU B C 1
ATOM 2583 O O . GLU B 1 153 ? 12.486 -5.529 8.088 1.00 22.19 149 GLU B O 1
ATOM 2589 N N . ILE B 1 154 ? 12.834 -5.965 5.906 1.00 19.17 150 ILE B N 1
ATOM 2590 C CA . ILE B 1 154 ? 13.085 -7.390 6.111 1.00 18.77 150 ILE B CA 1
ATOM 2591 C C . ILE B 1 154 ? 14.306 -7.849 5.308 1.00 18.47 150 ILE B C 1
ATOM 2592 O O . ILE B 1 154 ? 14.757 -7.145 4.386 1.00 16.91 150 ILE B O 1
ATOM 2597 N N . SER B 1 155 ? 14.791 -9.052 5.637 1.00 18.83 151 SER B N 1
ATOM 2598 C CA . SER B 1 155 ? 15.656 -9.796 4.764 1.00 20.00 151 SER B CA 1
ATOM 2599 C C . SER B 1 155 ? 15.073 -11.179 4.544 1.00 19.83 151 SER B C 1
ATOM 2600 O O . SER B 1 155 ? 15.086 -12.057 5.444 1.00 20.47 151 SER B O 1
ATOM 2603 N N . ALA B 1 156 ? 14.561 -11.395 3.337 1.00 19.98 152 ALA B N 1
ATOM 2604 C CA . ALA B 1 156 ? 14.014 -12.701 2.990 1.00 20.52 152 ALA B CA 1
ATOM 2605 C C . ALA B 1 156 ? 15.095 -13.781 3.062 1.00 20.96 152 ALA B C 1
ATOM 2606 O O . ALA B 1 156 ? 14.809 -14.922 3.396 1.00 20.86 152 ALA B O 1
ATOM 2608 N N . LYS B 1 157 ? 16.338 -13.416 2.790 1.00 22.34 153 LYS B N 1
ATOM 2609 C CA . LYS B 1 157 ? 17.440 -14.400 2.783 1.00 23.92 153 LYS B CA 1
ATOM 2610 C C . LYS B 1 157 ? 17.665 -15.019 4.153 1.00 24.15 153 LYS B C 1
ATOM 2611 O O . LYS B 1 157 ? 17.863 -16.212 4.254 1.00 25.44 153 LYS B O 1
ATOM 2617 N N . THR B 1 158 ? 17.608 -14.213 5.214 1.00 22.54 154 THR B N 1
ATOM 2618 C CA . THR B 1 158 ? 17.874 -14.709 6.551 1.00 23.42 154 THR B CA 1
ATOM 2619 C C . THR B 1 158 ? 16.580 -14.933 7.336 1.00 23.07 154 THR B C 1
ATOM 2620 O O . THR B 1 158 ? 16.615 -15.437 8.449 1.00 23.41 154 THR B O 1
ATOM 2624 N N . ALA B 1 159 ? 15.456 -14.553 6.737 1.00 23.17 155 ALA B N 1
ATOM 2625 C CA . ALA B 1 159 ? 14.131 -14.660 7.346 1.00 23.53 155 ALA B CA 1
ATOM 2626 C C . ALA B 1 159 ? 13.935 -13.614 8.433 1.00 23.83 155 ALA B C 1
ATOM 2627 O O . ALA B 1 159 ? 13.067 -13.768 9.293 1.00 24.01 155 ALA B O 1
ATOM 2629 N N . HIS B 1 160 ? 14.752 -12.562 8.398 1.00 25.04 156 HIS B N 1
ATOM 2630 C CA . HIS B 1 160 ? 14.660 -11.469 9.363 1.00 25.16 156 HIS B CA 1
ATOM 2631 C C . HIS B 1 160 ? 13.320 -10.828 9.222 1.00 23.77 156 HIS B C 1
ATOM 2632 O O . HIS B 1 160 ? 12.949 -10.375 8.130 1.00 25.05 156 HIS B O 1
ATOM 2639 N N . ASN B 1 161 ? 12.556 -10.852 10.307 1.00 21.68 157 ASN B N 1
ATOM 2640 C CA . ASN B 1 161 ? 11.247 -10.195 10.384 1.00 20.22 157 ASN B CA 1
ATOM 2641 C C . ASN B 1 161 ? 10.167 -10.946 9.565 1.00 19.04 157 ASN B C 1
ATOM 2642 O O . ASN B 1 161 ? 9.156 -10.364 9.186 1.00 18.31 157 ASN B O 1
ATOM 2647 N N . PHE B 1 162 ? 10.393 -12.238 9.306 1.00 17.99 158 PHE B N 1
ATOM 2648 C CA . PHE B 1 162 ? 9.457 -13.063 8.560 1.00 16.83 158 PHE B CA 1
ATOM 2649 C C . PHE B 1 162 ? 8.018 -12.948 9.066 1.00 16.15 158 PHE B C 1
ATOM 2650 O O . PHE B 1 162 ? 7.074 -12.829 8.261 1.00 15.94 158 PHE B O 1
ATOM 2658 N N . GLY B 1 163 ? 7.856 -12.984 10.386 1.00 15.31 159 GLY B N 1
ATOM 2659 C CA . GLY B 1 163 ? 6.547 -13.027 10.990 1.00 15.33 159 GLY B CA 1
ATOM 2660 C C . GLY B 1 163 ? 5.775 -11.743 10.948 1.00 14.79 159 GLY B C 1
ATOM 2661 O O . GLY B 1 163 ? 4.551 -11.783 11.114 1.00 15.94 159 GLY B O 1
ATOM 2662 N N . LEU B 1 164 ? 6.458 -10.587 10.769 1.00 14.40 160 LEU B N 1
ATOM 2663 C CA . LEU B 1 164 ? 5.801 -9.268 10.967 1.00 14.51 160 LEU B CA 1
ATOM 2664 C C . LEU B 1 164 ? 4.621 -9.001 10.011 1.00 13.64 160 LEU B C 1
ATOM 2665 O O . LEU B 1 164 ? 3.569 -8.528 10.449 1.00 13.46 160 LEU B O 1
ATOM 2670 N N . PRO B 1 165 ? 4.773 -9.334 8.718 1.00 13.18 161 PRO B N 1
ATOM 2671 C CA . PRO B 1 165 ? 3.595 -9.114 7.824 1.00 12.89 161 PRO B CA 1
ATOM 2672 C C . PRO B 1 165 ? 2.365 -9.937 8.231 1.00 12.32 161 PRO B C 1
ATOM 2673 O O . PRO B 1 165 ? 1.252 -9.419 8.198 1.00 12.58 161 PRO B O 1
ATOM 2677 N N . PHE B 1 166 ? 2.599 -11.173 8.626 1.00 12.29 162 PHE B N 1
ATOM 2678 C CA . PHE B 1 166 ? 1.534 -12.101 8.999 1.00 12.52 162 PHE B CA 1
ATOM 2679 C C . PHE B 1 166 ? 0.896 -11.664 10.306 1.00 12.75 162 PHE B C 1
ATOM 2680 O O . PHE B 1 166 ? -0.334 -11.690 10.446 1.00 13.68 162 PHE B O 1
ATOM 2688 N N . LEU B 1 167 ? 1.723 -11.223 11.258 1.00 12.96 163 LEU B N 1
ATOM 2689 C CA . LEU B 1 167 ? 1.183 -10.649 12.511 1.00 13.39 163 LEU B CA 1
ATOM 2690 C C . LEU B 1 167 ? 0.274 -9.458 12.224 1.00 13.44 163 LEU B C 1
ATOM 2691 O O . LEU B 1 167 ? -0.866 -9.337 12.790 1.00 14.05 163 LEU B O 1
ATOM 2696 N N . HIS B 1 168 ? 0.729 -8.562 11.355 1.00 13.31 164 HIS B N 1
ATOM 2697 C CA . HIS B 1 168 ? -0.067 -7.374 11.022 1.00 14.12 164 HIS B CA 1
ATOM 2698 C C . HIS B 1 168 ? -1.359 -7.765 10.339 1.00 14.13 164 HIS B C 1
ATOM 2699 O O . HIS B 1 168 ? -2.425 -7.287 10.712 1.00 15.61 164 HIS B O 1
ATOM 2706 N N . LEU B 1 169 ? -1.294 -8.715 9.404 1.00 13.75 165 LEU B N 1
ATOM 2707 C CA . LEU B 1 169 ? -2.497 -9.195 8.753 1.00 13.83 165 LEU B CA 1
ATOM 2708 C C . LEU B 1 169 ? -3.515 -9.806 9.744 1.00 13.93 165 LEU B C 1
ATOM 2709 O O . LEU B 1 169 ? -4.734 -9.529 9.655 1.00 14.01 165 LEU B O 1
ATOM 2714 N N . ALA B 1 170 ? -3.018 -10.631 10.650 1.00 13.52 166 ALA B N 1
ATOM 2715 C CA . ALA B 1 170 ? -3.840 -11.289 11.679 1.00 14.27 166 ALA B CA 1
ATOM 2716 C C . ALA B 1 170 ? -4.526 -10.292 12.589 1.00 14.77 166 ALA B C 1
ATOM 2717 O O . ALA B 1 170 ? -5.718 -10.465 12.938 1.00 15.72 166 ALA B O 1
ATOM 2719 N N . ARG B 1 171 ? -3.789 -9.245 12.973 1.00 15.01 167 ARG B N 1
ATOM 2720 C CA . ARG B 1 171 ? -4.362 -8.163 13.785 1.00 15.21 167 ARG B CA 1
ATOM 2721 C C . ARG B 1 171 ? -5.507 -7.491 13.052 1.00 15.65 167 ARG B C 1
ATOM 2722 O O . ARG B 1 171 ? -6.571 -7.320 13.627 1.00 16.89 167 ARG B O 1
ATOM 2730 N N . ILE B 1 172 ? -5.310 -7.149 11.781 1.00 16.15 168 ILE B N 1
ATOM 2731 C CA . ILE B 1 172 ? -6.362 -6.527 10.956 1.00 16.93 168 ILE B CA 1
ATOM 2732 C C . ILE B 1 172 ? -7.572 -7.477 10.804 1.00 17.51 168 ILE B C 1
ATOM 2733 O O . ILE B 1 172 ? -8.734 -7.091 11.064 1.00 17.25 168 ILE B O 1
ATOM 2738 N N . PHE B 1 173 ? -7.314 -8.716 10.420 1.00 17.17 169 PHE B N 1
ATOM 2739 C CA . PHE B 1 173 ? -8.419 -9.660 10.206 1.00 18.16 169 PHE B CA 1
ATOM 2740 C C . PHE B 1 173 ? -9.256 -9.981 11.455 1.00 18.95 169 PHE B C 1
ATOM 2741 O O . PHE B 1 173 ? -10.484 -10.192 11.338 1.00 20.20 169 PHE B O 1
ATOM 2749 N N . THR B 1 174 ? -8.631 -10.012 12.630 1.00 18.29 170 THR B N 1
ATOM 2750 C CA . THR B 1 174 ? -9.304 -10.334 13.884 1.00 18.86 170 THR B CA 1
ATOM 2751 C C . THR B 1 174 ? -9.810 -9.061 14.566 1.00 19.52 170 THR B C 1
ATOM 2752 O O . THR B 1 174 ? -10.598 -9.133 15.532 1.00 19.74 170 THR B O 1
ATOM 2756 N N . GLY B 1 175 ? -9.361 -7.913 14.067 1.00 19.72 171 GLY B N 1
ATOM 2757 C CA . GLY B 1 175 ? -9.634 -6.593 14.681 1.00 20.50 171 GLY B CA 1
ATOM 2758 C C . GLY B 1 175 ? -8.978 -6.358 16.036 1.00 20.04 171 GLY B C 1
ATOM 2759 O O . GLY B 1 175 ? -9.415 -5.523 16.797 1.00 19.24 171 GLY B O 1
ATOM 2760 N N . ARG B 1 176 ? -7.916 -7.091 16.341 1.00 19.83 172 ARG B N 1
ATOM 2761 C CA . ARG B 1 176 ? -7.300 -7.040 17.660 1.00 19.62 172 ARG B CA 1
ATOM 2762 C C . ARG B 1 176 ? -5.895 -6.455 17.494 1.00 19.01 172 ARG B C 1
ATOM 2763 O O . ARG B 1 176 ? -4.992 -7.168 17.088 1.00 17.16 172 ARG B O 1
ATOM 2771 N N . PRO B 1 177 ? -5.704 -5.154 17.796 1.00 18.92 173 PRO B N 1
ATOM 2772 C CA . PRO B 1 177 ? -4.319 -4.612 17.713 1.00 18.70 173 PRO B CA 1
ATOM 2773 C C . PRO B 1 177 ? -3.309 -5.284 18.642 1.00 18.40 173 PRO B C 1
ATOM 2774 O O . PRO B 1 177 ? -2.092 -5.111 18.450 1.00 17.88 173 PRO B O 1
ATOM 2778 N N . ASP B 1 178 ? -3.800 -6.056 19.614 1.00 18.87 174 ASP B N 1
ATOM 2779 C CA . ASP B 1 178 ? -2.958 -6.651 20.659 1.00 20.06 174 ASP B CA 1
ATOM 2780 C C . ASP B 1 178 ? -2.737 -8.148 20.428 1.00 18.81 174 ASP B C 1
ATOM 2781 O O . ASP B 1 178 ? -2.081 -8.807 21.224 1.00 18.44 174 ASP B O 1
ATOM 2786 N N . LEU B 1 179 ? -3.302 -8.683 19.347 1.00 17.75 175 LEU B N 1
ATOM 2787 C CA . LEU B 1 179 ? -3.088 -10.083 18.999 1.00 17.87 175 LEU B CA 1
ATOM 2788 C C . LEU B 1 179 ? -1.589 -10.377 18.908 1.00 17.86 175 LEU B C 1
ATOM 2789 O O . LEU B 1 179 ? -0.819 -9.564 18.350 1.00 17.97 175 LEU B O 1
ATOM 2794 N N . ILE B 1 180 ? -1.183 -11.544 19.424 1.00 18.14 176 ILE B N 1
ATOM 2795 C CA . ILE B 1 180 ? 0.156 -12.083 19.162 1.00 18.04 176 ILE B CA 1
ATOM 2796 C C . ILE B 1 180 ? 0.061 -13.531 18.727 1.00 17.80 176 ILE B C 1
ATOM 2797 O O . ILE B 1 180 ? -0.921 -14.227 19.058 1.00 19.52 176 ILE B O 1
ATOM 2802 N N . PHE B 1 181 ? 1.101 -13.985 18.042 1.00 16.85 177 PHE B N 1
ATOM 2803 C CA . PHE B 1 181 ? 1.277 -15.377 17.730 1.00 16.21 177 PHE B CA 1
ATOM 2804 C C . PHE B 1 181 ? 2.060 -16.073 18.845 1.00 17.05 177 PHE B C 1
ATOM 2805 O O . PHE B 1 181 ? 3.033 -15.543 19.341 1.00 18.54 177 PHE B O 1
ATOM 2813 N N . VAL B 1 182 ? 1.622 -17.263 19.215 1.00 16.78 178 VAL B N 1
ATOM 2814 C CA . VAL B 1 182 ? 2.255 -18.032 20.280 1.00 16.84 178 VAL B CA 1
ATOM 2815 C C . VAL B 1 182 ? 2.914 -19.312 19.789 1.00 17.23 178 VAL B C 1
ATOM 2816 O O . VAL B 1 182 ? 3.484 -20.096 20.589 1.00 17.93 178 VAL B O 1
ATOM 2820 N N . SER B 1 183 ? 2.878 -19.517 18.465 1.00 16.31 179 SER B N 1
ATOM 2821 C CA . SER B 1 183 ? 3.523 -20.627 17.801 1.00 15.87 179 SER B CA 1
ATOM 2822 C C . SER B 1 183 ? 4.712 -20.158 16.956 1.00 15.36 179 SER B C 1
ATOM 2823 O O . SER B 1 183 ? 4.873 -18.970 16.698 1.00 15.89 179 SER B O 1
ATOM 2826 N N . ASN B 1 184 ? 5.500 -21.126 16.500 1.00 15.68 180 ASN B N 1
ATOM 2827 C CA . ASN B 1 184 ? 6.680 -20.909 15.682 1.00 15.19 180 ASN B CA 1
ATOM 2828 C C . ASN B 1 184 ? 6.517 -21.565 14.323 1.00 15.30 180 ASN B C 1
ATOM 2829 O O . ASN B 1 184 ? 5.629 -22.396 14.141 1.00 15.04 180 ASN B O 1
ATOM 2834 N N . VAL B 1 185 ? 7.359 -21.161 13.380 1.00 15.00 181 VAL B N 1
ATOM 2835 C CA . VAL B 1 185 ? 7.248 -21.609 12.002 1.00 15.43 181 VAL B CA 1
ATOM 2836 C C . VAL B 1 185 ? 8.513 -22.318 11.570 1.00 16.09 181 VAL B C 1
ATOM 2837 O O . VAL B 1 185 ? 9.619 -21.858 11.838 1.00 15.68 181 VAL B O 1
ATOM 2841 N N . ASN B 1 186 ? 8.355 -23.469 10.909 1.00 16.22 182 ASN B N 1
ATOM 2842 C CA . ASN B 1 186 ? 9.456 -24.107 10.250 1.00 16.23 182 ASN B CA 1
ATOM 2843 C C . ASN B 1 186 ? 9.910 -23.306 9.017 1.00 16.65 182 ASN B C 1
ATOM 2844 O O . ASN B 1 186 ? 9.204 -23.264 7.979 1.00 15.43 182 ASN B O 1
ATOM 2849 N N . LEU B 1 187 ? 11.111 -22.713 9.116 1.00 16.67 183 LEU B N 1
ATOM 2850 C CA . LEU B 1 187 ? 11.571 -21.762 8.109 1.00 17.73 183 LEU B CA 1
ATOM 2851 C C . LEU B 1 187 ? 12.626 -22.353 7.165 1.00 18.14 183 LEU B C 1
ATOM 2852 O O . LEU B 1 187 ? 13.209 -21.654 6.353 1.00 19.34 183 LEU B O 1
ATOM 2857 N N . GLU B 1 188 ? 12.830 -23.653 7.231 1.00 19.30 184 GLU B N 1
ATOM 2858 C CA . GLU B 1 188 ? 13.806 -24.280 6.367 1.00 20.67 184 GLU B CA 1
ATOM 2859 C C . GLU B 1 188 ? 13.467 -24.079 4.877 1.00 20.19 184 GLU B C 1
ATOM 2860 O O . GLU B 1 188 ? 12.355 -24.416 4.441 1.00 18.08 184 GLU B O 1
ATOM 2866 N N . PRO B 1 189 ? 14.403 -23.500 4.106 1.00 20.60 185 PRO B N 1
ATOM 2867 C CA . PRO B 1 189 ? 14.192 -23.413 2.663 1.00 20.41 185 PRO B CA 1
ATOM 2868 C C . PRO B 1 189 ? 13.966 -24.794 2.045 1.00 21.17 185 PRO B C 1
ATOM 2869 O O . PRO B 1 189 ? 14.608 -25.775 2.438 1.00 22.28 185 PRO B O 1
ATOM 2873 N N . THR B 1 190 ? 13.041 -24.880 1.110 1.00 20.64 186 THR B N 1
ATOM 2874 C CA . THR B 1 190 ? 12.685 -26.177 0.518 1.00 22.33 186 THR B CA 1
ATOM 2875 C C . THR B 1 190 ? 13.715 -26.695 -0.490 1.00 24.53 186 THR B C 1
ATOM 2876 O O . THR B 1 190 ? 13.768 -27.900 -0.746 1.00 25.25 186 THR B O 1
ATOM 2880 N N . GLU B 1 191 ? 14.517 -25.807 -1.061 1.00 26.77 187 GLU B N 1
ATOM 2881 C CA . GLU B 1 191 ? 15.480 -26.201 -2.148 1.00 29.35 187 GLU B CA 1
ATOM 2882 C C . GLU B 1 191 ? 14.745 -26.729 -3.385 1.00 29.07 187 GLU B C 1
ATOM 2883 O O . GLU B 1 191 ? 15.310 -27.491 -4.162 1.00 29.50 187 GLU B O 1
ATOM 2889 N N . VAL B 1 192 ? 13.481 -26.374 -3.526 1.00 26.65 188 VAL B N 1
ATOM 2890 C CA . VAL B 1 192 ? 12.715 -26.704 -4.729 1.00 26.54 188 VAL B CA 1
ATOM 2891 C C . VAL B 1 192 ? 12.566 -25.462 -5.569 1.00 25.50 188 VAL B C 1
ATOM 2892 O O . VAL B 1 192 ? 12.135 -24.426 -5.072 1.00 25.74 188 VAL B O 1
ATOM 2896 N N . ASN B 1 193 ? 12.950 -25.560 -6.841 1.00 25.99 189 ASN B N 1
ATOM 2897 C CA . ASN B 1 193 ? 12.793 -24.472 -7.800 1.00 25.41 189 ASN B CA 1
ATOM 2898 C C . ASN B 1 193 ? 11.573 -24.779 -8.639 1.00 24.78 189 ASN B C 1
ATOM 2899 O O . ASN B 1 193 ? 11.553 -25.782 -9.340 1.00 24.76 189 ASN B O 1
ATOM 2904 N N . TYR B 1 194 ? 10.556 -23.936 -8.539 1.00 21.79 190 TYR B N 1
ATOM 2905 C CA . TYR B 1 194 ? 9.291 -24.125 -9.249 1.00 21.41 190 TYR B CA 1
ATOM 2906 C C . TYR B 1 194 ? 9.052 -22.971 -10.206 1.00 21.31 190 TYR B C 1
ATOM 2907 O O . TYR B 1 194 ? 7.924 -22.717 -10.621 1.00 23.30 190 TYR B O 1
ATOM 2916 N N . ASP B 1 195 ? 10.129 -22.287 -10.594 1.00 22.04 191 ASP B N 1
ATOM 2917 C CA . ASP B 1 195 ? 10.002 -21.127 -11.464 1.00 21.45 191 ASP B CA 1
ATOM 2918 C C . ASP B 1 195 ? 9.818 -21.544 -12.935 1.00 22.26 191 ASP B C 1
ATOM 2919 O O . ASP B 1 195 ? 10.515 -21.055 -13.840 1.00 20.97 191 ASP B O 1
ATOM 2924 N N . TYR B 1 196 ? 8.798 -22.356 -13.171 1.00 22.68 192 TYR B N 1
ATOM 2925 C CA . TYR B 1 196 ? 8.537 -22.873 -14.523 1.00 24.78 192 TYR B CA 1
ATOM 2926 C C . TYR B 1 196 ? 8.229 -21.805 -15.587 1.00 24.91 192 TYR B C 1
ATOM 2927 O O . TYR B 1 196 ? 8.340 -22.080 -16.800 1.00 26.18 192 TYR B O 1
ATOM 2936 N N . HIS B 1 197 ? 7.819 -20.623 -15.159 1.00 25.24 193 HIS B N 1
ATOM 2937 C CA . HIS B 1 197 ? 7.450 -19.561 -16.083 1.00 25.55 193 HIS B CA 1
ATOM 2938 C C . HIS B 1 197 ? 8.431 -18.407 -16.034 1.00 26.35 193 HIS B C 1
ATOM 2939 O O . HIS B 1 197 ? 8.129 -17.323 -16.513 1.00 27.05 193 HIS B O 1
ATOM 2946 N N . SER B 1 198 ? 9.603 -18.620 -15.443 1.00 28.43 194 SER B N 1
ATOM 2947 C CA . SER B 1 198 ? 10.655 -17.597 -15.501 1.00 29.67 194 SER B CA 1
ATOM 2948 C C . SER B 1 198 ? 11.220 -17.593 -16.926 1.00 32.01 194 SER B C 1
ATOM 2949 O O . SER B 1 198 ? 11.657 -18.643 -17.422 1.00 33.14 194 SER B O 1
ATOM 2952 N N . PRO B 1 199 ? 11.198 -16.423 -17.598 1.00 35.29 195 PRO B N 1
ATOM 2953 C CA . PRO B 1 199 ? 11.569 -16.390 -19.023 1.00 37.08 195 PRO B CA 1
ATOM 2954 C C . PRO B 1 199 ? 12.947 -16.994 -19.285 1.00 35.97 195 PRO B C 1
ATOM 2955 O O . PRO B 1 199 ? 13.891 -16.716 -18.560 1.00 40.70 195 PRO B O 1
ATOM 2959 N N . GLU B 1 200 ? 13.040 -17.855 -20.284 1.00 39.24 196 GLU B N 1
ATOM 2960 C CA . GLU B 1 200 ? 14.314 -18.446 -20.672 1.00 40.92 196 GLU B CA 1
ATOM 2961 C C . GLU B 1 200 ? 14.815 -17.681 -21.889 1.00 39.19 196 GLU B C 1
ATOM 2962 O O . GLU B 1 200 ? 14.241 -17.780 -22.958 1.00 42.62 196 GLU B O 1
ATOM 2964 N N . GLU B 1 201 ? 15.840 -16.864 -21.700 1.00 37.64 197 GLU B N 1
ATOM 2965 C CA . GLU B 1 201 ? 16.397 -16.087 -22.780 1.00 36.99 197 GLU B CA 1
ATOM 2966 C C . GLU B 1 201 ? 17.432 -16.939 -23.493 1.00 34.54 197 GLU B C 1
ATOM 2967 O O . GLU B 1 201 ? 18.128 -17.753 -22.878 1.00 33.94 197 GLU B O 1
ATOM 2969 N N . SER B 1 202 ? 17.546 -16.756 -24.791 1.00 33.67 198 SER B N 1
ATOM 2970 C CA . SER B 1 202 ? 18.642 -17.370 -25.511 1.00 30.16 198 SER B CA 1
ATOM 2971 C C . SER B 1 202 ? 19.877 -16.509 -25.254 1.00 27.09 198 SER B C 1
ATOM 2972 O O . SER B 1 202 ? 19.830 -15.284 -25.340 1.00 27.10 198 SER B O 1
ATOM 2975 N N . LYS B 1 203 ? 20.948 -17.161 -24.834 1.00 25.21 199 LYS B N 1
ATOM 2976 C CA . LYS B 1 203 ? 22.179 -16.491 -24.402 1.00 23.03 199 LYS B CA 1
ATOM 2977 C C . LYS B 1 203 ? 23.349 -16.854 -25.306 1.00 20.98 199 LYS B C 1
ATOM 2978 O O . LYS B 1 203 ? 23.291 -17.861 -26.078 1.00 18.90 199 LYS B O 1
ATOM 2984 N N . TYR B 1 204 ? 24.397 -16.032 -25.244 1.00 19.31 200 TYR B N 1
ATOM 2985 C CA . TYR B 1 204 ? 25.649 -16.307 -25.957 1.00 20.14 200 TYR B CA 1
ATOM 2986 C C . TYR B 1 204 ? 25.380 -16.539 -27.443 1.00 20.15 200 TYR B C 1
ATOM 2987 O O . TYR B 1 204 ? 25.959 -17.435 -28.071 1.00 20.56 200 TYR B O 1
ATOM 2996 N N . ILE B 1 205 ? 24.533 -15.678 -28.017 1.00 20.82 201 ILE B N 1
ATOM 2997 C CA . ILE B 1 205 ? 24.248 -15.680 -29.468 1.00 21.10 201 ILE B CA 1
ATOM 2998 C C . ILE B 1 205 ? 25.533 -15.452 -30.278 1.00 21.19 201 ILE B C 1
ATOM 2999 O O . ILE B 1 205 ? 26.248 -14.485 -30.059 1.00 20.72 201 ILE B O 1
ATOM 3004 N N . ASP B 1 206 ? 25.799 -16.340 -31.228 1.00 22.39 202 ASP B N 1
ATOM 3005 C CA . ASP B 1 206 ? 27.024 -16.317 -32.043 1.00 23.21 202 ASP B CA 1
ATOM 3006 C C . ASP B 1 206 ? 28.336 -16.136 -31.252 1.00 22.74 202 ASP B C 1
ATOM 3007 O O . ASP B 1 206 ? 29.281 -15.489 -31.739 1.00 23.82 202 ASP B O 1
ATOM 3012 N N . TYR B 1 207 ? 28.397 -16.710 -30.054 1.00 20.96 203 TYR B N 1
ATOM 3013 C CA . TYR B 1 207 ? 29.544 -16.564 -29.202 1.00 22.74 203 TYR B CA 1
ATOM 3014 C C . TYR B 1 207 ? 30.829 -16.994 -29.892 1.00 24.08 203 TYR B C 1
ATOM 3015 O O . TYR B 1 207 ? 31.873 -16.372 -29.696 1.00 25.18 203 TYR B O 1
ATOM 3024 N N . MET B 1 208 ? 30.769 -18.075 -30.671 1.00 25.23 204 MET B N 1
ATOM 3025 C CA . MET B 1 208 ? 32.001 -18.643 -31.230 1.00 27.06 204 MET B CA 1
ATOM 3026 C C . MET B 1 208 ? 32.395 -17.902 -32.487 1.00 28.95 204 MET B C 1
ATOM 3027 O O . MET B 1 208 ? 33.426 -18.221 -33.100 1.00 28.50 204 MET B O 1
ATOM 3032 N N . GLU B 1 209 ? 31.595 -16.894 -32.859 1.00 30.13 205 GLU B N 1
ATOM 3033 C CA . GLU B 1 209 ? 31.969 -15.967 -33.941 1.00 32.31 205 GLU B CA 1
ATOM 3034 C C . GLU B 1 209 ? 32.152 -16.721 -35.257 1.00 33.92 205 GLU B C 1
ATOM 3035 O O . GLU B 1 209 ? 33.170 -16.560 -35.952 1.00 34.64 205 GLU B O 1
ATOM 3041 N N . GLN B 1 210 ? 31.121 -17.478 -35.630 1.00 33.56 206 GLN B N 1
ATOM 3042 C CA . GLN B 1 210 ? 31.247 -18.563 -36.634 1.00 34.61 206 GLN B CA 1
ATOM 3043 C C . GLN B 1 210 ? 31.147 -18.047 -38.080 1.00 38.53 206 GLN B C 1
ATOM 3044 O O . GLN B 1 210 ? 30.447 -17.065 -38.348 1.00 39.74 206 GLN B O 1
#

InterPro domains:
  IPR001806 Small GTPase [PF00071] (9-167)
  IPR001806 Small GTPase [SM00174] (10-172)
  IPR002041 Ran GTPase [PS51418] (1-169)
  IPR002041 Ran GTPase [PTHR24071] (6-197)
  IPR002041 Ran GTPase [cd00877] (8-177)
  IPR005225 Small GTP-binding domain [TIGR00231] (7-158)
  IPR027417 P-loop containing nucleoside triphosphate hydrolase [G3DSA:3.40.50.300] (1-214)
  IPR027417 P-loop containing nucleoside triphosphate hydrolase [SSF52540] (5-174)

Sequence (390 aa):
LTYKICLIGDGGVGKTTYINRVLDGRFEKNYNATVGAVNHPVTFLDDQGNVIKFNVWDTAGQEKKAVLKDVYYIGASGAILFFDVTSRITCQNNLARWVKEFQAVVVGNEAPIVVCANKIDIKISKKLVMEVLKGKNYEYFEISAKTAHNFGLPFLHLARIFTGRPDLIFVSNVNLEEPTEVNYDYHSPGPGSMERRELTYKICLIGDGGVGKTTYINRVLDGRFEKNYNATVGAVNHPVTFLDDQGNVIKFNVWDTAGQEKKAVLKDVYYIGASGAILFFFDVTSRITCQNLARWVKEFQAVVGNEAPIVVCANKIDIKKKLVMEVLKGKNNYEYFEISAKTAHNFGLPFLHLARIFTGRPDLIFVSNVNLEPTEVNYDYHSPEESKYIDYMEQ

CATH classification: 3.40.50.300

B-factor: mean 23.47, std 8.33, range [11.3, 62.02]

Foldseek 3Di:
DEFEEEEAFAFPQCSCLLQQFQAVHDVPKDADPVQQWIWGWHWFAKPVGDIYIYGYIDHLRCRHPDDGDLVSQPRGLEYEYEGEQVDVVRLLCSLVRVCSNCVRPNDPRAYEYEHEPPVPHHDPVSSCVSNVNDDHHYYYAYSNVCRCSCVVVLVNVCVVVVPVPMDTPDDTRGHRPPDRSHDDDD/DPPPVQAAAAEFEEEEEFAPPLQSCLQQQFQAVHPVVWDQDPVQQWIWGWHWFAKPSGYIYIYRYIDHLAQNNPDQGDLVSQPRGLEYEYGGELVDVVRLLCSLVGVCSNCVRVNAPRAYEYEHEPPVPVPVSNCVSQVPHDYHYDYAYSNVNRCSCVVVQVNVCVVVVNPPMDTPDDTRGHRPPDRSSPNNDDDDPCVCVVVD

Solvent-accessible surface area: 18769 Å² total; per-residue (Å²): 104,86,29,26,0,0,0,0,0,24,26,52,0,12,8,39,77,2,0,22,7,18,12,49,12,114,194,87,26,103,113,71,74,100,9,4,2,9,24,0,9,0,39,5,74,2,50,118,52,53,85,0,76,0,36,0,51,0,2,0,11,39,24,118,98,58,115,8,111,91,72,0,1,99,60,9,37,0,0,0,0,0,0,11,9,68,36,73,66,11,4,61,65,0,43,55,23,9,58,51,0,39,90,49,41,30,123,174,17,25,9,0,1,0,1,3,50,66,75,141,121,22,50,91,159,92,5,88,136,48,14,96,52,49,93,48,37,36,33,96,0,4,2,136,78,18,86,46,7,24,59,0,0,25,17,0,0,23,49,49,41,38,42,11,47,0,26,40,79,41,138,31,66,61,113,85,3,165,69,123,36,57,97,166,55,166,87,152,75,63,187,76,134,119,120,28,72,32,28,0,0,0,0,0,20,28,50,0,12,8,40,70,2,0,20,12,17,10,60,16,99,201,103,41,87,77,47,79,95,7,2,1,9,22,0,7,1,36,6,80,2,62,111,37,4,30,0,74,0,32,0,41,0,2,0,5,23,20,108,76,52,99,4,109,88,57,0,1,94,60,12,38,0,0,0,0,1,12,12,67,82,33,156,94,10,4,96,39,0,47,102,2,4,60,26,0,25,90,56,37,28,114,102,20,22,6,0,0,0,0,3,56,66,63,99,144,127,75,60,2,92,72,33,3,88,75,72,70,32,18,41,36,75,0,3,2,156,89,19,92,50,10,29,62,0,0,32,12,0,0,24,34,47,24,40,37,14,73,0,45,39,88,32,145,32,78,56,99,70,8,161,77,121,8,49,136,88,38,71,107,73,100,153,172,133,88,146,145,152,187

Organism: Encephalitozoon cuniculi (strain GB-M1) (NCBI:txid284813)

Secondary structure (DSSP, 8-state):
-EEEEEEE--TTSSHHHHH-B-TT-STT-EEETTTTEEEEEEEEEBTTS-EEEEEEEEE-SGGGTSPPPHHHHTT-SEEEEEEETT-HHHHHTHHHHHHHHHHHH-SSS-EEEEEE-TT----HHHHHHHTTT---EEEEEBTTTTBTTTHHHHHHHHHHH--TT--B-S-----B-----PPP--/-TT-S---EEEEEEEEE-STTSSHHHHH-B-TT-GGG-EEETTTTEEEEEEEEEBTTS-EEEEEEEEE-SGGGTSPPPHHHHTT-SEEEEEEETT-HHHHHTHHHHHHHHHHHH-SSS-EEEEEE-TT---HHHHHHTTT---EEEE-BTTTTBTTTHHHHHHHHHHHT-TT--B-S-----B------TTS-----STTTT--

Radius of gyration: 23.64 Å; Cα contacts (8 Å, |Δi|>4): 782; chains: 2; bounding box: 48×58×80 Å